Protein AF-A0A1R3RLP5-F1 (afdb_monomer)

Secondary structure (DSSP, 8-state):
-------EEHHHHH-TTS--HHHHTT-HHHHHHHHSS-GGGTTSPPP--EEPPPEEEEETTTEEEEE-PPPTT--TT-TT-HHHHHHHHHH-TTSPP--SHHHHHHHHHHHHHTTT-TTT--SGGG-HHHHHHHHHHHHHHHHHHHHHHHHHHHHHHHHHHHHHHHHHHHTT---S--HHHHHHHHHHHHHT-S----THHHHHH--HHHHHHHHHHHHHHHHHHHHHHHHHHHHHHHHHHHHHHHHHHHHTT---HHHHHHHHHHHHHHHHHHHHHHHHHHHHHHHHHHHHHHHHHHHHHHHHHHHHHHHHHHHHHHHHHHHHHHHHHHHHHHHHHHHHHHHHTS-BTTS---S---PBPHHHHHHHHHHHHHHHHHHHHHHHHHHHHHHHHHHHHHHHHHHHHHHHHHSS--S--------TTSHHHHHHTTS------------------------------

Organism: Aspergillus carbonarius (strain ITEM 5010) (NCBI:txid602072)

Mean predicted aligned error: 17.95 Å

Solvent-accessible surface area (backbone atoms only — not comparable to full-atom values): 28403 Å² total; per-residue (Å²): 129,86,77,79,89,69,83,27,41,54,59,45,65,74,39,79,90,54,92,39,71,74,54,63,71,60,33,66,60,28,44,48,59,67,71,70,53,66,90,85,57,84,84,61,82,73,57,71,65,67,53,76,63,81,45,78,46,77,52,87,82,77,44,68,52,73,51,61,81,80,71,81,88,64,59,99,84,46,93,81,38,63,66,62,52,48,54,49,63,64,70,35,87,88,48,83,74,76,86,46,48,65,52,45,51,54,50,50,51,47,52,66,71,47,70,80,40,74,90,76,53,93,49,79,91,71,45,61,70,55,51,52,54,49,51,49,49,54,51,50,53,50,51,54,50,52,52,51,51,47,53,53,35,52,50,50,53,52,50,52,52,51,51,59,52,49,53,58,50,54,77,68,57,88,81,72,95,52,84,73,52,59,63,50,52,56,50,56,62,63,69,64,71,64,86,66,77,61,72,48,55,59,65,56,69,60,53,64,68,58,52,51,52,44,49,53,30,47,51,52,39,54,52,47,48,53,52,47,52,53,53,50,52,53,51,52,53,51,52,57,50,49,51,57,51,46,53,54,31,54,77,67,75,45,85,54,63,66,60,54,49,55,52,51,52,49,50,50,54,46,54,50,52,50,50,53,43,53,54,49,41,55,52,31,48,50,51,39,51,52,50,51,52,49,49,52,51,37,51,53,50,50,53,57,46,52,56,45,51,55,50,53,51,52,52,49,52,55,53,52,52,50,54,53,51,52,54,50,52,52,47,66,58,45,54,60,50,55,49,52,52,54,60,69,68,48,76,43,60,88,64,90,69,92,80,95,67,96,53,51,55,64,72,62,53,49,53,53,52,52,50,53,46,50,67,52,47,52,59,51,51,52,49,62,67,39,51,71,57,44,61,60,50,50,56,54,49,52,53,50,50,52,55,48,53,55,54,55,63,62,70,74,69,88,81,84,89,84,87,81,88,85,69,87,71,66,65,57,66,65,58,62,71,69,74,78,82,87,79,88,80,92,85,90,85,79,90,83,90,88,84,90,81,85,88,82,89,80,89,87,85,84,89,83,136

pLDDT: mean 72.75, std 19.34, range [27.73, 97.25]

InterPro domains:
  IPR002523 Mg2+ transporter protein, CorA-like/Zinc transport protein ZntB [PF01544] (206-378)
  IPR045863 CorA, transmembrane region [SSF144083] (319-357)
  IPR050829 CorA Metal Ion Transporter [PTHR47685] (2-350)

Sequence (465 aa):
MSSLHIRRTLDQFFYPNIDTQTRDQDQVVFRYQTKGQGRERFWAEPKIFMVDQLWMWIIGTNLIVTGFPQRWDQPKNDPLNVLDGIIEDINSKTREPVRSVYDLAILITARCSGVFDRHRMGDEEYQFLDMFEASIGVATDRETVLFNRFNRASAQASDWLKNRRKLNRFARNPSTKDNTAENNVERILKEEEEDEQPLFVDNLLDIGQETELLSEAKDIRDELNMIRTVLQHQQNVLLDFQEAICEIYFGQQRSQYEVKKRFKEQQRTIDMHLKDIDRMDKQAERIYSSITDLLDLKQKHANAFEARFARDQAAGTTRQGKIMMVFTIVTIVFLPLSFITSVFAINLADFQGPDGTELLHLPYVAKYTFGIGFAISIPLILVALSVDDIGDGCQEGMRRIRRWMTRKRASESTGVQGSPRPTAFEIEKILSARRSRKSLDTDFAGSLLPVSTRGTVTSRRDDFY

Nearest PDB structures (foldseek):
  7a0g-assembly1_JJJ  TM=2.079E-01  e=8.903E+00  Serratia marcescens

Radius of gyration: 43.32 Å; Cα contacts (8 Å, |Δi|>4): 228; chains: 1; bounding box: 98×67×130 Å

Structure (mmCIF, N/CA/C/O backbone):
data_AF-A0A1R3RLP5-F1
#
_entry.id   AF-A0A1R3RLP5-F1
#
loop_
_atom_site.group_PDB
_atom_site.id
_atom_site.type_symbol
_atom_site.label_atom_id
_atom_site.label_alt_id
_atom_site.label_comp_id
_atom_site.label_asym_id
_atom_site.label_entity_id
_atom_site.label_seq_id
_atom_site.pdbx_PDB_ins_code
_atom_site.Cartn_x
_atom_site.Cartn_y
_atom_site.Cartn_z
_atom_site.occupancy
_atom_site.B_iso_or_equiv
_atom_site.auth_seq_id
_atom_site.auth_comp_id
_atom_site.auth_asym_id
_atom_site.auth_atom_id
_atom_site.pdbx_PDB_model_num
ATOM 1 N N . MET A 1 1 ? -27.547 -27.499 9.158 1.00 35.84 1 MET A N 1
ATOM 2 C CA . MET A 1 1 ? -26.350 -27.527 10.022 1.00 35.84 1 MET A CA 1
ATOM 3 C C . MET A 1 1 ? -26.026 -26.091 10.369 1.00 35.84 1 MET A C 1
ATOM 5 O O . MET A 1 1 ? -25.712 -25.326 9.469 1.00 35.84 1 MET A O 1
ATOM 9 N N . SER A 1 2 ? -26.229 -25.700 11.623 1.00 37.56 2 SER A N 1
ATOM 10 C CA . SER A 1 2 ? -25.797 -24.405 12.153 1.00 37.56 2 SER A CA 1
ATOM 11 C C . SER A 1 2 ? -24.301 -24.247 11.884 1.00 37.56 2 SER A C 1
ATOM 13 O O . SER A 1 2 ? -23.510 -25.068 12.347 1.00 37.56 2 SER A O 1
ATOM 15 N N . SER A 1 3 ? -23.932 -23.263 11.065 1.00 51.91 3 SER A N 1
ATOM 16 C CA . SER A 1 3 ? -22.543 -22.978 10.712 1.00 51.91 3 SER A CA 1
ATOM 17 C C . SER A 1 3 ? -21.752 -22.707 11.986 1.00 51.91 3 SER A C 1
ATOM 19 O O . SER A 1 3 ? -22.046 -21.751 12.704 1.00 51.91 3 SER A O 1
ATOM 21 N N . LEU A 1 4 ? -20.771 -23.558 12.282 1.00 62.88 4 LEU A N 1
ATOM 22 C CA . LEU A 1 4 ? -19.812 -23.309 13.350 1.00 62.88 4 LEU A CA 1
ATOM 23 C C . LEU A 1 4 ? -19.134 -21.957 13.060 1.00 62.88 4 LEU A C 1
ATOM 25 O O . LEU A 1 4 ? -18.584 -21.766 11.974 1.00 62.88 4 LEU A O 1
ATOM 29 N N . HIS A 1 5 ? -19.212 -21.003 13.990 1.00 69.06 5 HIS A N 1
ATOM 30 C CA . HIS A 1 5 ? -18.517 -19.720 13.864 1.00 69.06 5 HIS A CA 1
ATOM 31 C C . HIS A 1 5 ? -17.030 -19.927 14.160 1.00 69.06 5 HIS A C 1
ATOM 33 O O . HIS A 1 5 ? -16.588 -19.842 15.302 1.00 69.06 5 HIS A O 1
ATOM 39 N N . ILE A 1 6 ? -16.273 -20.258 13.116 1.00 77.06 6 ILE A N 1
ATOM 40 C CA . ILE A 1 6 ? -14.817 -20.407 13.172 1.00 77.06 6 ILE A CA 1
ATOM 41 C C . ILE A 1 6 ? -14.180 -19.021 13.029 1.00 77.06 6 ILE A C 1
ATOM 43 O O . ILE A 1 6 ? -14.709 -18.159 12.319 1.00 77.06 6 ILE A O 1
ATOM 47 N N . ARG A 1 7 ? -13.050 -18.814 13.713 1.00 85.19 7 ARG A N 1
ATOM 48 C CA . ARG A 1 7 ? -12.212 -17.618 13.559 1.00 85.19 7 ARG A CA 1
ATOM 49 C C . ARG A 1 7 ? -11.813 -17.454 12.097 1.00 85.19 7 ARG A C 1
ATOM 51 O O . ARG A 1 7 ? -11.495 -18.442 11.439 1.00 85.19 7 ARG A O 1
ATOM 58 N N . ARG A 1 8 ? -11.817 -16.220 11.603 1.00 87.50 8 ARG A N 1
ATOM 59 C CA . ARG A 1 8 ? -11.454 -15.912 10.217 1.00 87.50 8 ARG A CA 1
ATOM 60 C C . ARG A 1 8 ? -10.225 -15.029 10.199 1.00 87.50 8 ARG A C 1
ATOM 62 O O . ARG A 1 8 ? -10.102 -14.136 11.035 1.00 87.50 8 ARG A O 1
ATOM 69 N N . THR A 1 9 ? -9.326 -15.275 9.260 1.00 89.88 9 THR A N 1
ATOM 70 C CA . THR A 1 9 ? -8.247 -14.330 8.959 1.00 89.88 9 THR A CA 1
ATOM 71 C C . THR A 1 9 ? -8.831 -13.041 8.372 1.00 89.88 9 THR A C 1
ATOM 73 O O . THR A 1 9 ? -10.011 -12.985 8.003 1.00 89.88 9 THR A O 1
ATOM 76 N N . LEU A 1 10 ? -8.015 -11.992 8.283 1.00 89.50 10 LEU A N 1
ATOM 77 C CA . LEU A 1 10 ? -8.408 -10.733 7.648 1.00 89.50 10 LEU A CA 1
ATOM 78 C C . LEU A 1 10 ? -8.956 -10.938 6.222 1.00 89.50 10 LEU A C 1
ATOM 80 O O . LEU A 1 10 ? -10.051 -10.458 5.917 1.00 89.50 10 LEU A O 1
ATOM 84 N N . ASP A 1 11 ? -8.261 -11.715 5.387 1.00 87.94 11 ASP A N 1
ATOM 85 C CA . ASP A 1 11 ? -8.705 -12.024 4.025 1.00 87.94 11 ASP A CA 1
ATOM 86 C C . ASP A 1 11 ? -9.985 -12.869 4.003 1.00 87.94 11 ASP A C 1
ATOM 88 O O . ASP A 1 11 ? -10.898 -12.561 3.239 1.00 87.94 11 ASP A O 1
ATOM 92 N N . GLN A 1 12 ? -10.108 -13.892 4.858 1.00 89.00 12 GLN A N 1
ATOM 93 C CA . GLN A 1 12 ? -11.321 -14.727 4.938 1.00 89.00 12 GLN A CA 1
ATOM 94 C C . GLN A 1 12 ? -12.552 -13.930 5.374 1.00 89.00 12 GLN A C 1
ATOM 96 O O . GLN A 1 12 ? -13.683 -14.244 4.991 1.00 89.00 12 GLN A O 1
ATOM 101 N N . PHE A 1 13 ? -12.354 -12.918 6.222 1.00 87.56 13 PHE A N 1
ATOM 102 C CA . PHE A 1 13 ? -13.425 -12.019 6.631 1.00 87.56 13 PHE A CA 1
ATOM 103 C C . PHE A 1 13 ? -13.898 -11.148 5.462 1.00 87.56 13 PHE A C 1
ATOM 105 O O . PHE A 1 13 ? -15.106 -10.985 5.278 1.00 87.56 13 PHE A O 1
ATOM 112 N N . PHE A 1 14 ? -12.968 -10.619 4.667 1.00 86.50 14 PHE A N 1
ATOM 113 C CA . PHE A 1 14 ? -13.279 -9.706 3.568 1.00 86.50 14 PHE A CA 1
ATOM 114 C C . PHE A 1 14 ? -13.760 -10.427 2.294 1.00 86.50 14 PHE A C 1
ATOM 116 O O . PHE A 1 14 ? -14.659 -9.938 1.608 1.00 86.50 14 PHE A O 1
ATOM 123 N N . TYR A 1 15 ? -13.222 -11.615 1.999 1.00 85.44 15 TYR A N 1
ATOM 124 C CA . TYR A 1 15 ? -13.527 -12.419 0.811 1.00 85.44 15 TYR A CA 1
ATOM 125 C C . TYR A 1 15 ? -14.158 -13.775 1.177 1.00 85.44 15 TYR A C 1
ATOM 127 O O . TYR A 1 15 ? -13.539 -14.822 0.996 1.00 85.44 15 TYR A O 1
ATOM 135 N N . PRO A 1 16 ? -15.427 -13.811 1.625 1.00 78.88 16 PRO A N 1
ATOM 136 C CA . PRO A 1 16 ? -16.048 -15.031 2.152 1.00 78.88 16 PRO A CA 1
ATOM 137 C C . PRO A 1 16 ? -16.254 -16.155 1.119 1.00 78.88 16 PRO A C 1
ATOM 139 O O . PRO A 1 16 ? -16.537 -17.285 1.506 1.00 78.88 16 PRO A O 1
ATOM 142 N N . ASN A 1 17 ? -16.146 -15.856 -0.180 1.00 82.69 17 ASN A N 1
ATOM 143 C CA . ASN A 1 17 ? -16.431 -16.793 -1.275 1.00 82.69 17 ASN A CA 1
ATOM 144 C C . ASN A 1 17 ? -15.176 -17.245 -2.041 1.00 82.69 17 ASN A C 1
ATOM 146 O O . ASN A 1 17 ? -15.305 -17.869 -3.094 1.00 82.69 17 ASN A O 1
ATOM 150 N N . ILE A 1 18 ? -13.979 -16.885 -1.574 1.00 84.69 18 ILE A N 1
ATOM 151 C CA . ILE A 1 18 ? -12.718 -17.142 -2.278 1.00 84.69 18 ILE A CA 1
ATOM 152 C C . ILE A 1 18 ? -11.801 -17.942 -1.353 1.00 84.69 18 ILE A C 1
ATOM 154 O O . ILE A 1 18 ? -11.827 -17.754 -0.141 1.00 84.69 18 ILE A O 1
ATOM 158 N N . ASP A 1 19 ? -11.002 -18.843 -1.923 1.00 81.75 19 ASP A N 1
ATOM 159 C CA . ASP A 1 19 ? -9.925 -19.493 -1.181 1.00 81.75 19 ASP A CA 1
ATOM 160 C C . ASP A 1 19 ? -8.796 -18.487 -0.923 1.00 81.75 19 ASP A C 1
ATOM 162 O O . ASP A 1 19 ? -8.191 -17.954 -1.857 1.00 81.75 19 ASP A O 1
ATOM 166 N N . THR A 1 20 ? -8.547 -18.195 0.350 1.00 84.88 20 THR A N 1
ATOM 167 C CA . THR A 1 20 ? -7.578 -17.189 0.790 1.00 84.88 20 THR A CA 1
ATOM 168 C C . THR A 1 20 ? -6.300 -17.801 1.347 1.00 84.88 20 THR A C 1
ATOM 170 O O . THR A 1 20 ? -5.443 -17.038 1.774 1.00 84.88 20 THR A O 1
ATOM 173 N N . GLN A 1 21 ? -6.113 -19.129 1.330 1.00 83.06 21 GLN A N 1
ATOM 174 C CA . GLN A 1 21 ? -4.959 -19.769 1.989 1.00 83.06 21 GLN A CA 1
ATOM 175 C C . GLN A 1 21 ? -3.607 -19.194 1.550 1.00 83.06 21 GLN A C 1
ATOM 177 O O . GLN A 1 21 ? -2.723 -18.970 2.375 1.00 83.06 21 GLN A O 1
ATOM 182 N N . THR A 1 22 ? -3.447 -18.918 0.255 1.00 80.88 22 THR A N 1
ATOM 183 C CA . THR A 1 22 ? -2.216 -18.315 -0.274 1.00 80.88 22 THR A CA 1
ATOM 184 C C . THR A 1 22 ? -2.060 -16.853 0.139 1.00 80.88 22 THR A C 1
ATOM 186 O O . THR A 1 22 ? -0.939 -16.393 0.300 1.00 80.88 22 THR A O 1
ATOM 189 N N . ARG A 1 23 ? -3.171 -16.126 0.311 1.00 81.06 23 ARG A N 1
ATOM 190 C CA . ARG A 1 23 ? -3.186 -14.720 0.745 1.00 81.06 23 ARG A CA 1
ATOM 191 C C . ARG A 1 23 ? -2.893 -14.601 2.237 1.00 81.06 23 ARG A C 1
ATOM 193 O O . ARG A 1 23 ? -2.141 -13.731 2.649 1.00 81.06 23 ARG A O 1
ATOM 200 N N . ASP A 1 24 ? -3.406 -15.544 3.022 1.00 82.44 24 ASP A N 1
ATOM 201 C CA . ASP A 1 24 ? -3.172 -15.641 4.461 1.00 82.44 24 ASP A CA 1
ATOM 202 C C . ASP A 1 24 ? -1.668 -15.795 4.772 1.00 82.44 24 ASP A C 1
ATOM 204 O O . ASP A 1 24 ? -1.161 -15.186 5.713 1.00 82.44 24 ASP A O 1
ATOM 208 N N . GLN A 1 25 ? -0.931 -16.547 3.944 1.00 82.31 25 GLN A N 1
ATOM 209 C CA . GLN A 1 25 ? 0.528 -16.722 4.054 1.00 82.31 25 GLN A CA 1
ATOM 210 C C . GLN A 1 25 ? 1.352 -15.556 3.480 1.00 82.31 25 GLN A C 1
ATOM 212 O O . GLN A 1 25 ? 2.576 -15.559 3.605 1.00 82.31 25 GLN A O 1
ATOM 217 N N . ASP A 1 26 ? 0.707 -14.572 2.853 1.00 81.88 26 ASP A N 1
ATOM 218 C CA . ASP A 1 26 ? 1.360 -13.403 2.251 1.00 81.88 26 ASP A CA 1
ATOM 219 C C . ASP A 1 26 ? 0.977 -12.087 2.949 1.00 81.88 26 ASP A C 1
ATOM 221 O O . ASP A 1 26 ? 1.374 -11.009 2.506 1.00 81.88 26 ASP A O 1
ATOM 225 N N . GLN A 1 27 ? 0.263 -12.164 4.082 1.00 85.69 27 GLN A N 1
ATOM 226 C CA . GLN A 1 27 ? -0.088 -10.978 4.862 1.00 85.69 27 GLN A CA 1
ATOM 227 C C . GLN A 1 27 ? 1.155 -10.183 5.274 1.00 85.69 27 GLN A C 1
ATOM 229 O O . GLN A 1 27 ? 2.195 -10.756 5.625 1.00 85.69 27 GLN A O 1
ATOM 234 N N . VAL A 1 28 ? 1.048 -8.854 5.316 1.00 85.56 28 VAL A N 1
ATOM 235 C CA . VAL A 1 28 ? 2.155 -7.947 5.671 1.00 85.56 28 VAL A CA 1
ATOM 236 C C . VAL A 1 28 ? 2.779 -8.316 7.015 1.00 85.56 28 VAL A C 1
ATOM 238 O O . VAL A 1 28 ? 4.001 -8.389 7.123 1.00 85.56 28 VAL A O 1
ATOM 241 N N . VAL A 1 29 ? 1.965 -8.631 8.026 1.00 85.19 29 VAL A N 1
ATOM 242 C CA . VAL A 1 29 ? 2.461 -9.051 9.351 1.00 85.19 29 VAL A CA 1
ATOM 243 C C . VAL A 1 29 ? 3.248 -10.358 9.279 1.00 85.19 29 VAL A C 1
ATOM 245 O O . VAL A 1 29 ? 4.332 -10.458 9.859 1.00 85.19 29 VAL A O 1
ATOM 248 N N . PHE A 1 30 ? 2.738 -11.339 8.532 1.00 83.62 30 PHE A N 1
ATOM 249 C CA . PHE A 1 30 ? 3.402 -12.627 8.351 1.00 83.62 30 PHE A CA 1
ATOM 250 C C . PHE A 1 30 ? 4.754 -12.440 7.646 1.00 83.62 30 PHE A C 1
ATOM 252 O O . PHE A 1 30 ? 5.785 -12.959 8.089 1.00 83.62 30 PHE A O 1
ATOM 259 N N . ARG A 1 31 ? 4.782 -11.628 6.581 1.00 82.44 31 ARG A N 1
ATOM 260 C CA . ARG A 1 31 ? 6.010 -11.285 5.850 1.00 82.44 31 ARG A CA 1
ATOM 261 C C . ARG A 1 31 ? 7.009 -10.527 6.712 1.00 82.44 31 ARG A C 1
ATOM 263 O O . ARG A 1 31 ? 8.194 -10.847 6.676 1.00 82.44 31 ARG A O 1
ATOM 270 N N . TYR A 1 32 ? 6.554 -9.553 7.495 1.00 80.88 32 TYR A N 1
ATOM 271 C CA . TYR A 1 32 ? 7.418 -8.763 8.369 1.00 80.88 32 TYR A CA 1
ATOM 272 C C . TYR A 1 32 ? 8.152 -9.656 9.377 1.00 80.88 32 TYR A C 1
ATOM 274 O O . TYR A 1 32 ? 9.368 -9.549 9.540 1.00 80.88 32 TYR A O 1
ATOM 282 N N . GLN A 1 33 ? 7.441 -10.598 9.997 1.00 77.81 33 GLN A N 1
ATOM 283 C CA . GLN A 1 33 ? 8.034 -11.507 10.979 1.00 77.81 33 GLN A CA 1
ATOM 284 C C . GLN A 1 33 ? 8.949 -12.563 10.351 1.00 77.81 33 GLN A C 1
ATOM 286 O O . GLN A 1 33 ? 9.970 -12.905 10.943 1.00 77.81 33 GLN A O 1
ATOM 291 N N . THR A 1 34 ? 8.635 -13.041 9.146 1.00 75.81 34 THR A N 1
ATOM 292 C CA . THR A 1 34 ? 9.456 -14.051 8.456 1.00 75.81 34 THR A CA 1
ATOM 293 C C . THR A 1 34 ? 10.678 -13.468 7.742 1.00 75.81 34 THR A C 1
ATOM 295 O O . THR A 1 34 ? 11.715 -14.127 7.689 1.00 75.81 34 THR A O 1
ATOM 298 N N . LYS A 1 35 ? 10.597 -12.242 7.204 1.00 70.19 35 LYS A N 1
ATOM 299 C CA . LYS A 1 35 ? 11.705 -11.580 6.484 1.00 70.19 35 LYS A CA 1
ATOM 300 C C . LYS A 1 35 ? 12.559 -10.667 7.373 1.00 70.19 35 LYS A C 1
ATOM 302 O O . LYS A 1 35 ? 13.739 -10.488 7.082 1.00 70.19 35 LYS A O 1
ATOM 307 N N . GLY A 1 36 ? 11.980 -10.062 8.414 1.00 56.62 36 GLY A N 1
ATOM 308 C CA . GLY A 1 36 ? 12.609 -8.993 9.204 1.00 56.62 36 GLY A CA 1
ATOM 309 C C . GLY A 1 36 ? 13.518 -9.458 10.343 1.00 56.62 36 GLY A C 1
ATOM 310 O O . GLY A 1 36 ? 14.290 -8.660 10.872 1.00 56.62 36 GLY A O 1
ATOM 311 N N . GLN A 1 37 ? 13.469 -10.734 10.725 1.00 55.66 37 GLN A N 1
ATOM 312 C CA . GLN A 1 37 ? 14.281 -11.258 11.819 1.00 55.66 37 GLN A CA 1
ATOM 313 C C . GLN A 1 37 ? 15.470 -12.032 11.249 1.00 55.66 37 GLN A C 1
ATOM 315 O O . GLN A 1 37 ? 15.316 -13.061 10.592 1.00 55.66 37 GLN A O 1
ATOM 320 N N . GLY A 1 38 ? 16.685 -11.538 11.512 1.00 50.72 38 GLY A N 1
ATO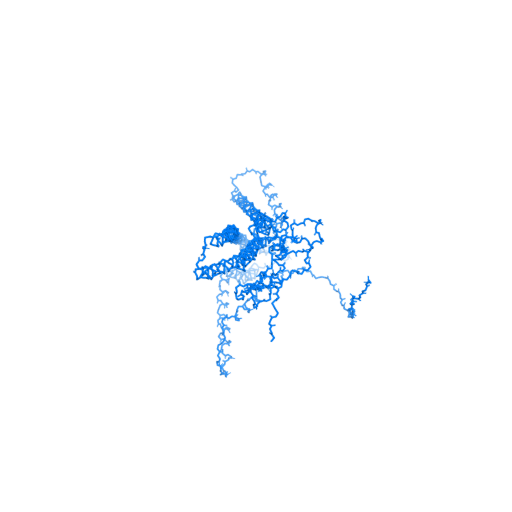M 321 C CA . GLY A 1 38 ? 17.900 -12.337 11.353 1.00 50.72 38 GLY A CA 1
ATOM 322 C C . GLY A 1 38 ? 17.750 -13.689 12.062 1.00 50.72 38 GLY A C 1
ATOM 323 O O . GLY A 1 38 ? 16.890 -13.843 12.925 1.00 50.72 38 GLY A O 1
ATOM 324 N N . ARG A 1 39 ? 18.588 -14.666 11.690 1.00 45.84 39 ARG A N 1
ATOM 325 C CA . ARG A 1 39 ? 18.572 -16.105 12.062 1.00 45.84 39 ARG A CA 1
ATOM 326 C C . ARG A 1 39 ? 18.263 -16.498 13.531 1.00 45.84 39 ARG A C 1
ATOM 328 O O . ARG A 1 39 ? 18.180 -17.687 13.811 1.00 45.84 39 ARG A O 1
ATOM 335 N N . GLU A 1 40 ? 18.098 -15.566 14.462 1.00 50.41 40 GLU A N 1
ATOM 336 C CA . GLU A 1 40 ? 17.936 -15.782 15.902 1.00 50.41 40 GLU A CA 1
ATOM 337 C C . GLU A 1 40 ? 16.500 -16.100 16.369 1.00 50.41 40 GLU A C 1
ATOM 339 O O . GLU A 1 40 ? 16.347 -16.671 17.446 1.00 50.41 40 GLU A O 1
ATOM 344 N N . ARG A 1 41 ? 15.445 -15.828 15.583 1.00 52.69 41 ARG A N 1
ATOM 345 C CA . ARG A 1 41 ? 14.036 -16.107 15.973 1.00 52.69 41 ARG A CA 1
ATOM 346 C C . ARG A 1 41 ? 13.336 -17.197 15.149 1.00 52.69 41 ARG A C 1
ATOM 348 O O . ARG A 1 41 ? 12.115 -17.239 15.067 1.00 52.69 41 ARG A O 1
ATOM 355 N N . PHE A 1 42 ? 14.101 -18.147 14.612 1.00 49.78 42 PHE A N 1
ATOM 356 C CA . PHE A 1 42 ? 13.599 -19.267 13.792 1.00 49.78 42 PHE A CA 1
ATOM 357 C C . PHE A 1 42 ? 12.548 -20.173 14.483 1.00 49.78 42 PHE A C 1
ATOM 359 O O . PHE A 1 42 ? 11.964 -21.033 13.835 1.00 49.78 42 PHE A O 1
ATOM 366 N N . TRP A 1 43 ? 12.322 -20.003 15.791 1.00 48.72 43 TRP A N 1
ATOM 367 C CA . TRP A 1 43 ? 11.479 -20.862 16.630 1.00 48.72 43 TRP A CA 1
ATOM 368 C C . TRP A 1 43 ? 10.130 -20.246 17.032 1.00 48.72 43 TRP A C 1
ATOM 370 O O . TRP A 1 43 ? 9.366 -20.903 17.735 1.00 48.72 43 TRP A O 1
ATOM 380 N N . ALA A 1 44 ? 9.834 -19.005 16.633 1.00 63.12 44 ALA A N 1
ATOM 381 C CA . ALA A 1 44 ? 8.539 -18.382 16.901 1.00 63.12 44 ALA A CA 1
ATOM 382 C C . ALA A 1 44 ? 7.619 -18.544 15.684 1.00 63.12 44 ALA A C 1
ATOM 384 O O . ALA A 1 44 ? 7.982 -18.157 14.574 1.00 63.12 44 ALA A O 1
ATOM 385 N N . GLU A 1 45 ? 6.430 -19.113 15.890 1.00 69.62 45 GLU A N 1
ATOM 386 C CA . GLU A 1 45 ? 5.430 -19.215 14.829 1.00 69.62 45 GLU A CA 1
ATOM 387 C C . GLU A 1 45 ? 4.997 -17.811 14.370 1.00 69.62 45 GLU A C 1
ATOM 389 O O . GLU A 1 45 ? 4.704 -16.948 15.208 1.00 69.62 45 GLU A O 1
ATOM 394 N N . PRO A 1 46 ? 4.963 -17.554 13.051 1.00 75.12 46 PRO A N 1
ATOM 395 C CA . PRO A 1 46 ? 4.542 -16.266 12.526 1.00 75.12 46 PRO A CA 1
ATOM 396 C C . PRO A 1 46 ? 3.069 -16.002 12.860 1.00 75.12 46 PRO A C 1
ATOM 398 O O . PRO A 1 46 ? 2.200 -16.869 12.762 1.00 75.12 46 PRO A O 1
ATOM 401 N N . LYS A 1 47 ? 2.794 -14.768 13.265 1.00 79.69 47 LYS A N 1
ATOM 402 C CA . LYS A 1 47 ? 1.483 -14.255 13.651 1.00 79.69 47 LYS A CA 1
ATOM 403 C C . LYS A 1 47 ? 0.746 -13.768 12.401 1.00 79.69 47 LYS A C 1
ATOM 405 O O . LYS A 1 47 ? 1.340 -13.230 11.471 1.00 79.69 47 LYS A O 1
ATOM 410 N N . ILE A 1 48 ? -0.572 -13.926 12.414 1.00 83.81 48 ILE A N 1
ATOM 411 C CA . ILE A 1 48 ? -1.481 -13.502 11.345 1.00 83.81 48 ILE A CA 1
ATOM 412 C C . ILE A 1 48 ? -2.615 -12.662 11.933 1.00 83.81 48 ILE A C 1
ATOM 414 O O . ILE A 1 48 ? -3.009 -12.863 13.090 1.00 83.81 48 ILE A O 1
ATOM 418 N N . PHE A 1 49 ? -3.156 -11.728 11.150 1.00 85.94 49 PHE A N 1
ATOM 419 C CA . PHE A 1 49 ? -4.329 -10.974 11.569 1.00 85.94 49 PHE A CA 1
ATOM 420 C C . PHE A 1 49 ? -5.591 -11.830 11.493 1.00 85.94 49 PHE A C 1
ATOM 422 O O . PHE A 1 49 ? -5.956 -12.364 10.443 1.00 85.94 49 PHE A O 1
ATOM 429 N N . MET A 1 50 ? -6.292 -11.896 12.624 1.00 86.69 50 MET A N 1
ATOM 430 C CA . MET A 1 50 ? -7.575 -12.575 12.765 1.00 86.69 50 MET A CA 1
ATOM 431 C C . MET A 1 50 ? -8.667 -11.557 13.074 1.00 86.69 50 MET A C 1
ATOM 433 O O . MET A 1 50 ? -8.466 -10.642 13.875 1.00 86.69 50 MET A O 1
ATOM 437 N N . VAL A 1 51 ? -9.834 -11.744 12.468 1.00 88.88 51 VAL A N 1
ATOM 438 C CA . VAL A 1 51 ? -11.040 -10.962 12.732 1.00 88.88 51 VAL A CA 1
ATOM 439 C C . VAL A 1 51 ? -12.037 -11.860 13.454 1.00 88.88 51 VAL A C 1
ATOM 441 O O . VAL A 1 51 ? -12.704 -12.707 12.855 1.00 88.88 51 VAL A O 1
ATOM 444 N N . ASP A 1 52 ? -12.125 -11.669 14.766 1.00 87.25 52 ASP A N 1
ATOM 445 C CA . ASP A 1 52 ? -13.048 -12.401 15.626 1.00 87.25 52 ASP A CA 1
ATOM 446 C C . ASP A 1 52 ? -14.386 -11.670 15.767 1.00 87.25 52 ASP A C 1
ATOM 448 O O . ASP A 1 52 ? -14.465 -10.442 15.714 1.00 87.25 52 ASP A O 1
ATOM 452 N N . GLN A 1 53 ? -15.456 -12.441 15.958 1.00 88.19 53 GLN A N 1
ATOM 453 C CA . GLN A 1 53 ? -16.804 -11.914 16.156 1.00 88.19 53 GLN A CA 1
ATOM 454 C C . GLN A 1 53 ? -17.185 -11.956 17.635 1.00 88.19 53 GLN A C 1
ATOM 456 O O . GLN A 1 53 ? -16.993 -12.973 18.304 1.00 88.19 53 GLN A O 1
ATOM 461 N N . LEU A 1 54 ? -17.767 -10.858 18.115 1.00 89.88 54 LEU A N 1
ATOM 462 C CA . LEU A 1 54 ? -18.361 -10.754 19.442 1.00 89.88 54 LEU A CA 1
ATOM 463 C C . LEU A 1 54 ? -19.877 -10.914 19.332 1.00 89.88 54 LEU A C 1
ATOM 465 O O . LEU A 1 54 ? -20.545 -10.123 18.668 1.00 89.88 54 LEU A O 1
ATOM 469 N N . TRP A 1 55 ? -20.413 -11.895 20.045 1.00 91.62 55 TRP A N 1
ATOM 470 C CA . TRP A 1 55 ? -21.841 -12.040 20.275 1.00 91.62 55 TRP A CA 1
ATOM 471 C C . TRP A 1 55 ? -22.179 -11.558 21.673 1.00 91.62 55 TRP A C 1
ATOM 473 O O . TRP A 1 55 ? -21.527 -11.952 22.636 1.00 91.62 55 TRP A O 1
ATOM 483 N N . MET A 1 56 ? -23.200 -10.718 21.794 1.00 93.88 56 MET A N 1
ATOM 484 C CA . MET A 1 56 ? -23.613 -10.168 23.076 1.00 93.88 56 MET A CA 1
ATOM 485 C C . MET A 1 56 ? -25.128 -9.992 23.105 1.00 93.88 56 MET A C 1
ATOM 487 O O . MET A 1 56 ? -25.700 -9.314 22.254 1.00 93.88 56 MET A O 1
ATOM 491 N N . TRP A 1 57 ? -25.770 -10.586 24.107 1.00 93.88 57 TRP A N 1
ATOM 492 C CA . TRP A 1 57 ? -27.205 -10.494 24.349 1.00 93.88 57 TRP A CA 1
ATOM 493 C C . TRP A 1 57 ? -27.451 -9.964 25.752 1.00 93.88 57 TRP A C 1
ATOM 495 O O . TRP A 1 57 ? -26.983 -10.539 26.734 1.00 93.88 57 TRP A O 1
ATOM 505 N N . ILE A 1 58 ? -28.221 -8.885 25.849 1.00 92.31 58 ILE A N 1
ATOM 506 C CA . ILE A 1 58 ? -28.716 -8.364 27.122 1.00 92.31 58 ILE A CA 1
ATOM 507 C C . ILE A 1 58 ? -30.162 -8.830 27.254 1.00 92.31 58 ILE A C 1
ATOM 509 O O . ILE A 1 58 ? -31.012 -8.482 26.435 1.00 92.31 58 ILE A O 1
ATOM 513 N N . ILE A 1 59 ? -30.428 -9.663 28.258 1.00 91.25 59 ILE A N 1
ATOM 514 C CA . ILE A 1 59 ? -31.735 -10.280 28.483 1.00 91.25 59 ILE A CA 1
ATOM 515 C C . ILE A 1 59 ? -32.317 -9.712 29.777 1.00 91.25 59 ILE A C 1
ATOM 517 O O . ILE A 1 59 ? -31.777 -9.898 30.870 1.00 91.25 59 ILE A O 1
ATOM 521 N N . GLY A 1 60 ? -33.448 -9.018 29.658 1.00 85.19 60 GLY A N 1
ATOM 522 C CA . GLY A 1 60 ? -34.069 -8.329 30.788 1.00 85.19 60 GLY A CA 1
ATOM 523 C C . GLY A 1 60 ? -33.185 -7.196 31.316 1.00 85.19 60 GLY A C 1
ATOM 524 O O . GLY A 1 60 ? -32.583 -6.460 30.541 1.00 85.19 60 GLY A O 1
ATOM 525 N N . THR A 1 61 ? -33.120 -7.034 32.640 1.00 81.81 61 THR A N 1
ATOM 526 C CA . THR A 1 61 ? -32.382 -5.921 33.269 1.00 81.81 61 THR A CA 1
ATOM 527 C C . THR A 1 61 ? -31.023 -6.314 33.847 1.00 81.81 61 THR A C 1
ATOM 529 O O . THR A 1 61 ? -30.208 -5.430 34.096 1.00 81.81 61 THR A O 1
ATOM 532 N N . ASN A 1 62 ? -30.785 -7.610 34.090 1.00 87.88 62 ASN A N 1
ATOM 533 C CA . ASN A 1 62 ? -29.687 -8.077 34.949 1.00 87.88 62 ASN A CA 1
ATOM 534 C C . ASN A 1 62 ? -28.859 -9.229 34.354 1.00 87.88 62 ASN A C 1
ATOM 536 O O . ASN A 1 62 ? -27.897 -9.653 34.991 1.00 87.88 62 ASN A O 1
ATOM 540 N N . LEU A 1 63 ? -29.203 -9.744 33.169 1.00 92.56 63 LEU A N 1
ATOM 541 C CA . LEU A 1 63 ? -28.459 -10.829 32.533 1.00 92.56 63 LEU A CA 1
ATOM 542 C C . LEU A 1 63 ? -27.815 -10.350 31.233 1.00 92.56 63 LEU A C 1
ATOM 544 O O . LEU A 1 63 ? -28.488 -9.825 30.348 1.00 92.56 63 LEU A O 1
ATOM 548 N N . ILE A 1 64 ? -26.512 -10.580 31.116 1.00 94.19 64 ILE A N 1
ATOM 549 C CA . ILE A 1 64 ? -25.759 -10.441 29.875 1.00 94.19 64 ILE A CA 1
ATOM 550 C C . ILE A 1 64 ? -25.121 -11.784 29.543 1.00 94.19 64 ILE A C 1
ATOM 552 O O . ILE A 1 64 ? -24.497 -12.417 30.394 1.00 94.19 64 ILE A O 1
ATOM 556 N N . VAL A 1 65 ? -25.298 -12.221 28.304 1.00 94.31 65 VAL A N 1
ATOM 557 C CA . VAL A 1 65 ? -24.649 -13.405 27.748 1.00 94.31 65 VAL A CA 1
ATOM 558 C C . VAL A 1 65 ? -23.730 -12.917 26.641 1.00 94.31 65 VAL A C 1
ATOM 560 O O . VAL A 1 65 ? -24.187 -12.246 25.721 1.00 94.31 65 VAL A O 1
ATOM 563 N N . THR A 1 66 ? -22.440 -13.220 26.740 1.00 92.31 66 THR A N 1
ATOM 564 C CA . THR A 1 66 ? -21.440 -12.866 25.728 1.00 92.31 66 THR A CA 1
ATOM 565 C C . THR A 1 66 ? -20.709 -14.114 25.253 1.00 92.31 66 THR A C 1
ATOM 567 O O . THR A 1 66 ? -20.520 -15.055 26.027 1.00 92.31 66 THR A O 1
ATOM 570 N N . GLY A 1 67 ? -20.330 -14.139 23.981 1.00 89.56 67 GLY A N 1
ATOM 571 C CA . GLY A 1 67 ? -19.595 -15.231 23.362 1.00 89.56 67 GLY A CA 1
ATOM 572 C C . GLY A 1 67 ? -18.649 -14.704 22.295 1.00 89.56 67 GLY A C 1
ATOM 573 O O . GLY A 1 67 ? -19.056 -13.985 21.387 1.00 89.56 67 GLY A O 1
ATOM 574 N N . PHE A 1 68 ? -17.381 -15.076 22.397 1.00 87.19 68 PHE A N 1
ATOM 575 C CA . PHE A 1 68 ? -16.347 -14.783 21.413 1.00 87.19 68 PHE A CA 1
ATOM 576 C C . PHE A 1 68 ? -15.370 -15.964 21.367 1.00 87.19 68 PHE A C 1
ATOM 578 O O . PHE A 1 68 ? -15.246 -16.695 22.355 1.00 87.19 68 PHE A O 1
ATOM 585 N N . PRO A 1 69 ? -14.722 -16.218 20.221 1.00 82.69 69 PRO A N 1
ATOM 586 C CA . PRO A 1 69 ? -13.843 -17.368 20.076 1.00 82.69 69 PRO A CA 1
ATOM 587 C C . PRO A 1 69 ? -12.572 -17.221 20.925 1.00 82.69 69 PRO A C 1
ATOM 589 O O . PRO A 1 69 ? -12.013 -16.133 21.050 1.00 82.69 69 PRO A O 1
ATOM 592 N N . GLN A 1 70 ? -12.089 -18.339 21.471 1.00 79.81 70 GLN A N 1
ATOM 593 C CA . GLN A 1 70 ? -10.780 -18.402 22.120 1.00 79.81 70 GLN A CA 1
ATOM 594 C C . GLN A 1 70 ? -9.674 -18.537 21.065 1.00 79.81 70 GLN A C 1
ATOM 596 O O . GLN A 1 70 ? -9.850 -19.214 20.046 1.00 79.81 70 GLN A O 1
ATOM 601 N N . ARG A 1 71 ? -8.520 -17.905 21.304 1.00 78.75 71 ARG A N 1
ATOM 602 C CA . ARG A 1 71 ? -7.332 -18.101 20.465 1.00 78.75 71 ARG A CA 1
ATOM 603 C C . ARG A 1 71 ? -6.810 -19.532 20.613 1.00 78.75 71 ARG A C 1
ATOM 605 O O . ARG A 1 71 ? -6.790 -20.073 21.713 1.00 78.75 71 ARG A O 1
ATOM 612 N N . TRP A 1 72 ? -6.366 -20.120 19.504 1.00 74.00 72 TRP A N 1
ATOM 613 C CA . TRP A 1 72 ? -5.662 -21.402 19.536 1.00 74.00 72 TRP A CA 1
ATOM 614 C C . TRP A 1 72 ? -4.304 -21.212 20.220 1.00 74.00 72 TRP A C 1
ATOM 616 O O . TRP A 1 72 ? -3.673 -20.176 20.011 1.00 74.00 72 TRP A O 1
ATOM 626 N N . ASP A 1 73 ? -3.904 -22.172 21.058 1.00 75.31 73 ASP A N 1
ATOM 627 C CA . ASP A 1 73 ? -2.624 -22.188 21.785 1.00 75.31 73 ASP A CA 1
ATOM 628 C C . ASP A 1 73 ? -2.318 -20.889 22.539 1.00 75.31 73 ASP A C 1
ATOM 630 O O . ASP A 1 73 ? -1.197 -20.383 22.570 1.00 75.31 73 ASP A O 1
ATOM 634 N N . GLN A 1 74 ? -3.354 -20.335 23.171 1.00 74.12 74 GLN A N 1
ATOM 635 C CA . GLN A 1 74 ? -3.241 -19.102 23.929 1.00 74.12 74 GLN A CA 1
ATOM 636 C C . GLN A 1 74 ? -2.234 -19.249 25.086 1.00 74.12 74 GLN A C 1
ATOM 638 O O . GLN A 1 74 ? -2.424 -20.105 25.960 1.00 74.12 74 GLN A O 1
ATOM 643 N N . PRO A 1 75 ? -1.175 -18.417 25.139 1.00 76.00 75 PRO A N 1
ATOM 644 C CA . PRO A 1 75 ? -0.215 -18.476 26.228 1.00 76.00 75 PRO A CA 1
ATOM 645 C C . PRO A 1 75 ? -0.856 -18.006 27.539 1.00 76.00 75 PRO A C 1
ATOM 647 O O . PRO A 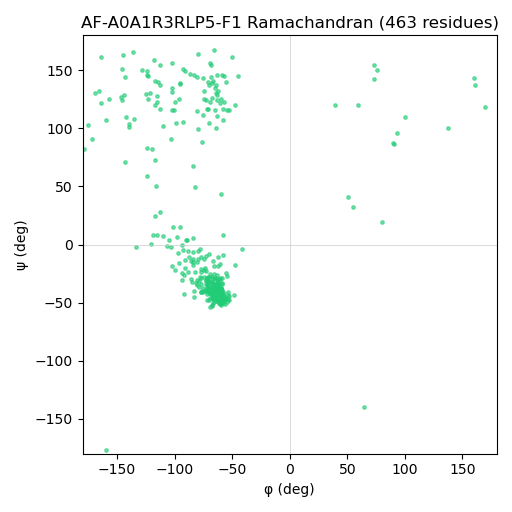1 75 ? -1.795 -17.213 27.545 1.00 76.00 75 PRO A O 1
ATOM 650 N N . LYS A 1 76 ? -0.319 -18.475 28.673 1.00 73.06 76 LYS A N 1
ATOM 651 C CA . LYS A 1 76 ? -0.887 -18.201 30.009 1.00 73.06 76 LYS A CA 1
ATOM 652 C C . LYS A 1 76 ? -0.983 -16.709 30.360 1.00 73.06 76 LYS A C 1
ATOM 654 O O . LYS A 1 76 ? -1.858 -16.349 31.130 1.00 73.06 76 LYS A O 1
ATOM 659 N N . ASN A 1 77 ? -0.102 -15.874 29.806 1.00 74.69 77 ASN A N 1
ATOM 660 C CA . ASN A 1 77 ? -0.070 -14.424 30.017 1.00 74.69 77 ASN A CA 1
ATOM 661 C C . ASN A 1 77 ? -0.159 -13.700 28.663 1.00 74.69 77 ASN A C 1
ATOM 663 O O . ASN A 1 77 ? 0.770 -13.001 28.264 1.00 74.69 77 ASN A O 1
ATOM 667 N N . ASP A 1 78 ? -1.235 -13.940 27.915 1.00 76.00 78 ASP A N 1
ATOM 668 C CA . ASP A 1 78 ? -1.454 -13.310 26.611 1.00 76.00 78 ASP A CA 1
ATOM 669 C C . ASP A 1 78 ? -2.015 -11.883 26.774 1.00 76.00 78 ASP A C 1
ATOM 671 O O . ASP A 1 78 ? -3.157 -11.737 27.218 1.00 76.00 78 ASP A O 1
ATOM 675 N N . PRO A 1 79 ? -1.285 -10.823 26.373 1.00 75.81 79 PRO A N 1
ATOM 676 C CA . PRO A 1 79 ? -1.797 -9.453 26.452 1.00 75.81 79 PRO A CA 1
ATOM 677 C C . PRO A 1 79 ? -2.998 -9.215 25.519 1.00 75.81 79 PRO A C 1
ATOM 679 O O . PRO A 1 79 ? -3.772 -8.280 25.732 1.00 75.81 79 PRO A O 1
ATOM 682 N N . LEU A 1 80 ? -3.196 -10.078 24.514 1.00 78.38 80 LEU A N 1
ATOM 683 C CA . LEU A 1 80 ? -4.351 -10.046 23.616 1.00 78.38 80 LEU A CA 1
ATOM 684 C C . LEU A 1 80 ? -5.530 -10.894 24.125 1.00 78.38 80 LEU A C 1
ATOM 686 O O . LEU A 1 80 ? -6.541 -11.007 23.425 1.00 78.38 80 LEU A O 1
ATOM 690 N N . ASN A 1 81 ? -5.444 -11.490 25.324 1.00 84.88 81 ASN A N 1
ATOM 691 C CA . ASN A 1 81 ? -6.574 -12.212 25.894 1.00 84.88 81 ASN A CA 1
ATOM 692 C C . ASN A 1 81 ? -7.685 -11.241 26.304 1.00 84.88 81 ASN A C 1
ATOM 694 O O . ASN A 1 81 ? -7.624 -10.569 27.335 1.00 84.88 81 ASN A O 1
ATOM 698 N N . VAL A 1 82 ? -8.740 -11.203 25.493 1.00 85.25 82 VAL A N 1
ATOM 699 C CA . VAL A 1 82 ? -9.907 -10.357 25.742 1.00 85.25 82 VAL A CA 1
ATOM 700 C C . VAL A 1 82 ? -10.594 -10.736 27.056 1.00 85.25 82 VAL A C 1
ATOM 702 O O . VAL A 1 82 ? -10.991 -9.836 27.791 1.00 85.25 82 VAL A O 1
ATOM 705 N N . LEU A 1 83 ? -10.703 -12.028 27.391 1.00 88.00 83 LEU A N 1
ATOM 706 C CA . LEU A 1 83 ? -11.387 -12.471 28.609 1.00 88.00 83 LEU A CA 1
ATOM 707 C C . LEU A 1 83 ? -10.628 -12.045 29.867 1.00 88.00 83 LEU A C 1
ATOM 709 O O . LEU A 1 83 ? -11.214 -11.402 30.737 1.00 88.00 83 LEU A O 1
ATOM 713 N N . ASP A 1 84 ? -9.332 -12.353 29.938 1.00 87.06 84 ASP A N 1
ATOM 714 C CA . ASP A 1 84 ? -8.500 -11.971 31.086 1.00 87.06 84 ASP A CA 1
ATOM 715 C C . ASP A 1 84 ? -8.456 -10.449 31.230 1.00 87.06 84 ASP A C 1
ATOM 717 O O . ASP A 1 84 ? -8.608 -9.927 32.332 1.00 87.06 84 ASP A O 1
ATOM 721 N N . GLY A 1 85 ? -8.374 -9.727 30.109 1.00 86.31 85 GLY A N 1
ATOM 722 C CA . GLY A 1 85 ? -8.427 -8.269 30.095 1.00 86.31 85 GLY A CA 1
ATOM 723 C C . GLY A 1 85 ? -9.766 -7.681 30.557 1.00 86.31 85 GLY A C 1
ATOM 724 O O . GLY A 1 85 ? -9.786 -6.624 31.185 1.00 86.31 85 GLY A O 1
ATOM 725 N N . ILE A 1 86 ? -10.893 -8.342 30.269 1.00 89.12 86 ILE A N 1
ATOM 726 C CA . ILE A 1 86 ? -12.207 -7.965 30.816 1.00 89.12 86 ILE A CA 1
ATOM 727 C C . ILE A 1 86 ? -12.226 -8.210 32.329 1.00 89.12 86 ILE A C 1
ATOM 729 O O . ILE A 1 86 ? -12.663 -7.338 33.078 1.00 89.12 86 ILE A O 1
ATOM 733 N N . ILE A 1 87 ? -11.740 -9.366 32.790 1.00 89.31 87 ILE A N 1
ATOM 734 C CA . ILE A 1 87 ? -11.693 -9.723 34.217 1.00 89.31 87 ILE A CA 1
ATOM 735 C C . ILE A 1 87 ? -10.800 -8.746 34.993 1.00 89.31 87 ILE A C 1
ATOM 737 O O . ILE A 1 87 ? -11.166 -8.309 36.086 1.00 89.31 87 ILE A O 1
ATOM 741 N N . GLU A 1 88 ? -9.657 -8.367 34.427 1.00 87.88 88 GLU A N 1
ATOM 742 C CA . GLU A 1 88 ? -8.758 -7.359 34.986 1.00 87.88 88 GLU A CA 1
ATOM 743 C C . GLU A 1 88 ? -9.441 -5.987 35.073 1.00 87.88 88 GLU A C 1
ATOM 745 O O . GLU A 1 88 ? -9.437 -5.365 36.137 1.00 87.88 88 GLU A O 1
ATOM 750 N N . ASP A 1 89 ? -10.100 -5.541 33.998 1.00 87.25 89 ASP A N 1
ATOM 751 C CA . ASP A 1 89 ? -10.815 -4.261 33.977 1.00 87.25 89 ASP A CA 1
ATOM 752 C C . ASP A 1 89 ? -11.984 -4.228 34.983 1.00 87.25 89 ASP A C 1
ATOM 754 O O . ASP A 1 89 ? -12.260 -3.165 35.541 1.00 87.25 89 ASP A O 1
ATOM 758 N N . ILE A 1 90 ? -12.650 -5.364 35.235 1.00 89.38 90 ILE A N 1
ATOM 759 C CA . ILE A 1 90 ? -13.724 -5.501 36.239 1.00 89.38 90 ILE A CA 1
ATOM 760 C C . ILE A 1 90 ? -13.165 -5.455 37.667 1.00 89.38 90 ILE A C 1
ATOM 762 O O . ILE A 1 90 ? -13.755 -4.818 38.539 1.00 89.38 90 ILE A O 1
ATOM 766 N N . ASN A 1 91 ? -12.041 -6.132 37.916 1.00 88.31 91 ASN A N 1
ATOM 767 C CA . ASN A 1 91 ? -11.423 -6.218 39.243 1.00 88.31 91 ASN A CA 1
ATOM 768 C C . ASN A 1 91 ? -10.524 -5.016 39.575 1.00 88.31 91 ASN A C 1
ATOM 770 O O . ASN A 1 91 ? -10.022 -4.899 40.699 1.00 88.31 91 ASN A O 1
ATOM 774 N N . SER A 1 92 ? -10.300 -4.127 38.609 1.00 86.19 92 SER A N 1
ATOM 775 C CA . SER A 1 92 ? -9.447 -2.962 38.775 1.00 86.19 92 SER A CA 1
ATOM 776 C C . SER A 1 92 ? -9.990 -2.005 39.837 1.00 86.19 92 SER A C 1
ATOM 778 O O . SER A 1 92 ? -11.100 -1.487 39.743 1.00 86.19 92 SER A O 1
ATOM 780 N N . LYS A 1 93 ? -9.152 -1.696 40.832 1.00 81.69 93 LYS A N 1
ATOM 781 C CA . LYS A 1 93 ? -9.468 -0.734 41.902 1.00 81.69 93 LYS A CA 1
ATOM 782 C C . LYS A 1 93 ? -9.417 0.724 41.442 1.00 81.69 93 LYS A C 1
ATOM 784 O O . LYS A 1 93 ? -9.833 1.606 42.187 1.00 81.69 93 LYS A O 1
ATOM 789 N N . THR A 1 94 ? -8.859 0.989 40.260 1.00 79.31 94 THR A N 1
ATOM 790 C CA . THR A 1 94 ? -8.718 2.347 39.712 1.00 79.31 94 THR A CA 1
ATOM 791 C C . THR A 1 94 ? -9.911 2.763 38.858 1.00 79.31 94 THR A C 1
ATOM 793 O O . THR A 1 94 ? -10.052 3.946 38.549 1.00 79.31 94 THR A O 1
ATOM 796 N N . ARG A 1 95 ? -10.778 1.815 38.482 1.00 76.38 95 ARG A N 1
ATOM 797 C CA . ARG A 1 95 ? -11.990 2.066 37.701 1.00 76.38 95 ARG A CA 1
ATOM 798 C C . ARG A 1 95 ? -13.234 2.052 38.577 1.00 76.38 95 ARG A C 1
ATOM 800 O O . ARG A 1 95 ? -13.269 1.459 39.650 1.00 76.38 95 ARG A O 1
ATOM 807 N N . GLU A 1 96 ? -14.273 2.725 38.096 1.00 76.25 96 GLU A N 1
ATOM 808 C CA . GLU A 1 96 ? -15.580 2.667 38.738 1.00 76.25 96 GLU A CA 1
ATOM 809 C C . GLU A 1 96 ? -16.145 1.243 38.644 1.00 76.25 96 GLU A C 1
ATOM 811 O O . GLU A 1 96 ? -16.105 0.646 37.564 1.00 76.25 96 GLU A O 1
ATOM 816 N N . PRO A 1 97 ? -16.697 0.697 39.743 1.00 81.75 97 PRO A N 1
ATOM 817 C CA . PRO A 1 97 ? -17.248 -0.648 39.740 1.00 81.75 97 PRO A CA 1
ATOM 818 C C . PRO A 1 97 ? -18.438 -0.745 38.783 1.00 81.75 97 PRO A C 1
ATOM 820 O O . PRO A 1 97 ? -19.228 0.192 38.647 1.00 81.75 97 PRO A O 1
ATOM 823 N N . VAL A 1 98 ? -18.587 -1.907 38.151 1.00 86.62 98 VAL A N 1
ATOM 824 C CA . VAL A 1 98 ? -19.702 -2.218 37.250 1.00 86.62 98 VAL A CA 1
ATOM 825 C C . VAL A 1 98 ? -21.013 -2.231 38.045 1.00 86.62 98 VAL A C 1
ATOM 827 O O . VAL A 1 98 ? -21.195 -3.064 38.932 1.00 86.62 98 VAL A O 1
ATOM 830 N N . ARG A 1 99 ? -21.934 -1.304 37.743 1.00 87.00 99 ARG A N 1
ATOM 831 C CA . ARG A 1 99 ? -23.216 -1.155 38.466 1.00 87.00 99 ARG A CA 1
ATOM 832 C C . ARG A 1 99 ? -24.397 -1.790 37.741 1.00 87.00 99 ARG A C 1
ATOM 834 O O . ARG A 1 99 ? -25.423 -2.062 38.360 1.00 87.00 99 ARG A O 1
ATOM 841 N N . SER A 1 100 ? -24.281 -1.990 36.433 1.00 89.62 100 SER A N 1
ATOM 842 C CA . SER A 1 100 ? -25.343 -2.525 35.585 1.00 89.62 100 SER A CA 1
ATOM 843 C C . SER A 1 100 ? -24.792 -3.415 34.473 1.00 89.62 100 SER A C 1
ATOM 845 O O . SER A 1 100 ? -23.612 -3.345 34.127 1.00 89.62 100 SER A O 1
ATOM 847 N N . VAL A 1 101 ? -25.667 -4.218 33.862 1.00 92.69 101 VAL A N 1
ATOM 848 C CA . VAL A 1 101 ? -25.319 -4.992 32.658 1.00 92.69 101 VAL A CA 1
ATOM 849 C C . VAL A 1 101 ? -24.911 -4.104 31.487 1.00 92.69 101 VAL A C 1
ATOM 851 O O . VAL A 1 101 ? -24.082 -4.517 30.687 1.00 92.69 101 VAL A O 1
ATOM 854 N N . TYR A 1 102 ? -25.433 -2.877 31.408 1.00 91.62 102 TYR A N 1
ATOM 855 C CA . TYR A 1 102 ? -25.052 -1.908 30.381 1.00 91.62 102 TYR A CA 1
ATOM 856 C C . TYR A 1 102 ? -23.626 -1.403 30.601 1.00 91.62 102 TYR A C 1
ATOM 858 O O . TYR A 1 102 ? -22.864 -1.306 29.646 1.00 91.62 102 TYR A O 1
ATOM 866 N N . ASP A 1 103 ? -23.228 -1.165 31.855 1.00 90.38 103 ASP A N 1
ATOM 867 C CA . ASP A 1 103 ? -21.842 -0.811 32.180 1.00 90.38 103 ASP A CA 1
ATOM 868 C C . ASP A 1 103 ? -20.880 -1.946 31.821 1.00 90.38 103 ASP A C 1
ATOM 870 O O . ASP A 1 103 ? -19.811 -1.691 31.267 1.00 90.38 103 ASP A O 1
ATOM 874 N N . LEU A 1 104 ? -21.277 -3.196 32.094 1.00 92.19 104 LEU A N 1
ATOM 875 C CA . LEU A 1 104 ? -20.499 -4.373 31.712 1.00 92.19 104 LEU A CA 1
ATOM 876 C C . LEU A 1 104 ? -20.395 -4.499 30.191 1.00 92.19 104 LEU A C 1
ATOM 878 O O . LEU A 1 104 ? -19.315 -4.747 29.668 1.00 92.19 104 LEU A O 1
ATOM 882 N N . ALA A 1 105 ? -21.494 -4.278 29.474 1.00 93.75 105 ALA A N 1
ATOM 883 C CA . ALA A 1 105 ? -21.521 -4.330 28.020 1.00 93.75 105 ALA A CA 1
ATOM 884 C C . ALA A 1 105 ? -20.610 -3.259 27.391 1.00 93.75 105 ALA A C 1
ATOM 886 O O . ALA A 1 105 ? -19.817 -3.574 26.508 1.00 93.75 105 ALA A O 1
ATOM 887 N N . ILE A 1 106 ? -20.648 -2.022 27.904 1.00 92.62 106 ILE A N 1
ATOM 888 C CA . ILE A 1 106 ? -19.749 -0.929 27.492 1.00 92.62 106 ILE A CA 1
ATOM 889 C C . ILE A 1 106 ? -18.284 -1.282 27.786 1.00 92.62 106 ILE A C 1
ATOM 891 O O . ILE A 1 106 ? -17.404 -0.944 26.996 1.00 92.62 106 ILE A O 1
ATOM 895 N N . LEU A 1 107 ? -18.004 -1.948 28.911 1.00 91.44 107 LEU A N 1
ATOM 896 C CA . LEU A 1 107 ? -16.656 -2.397 29.269 1.00 91.44 107 LEU A CA 1
ATOM 897 C C . LEU A 1 107 ? -16.158 -3.488 28.312 1.00 91.44 107 LEU A C 1
ATOM 899 O O . LEU A 1 107 ? -15.020 -3.409 27.850 1.00 91.44 107 LEU A O 1
ATOM 903 N N . ILE A 1 108 ? -17.008 -4.461 27.973 1.00 92.25 108 ILE A N 1
ATOM 904 C CA . ILE A 1 108 ? -16.691 -5.510 26.994 1.00 92.25 108 ILE A CA 1
ATOM 905 C C . ILE A 1 108 ? -16.367 -4.873 25.638 1.00 92.25 108 ILE A C 1
ATOM 907 O O . ILE A 1 108 ? -15.300 -5.143 25.085 1.00 92.25 108 ILE A O 1
ATOM 911 N N . THR A 1 109 ? -17.219 -3.977 25.126 1.00 92.44 109 THR A N 1
ATOM 912 C CA . THR A 1 109 ? -16.953 -3.322 23.834 1.00 92.44 109 THR A CA 1
ATOM 913 C C . THR A 1 109 ? -15.698 -2.454 23.880 1.00 92.44 109 THR A C 1
ATOM 915 O O . THR A 1 109 ? -14.918 -2.497 22.933 1.00 92.44 109 THR A O 1
ATOM 918 N N . ALA A 1 110 ? -15.430 -1.762 24.996 1.00 89.62 110 ALA A N 1
ATOM 919 C CA . ALA A 1 110 ? -14.202 -0.984 25.183 1.00 89.62 110 ALA A CA 1
ATOM 920 C C . ALA A 1 110 ? -12.932 -1.848 25.159 1.00 89.62 110 ALA A C 1
ATOM 922 O O . ALA A 1 110 ? -11.886 -1.402 24.679 1.00 89.62 110 ALA A O 1
ATOM 923 N N . ARG A 1 111 ? -12.987 -3.073 25.704 1.00 86.75 111 ARG A N 1
ATOM 924 C CA . ARG A 1 111 ? -11.872 -4.025 25.595 1.00 86.75 111 ARG A CA 1
ATOM 925 C C . ARG A 1 111 ? -11.686 -4.463 24.151 1.00 86.75 111 ARG A C 1
ATOM 927 O O . ARG A 1 111 ? -10.558 -4.413 23.680 1.00 86.75 111 ARG A O 1
ATOM 934 N N . CYS A 1 112 ? -12.762 -4.831 23.455 1.00 87.12 112 CYS A N 1
ATOM 935 C CA . CYS A 1 112 ? -12.706 -5.313 22.073 1.00 87.12 112 CYS A CA 1
ATOM 936 C C . CYS A 1 112 ? -12.248 -4.240 21.069 1.00 87.12 112 CYS A C 1
ATOM 938 O O . CYS A 1 112 ? -11.454 -4.545 20.184 1.00 87.12 112 CYS A O 1
ATOM 940 N N . SER A 1 113 ? -12.696 -2.988 21.204 1.00 85.12 113 SER A N 1
ATOM 941 C CA . SER A 1 113 ? -12.285 -1.894 20.309 1.00 85.12 113 SER A CA 1
ATOM 942 C C . SER A 1 113 ? -10.882 -1.360 20.614 1.00 85.12 113 SER A C 1
ATOM 944 O O . SER A 1 113 ? -10.264 -0.725 19.767 1.00 85.12 113 SER A O 1
ATOM 946 N N . GLY A 1 114 ? -10.383 -1.586 21.833 1.00 77.50 114 GLY A N 1
ATOM 947 C CA . GLY A 1 114 ? -9.088 -1.098 22.312 1.00 77.50 114 GLY A CA 1
ATOM 948 C C . GLY A 1 114 ? -7.971 -2.144 22.311 1.00 77.50 114 GLY A C 1
ATOM 949 O O . GLY A 1 114 ? -6.971 -1.928 22.994 1.00 77.50 114 GLY A O 1
ATOM 950 N N . VAL A 1 115 ? -8.138 -3.277 21.615 1.00 69.88 115 VAL A N 1
ATOM 951 C CA . VAL A 1 115 ? -7.114 -4.343 21.538 1.00 69.88 115 VAL A CA 1
ATOM 952 C C . VAL A 1 115 ? -5.847 -3.858 20.824 1.00 69.88 115 VAL A C 1
ATOM 954 O O . VAL A 1 115 ? -4.757 -4.295 21.162 1.00 69.88 115 VAL A O 1
ATOM 957 N N . PHE A 1 116 ? -5.962 -2.916 19.886 1.00 67.19 116 PHE A N 1
ATOM 958 C CA . PHE A 1 116 ? -4.826 -2.385 19.120 1.00 67.19 116 PHE A CA 1
ATOM 959 C C . PHE A 1 116 ? -4.237 -1.086 19.694 1.00 67.19 116 PHE A C 1
ATOM 961 O O . PHE A 1 116 ? -3.490 -0.386 19.011 1.00 67.19 116 PHE A O 1
ATOM 968 N N . ASP A 1 117 ? -4.563 -0.737 20.942 1.00 65.50 117 ASP A N 1
ATOM 969 C CA . ASP A 1 117 ? -4.032 0.474 21.568 1.00 65.50 117 ASP A CA 1
ATOM 970 C C . ASP A 1 117 ? -2.538 0.316 21.899 1.00 65.50 117 ASP A C 1
ATOM 972 O O . ASP A 1 117 ? -2.146 -0.496 22.744 1.00 65.50 117 ASP A O 1
ATOM 976 N N . ARG A 1 118 ? -1.710 1.150 21.257 1.00 59.25 118 ARG A N 1
ATOM 977 C CA . ARG A 1 118 ? -0.249 1.216 21.430 1.00 59.25 118 ARG A CA 1
ATOM 978 C C . ARG A 1 118 ? 0.173 1.413 22.893 1.00 59.25 118 ARG A C 1
ATOM 980 O O . ARG A 1 118 ? 1.246 0.966 23.272 1.00 59.25 118 ARG A O 1
ATOM 987 N N . HIS A 1 119 ? -0.664 2.035 23.729 1.00 58.22 119 HIS A N 1
ATOM 988 C CA . HIS A 1 119 ? -0.343 2.299 25.141 1.00 58.22 119 HIS A CA 1
ATOM 989 C C . HIS A 1 119 ? -0.716 1.151 26.087 1.00 58.22 119 HIS A C 1
ATOM 991 O O . HIS A 1 119 ? -0.347 1.180 27.261 1.00 58.22 119 HIS A O 1
ATOM 997 N N . ARG A 1 120 ? -1.470 0.155 25.605 1.00 58.25 120 ARG A N 1
ATOM 998 C CA . ARG A 1 120 ? -1.845 -1.031 26.391 1.00 58.25 120 ARG A CA 1
ATOM 999 C C . ARG A 1 120 ? -0.857 -2.179 26.215 1.00 58.25 120 ARG A C 1
ATOM 1001 O O . ARG A 1 120 ? -0.727 -3.000 27.118 1.00 58.25 120 ARG A O 1
ATOM 1008 N N . MET A 1 121 ? -0.168 -2.229 25.077 1.00 59.75 121 MET A N 1
ATOM 1009 C CA . MET A 1 121 ? 0.761 -3.303 24.740 1.00 59.75 121 MET A CA 1
ATOM 1010 C C . MET A 1 121 ? 2.180 -2.927 25.169 1.00 59.75 121 MET A C 1
ATOM 1012 O O . MET A 1 121 ? 2.828 -2.097 24.541 1.00 59.75 121 MET A O 1
ATOM 1016 N N . GLY A 1 122 ? 2.655 -3.544 26.253 1.00 52.28 122 GLY A N 1
ATOM 1017 C CA . GLY A 1 122 ? 4.035 -3.392 26.734 1.00 52.28 122 GLY A CA 1
ATOM 1018 C C . GLY A 1 122 ? 5.071 -4.209 25.952 1.00 52.28 122 GLY A C 1
ATOM 1019 O O . GLY A 1 122 ? 6.255 -4.110 26.252 1.00 52.28 122 GLY A O 1
ATOM 1020 N N . ASP A 1 123 ? 4.631 -5.016 24.985 1.00 60.66 123 ASP A N 1
ATOM 1021 C CA . ASP A 1 123 ? 5.475 -5.898 24.183 1.00 60.66 123 ASP A CA 1
ATOM 1022 C C . ASP A 1 123 ? 5.405 -5.480 22.703 1.00 60.66 123 ASP A C 1
ATOM 1024 O O . ASP A 1 123 ? 4.326 -5.468 22.096 1.00 60.66 123 ASP A O 1
ATOM 1028 N N . GLU A 1 124 ? 6.562 -5.116 22.140 1.00 61.41 124 GLU A N 1
ATOM 1029 C CA . GLU A 1 124 ? 6.746 -4.682 20.744 1.00 61.41 124 GLU A CA 1
ATOM 1030 C C . GLU A 1 124 ? 6.207 -5.726 19.752 1.00 61.41 124 GLU A C 1
ATOM 1032 O O . GLU A 1 124 ? 5.779 -5.400 18.643 1.00 61.41 124 GLU A O 1
ATOM 1037 N N . GLU A 1 125 ? 6.128 -6.995 20.164 1.00 61.06 125 GLU A N 1
ATOM 1038 C CA . GLU A 1 125 ? 5.663 -8.084 19.313 1.00 61.06 125 GLU A CA 1
ATOM 1039 C C . GLU A 1 125 ? 4.165 -8.075 18.965 1.00 61.06 125 GLU A C 1
ATOM 1041 O O . GLU A 1 125 ? 3.730 -8.912 18.159 1.00 61.06 125 GLU A O 1
ATOM 1046 N N . TYR A 1 126 ? 3.371 -7.192 19.578 1.00 69.00 126 TYR A N 1
ATOM 1047 C CA . TYR A 1 126 ? 1.928 -7.053 19.328 1.00 69.00 126 TYR A CA 1
ATOM 1048 C C . TYR A 1 126 ? 1.537 -5.666 18.796 1.00 69.00 126 TYR A C 1
ATOM 1050 O O . TYR A 1 126 ? 0.350 -5.370 18.636 1.00 69.00 126 TYR A O 1
ATOM 1058 N N . GLN A 1 127 ? 2.518 -4.820 18.469 1.00 77.75 127 GLN A N 1
ATOM 1059 C CA . GLN A 1 127 ? 2.298 -3.502 17.869 1.00 77.75 127 GLN A CA 1
ATOM 1060 C C . GLN A 1 127 ? 2.148 -3.620 16.347 1.00 77.75 127 GLN A C 1
ATOM 1062 O O . GLN A 1 127 ? 2.981 -3.185 15.559 1.00 77.75 127 GLN A O 1
ATOM 1067 N N . PHE A 1 128 ? 1.060 -4.248 15.906 1.00 81.19 128 PHE A N 1
ATOM 1068 C CA . PHE A 1 128 ? 0.877 -4.596 14.496 1.00 81.19 128 PHE A CA 1
ATOM 1069 C C . PHE A 1 128 ? 0.849 -3.393 13.538 1.00 81.19 128 PHE A C 1
ATOM 1071 O O . PHE A 1 128 ? 1.343 -3.502 12.420 1.00 81.19 128 PHE A O 1
ATOM 1078 N N . LEU A 1 129 ? 0.312 -2.240 13.959 1.00 86.31 129 LEU A N 1
ATOM 1079 C CA . LEU A 1 129 ? 0.345 -1.017 13.141 1.00 86.31 129 LEU A CA 1
ATOM 1080 C C . LEU A 1 129 ? 1.782 -0.530 12.902 1.00 86.31 129 LEU A C 1
ATOM 1082 O O . LEU A 1 129 ? 2.069 0.039 11.852 1.00 86.31 129 LEU A O 1
ATOM 1086 N N . ASP A 1 130 ? 2.696 -0.812 13.828 1.00 85.56 130 ASP A N 1
ATOM 1087 C CA . ASP A 1 130 ? 4.102 -0.426 13.712 1.00 85.56 130 ASP A CA 1
ATOM 1088 C C . ASP A 1 130 ? 4.831 -1.358 12.734 1.00 85.56 130 ASP A C 1
ATOM 1090 O O . ASP A 1 130 ? 5.727 -0.921 12.015 1.00 85.56 130 ASP A O 1
ATOM 1094 N N . MET A 1 131 ? 4.378 -2.612 12.602 1.00 86.88 131 MET A N 1
ATOM 1095 C CA . MET A 1 131 ? 4.847 -3.532 11.555 1.00 86.88 131 MET A CA 1
ATOM 1096 C C . MET A 1 131 ? 4.456 -3.043 10.152 1.00 86.88 131 MET A C 1
ATOM 1098 O O . MET A 1 131 ? 5.260 -3.141 9.222 1.00 86.88 131 MET A O 1
ATOM 1102 N N . PHE A 1 132 ? 3.252 -2.480 9.989 1.00 91.19 132 PHE A N 1
ATOM 1103 C CA . PHE A 1 132 ? 2.845 -1.830 8.736 1.00 91.19 132 PHE A CA 1
ATOM 1104 C C . PHE A 1 132 ? 3.695 -0.588 8.451 1.00 91.19 132 PHE A C 1
ATOM 1106 O O . PHE A 1 132 ? 4.208 -0.448 7.341 1.00 91.19 132 PHE A O 1
ATOM 1113 N N . GLU A 1 133 ? 3.901 0.277 9.448 1.00 91.75 133 GLU A N 1
ATOM 1114 C CA . GLU A 1 133 ? 4.739 1.477 9.309 1.00 91.75 133 GLU A CA 1
ATOM 1115 C C . GLU A 1 133 ? 6.189 1.115 8.939 1.00 91.75 133 GLU A C 1
ATOM 1117 O O . GLU A 1 133 ? 6.767 1.715 8.030 1.00 91.75 133 GLU A O 1
ATOM 1122 N N . ALA A 1 134 ? 6.748 0.068 9.551 1.00 90.06 134 ALA A N 1
ATOM 1123 C CA . ALA A 1 134 ? 8.072 -0.445 9.215 1.00 90.06 134 ALA A CA 1
ATOM 1124 C C . ALA A 1 134 ? 8.132 -1.044 7.799 1.00 90.06 134 ALA A C 1
ATOM 1126 O O . ALA A 1 134 ? 9.089 -0.789 7.068 1.00 90.06 134 ALA A O 1
ATOM 1127 N N . SER A 1 135 ? 7.110 -1.797 7.381 1.00 91.38 135 SER A N 1
ATOM 1128 C CA . SER A 1 135 ? 7.041 -2.382 6.031 1.00 91.38 135 SER A CA 1
ATOM 1129 C C . SER A 1 135 ? 6.950 -1.300 4.949 1.00 91.38 135 SER A C 1
ATOM 1131 O O . SER A 1 135 ? 7.647 -1.373 3.938 1.00 91.38 135 SER A O 1
ATOM 1133 N N . ILE A 1 136 ? 6.172 -0.241 5.194 1.00 94.31 136 ILE A N 1
ATOM 1134 C CA . ILE A 1 136 ? 6.122 0.950 4.331 1.00 94.31 136 ILE A CA 1
ATOM 1135 C C . ILE A 1 136 ? 7.485 1.655 4.299 1.00 94.31 136 ILE A C 1
ATOM 1137 O O . ILE A 1 136 ? 7.921 2.088 3.232 1.00 94.31 136 ILE A O 1
ATOM 1141 N N . GLY A 1 137 ? 8.179 1.744 5.437 1.00 93.81 137 GLY A N 1
ATOM 1142 C CA . GLY A 1 137 ? 9.542 2.277 5.511 1.00 93.81 137 GLY A CA 1
ATOM 1143 C C . GLY A 1 137 ? 10.516 1.511 4.611 1.00 93.81 137 GLY A C 1
ATOM 1144 O O . GLY A 1 137 ? 11.174 2.112 3.764 1.00 93.81 137 GLY A O 1
ATOM 1145 N N . VAL A 1 138 ? 10.527 0.177 4.706 1.00 91.94 138 VAL A N 1
ATOM 1146 C CA . VAL A 1 138 ? 11.354 -0.690 3.845 1.00 91.94 138 VAL A CA 1
ATOM 1147 C C . VAL A 1 138 ? 10.998 -0.516 2.366 1.00 91.94 138 VAL A C 1
ATOM 1149 O O . VAL A 1 138 ? 11.893 -0.425 1.523 1.00 91.94 138 VAL A O 1
ATOM 1152 N N . ALA A 1 139 ? 9.709 -0.440 2.035 1.00 93.75 139 ALA A N 1
ATOM 1153 C CA . ALA A 1 139 ? 9.255 -0.206 0.667 1.00 93.75 139 ALA A CA 1
ATOM 1154 C C . ALA A 1 139 ? 9.709 1.169 0.130 1.00 93.75 139 ALA A C 1
ATOM 1156 O O . ALA A 1 139 ? 10.153 1.266 -1.013 1.00 93.75 139 ALA A O 1
ATOM 1157 N N . THR A 1 140 ? 9.681 2.209 0.968 1.00 95.31 140 THR A N 1
ATOM 1158 C CA . THR A 1 140 ? 10.156 3.566 0.629 1.00 95.31 140 THR A CA 1
ATOM 1159 C C . THR A 1 140 ? 11.669 3.589 0.371 1.00 95.31 140 THR A C 1
ATOM 1161 O O . THR A 1 140 ? 12.150 4.223 -0.575 1.00 95.31 140 THR A O 1
ATOM 1164 N N . ASP A 1 141 ? 12.444 2.861 1.176 1.00 94.44 141 ASP A N 1
ATOM 1165 C CA . ASP A 1 141 ? 13.891 2.741 0.975 1.00 94.44 141 ASP A CA 1
ATOM 1166 C C . ASP A 1 141 ? 14.206 2.003 -0.333 1.00 94.44 141 ASP A C 1
ATOM 1168 O O . ASP A 1 141 ? 15.051 2.445 -1.120 1.00 94.44 141 ASP A O 1
ATOM 1172 N N . ARG A 1 142 ? 13.485 0.907 -0.610 1.00 93.44 142 ARG A N 1
ATOM 1173 C CA . ARG A 1 142 ? 13.597 0.159 -1.872 1.00 93.44 142 ARG A CA 1
ATOM 1174 C C . ARG A 1 142 ? 13.259 1.034 -3.075 1.00 93.44 142 ARG A C 1
ATOM 1176 O O . ARG A 1 142 ? 14.018 1.032 -4.043 1.00 93.44 142 ARG A O 1
ATOM 1183 N N . GLU A 1 143 ? 12.183 1.814 -3.000 1.00 94.31 143 GLU A N 1
ATOM 1184 C CA . GLU A 1 143 ? 11.799 2.779 -4.037 1.00 94.31 143 GLU A CA 1
ATOM 1185 C C . GLU A 1 143 ? 12.953 3.741 -4.343 1.00 94.31 143 GLU A C 1
ATOM 1187 O O . GLU A 1 143 ? 13.367 3.891 -5.496 1.00 94.31 143 GLU A O 1
ATOM 1192 N N . THR A 1 144 ? 13.537 4.327 -3.298 1.00 94.31 144 THR A N 1
ATOM 1193 C CA . THR A 1 144 ? 14.655 5.269 -3.422 1.00 94.31 144 THR A CA 1
ATOM 1194 C C . THR A 1 144 ? 15.874 4.615 -4.078 1.00 94.31 144 THR A C 1
ATOM 1196 O O . THR A 1 144 ? 16.531 5.216 -4.937 1.00 94.31 144 THR A O 1
ATOM 1199 N N . VAL A 1 145 ? 16.186 3.369 -3.711 1.00 93.69 145 VAL A N 1
ATOM 1200 C CA . VAL A 1 145 ? 17.291 2.604 -4.309 1.00 93.69 145 VAL A CA 1
ATOM 1201 C C . VAL A 1 145 ? 17.040 2.334 -5.794 1.00 93.69 145 VAL A C 1
ATOM 1203 O O . VAL A 1 145 ? 17.944 2.562 -6.604 1.00 93.69 145 VAL A O 1
ATOM 1206 N N . LEU A 1 146 ? 15.833 1.902 -6.168 1.00 91.50 146 LEU A N 1
ATOM 1207 C CA . LEU A 1 146 ? 15.465 1.641 -7.565 1.00 91.50 146 LEU A CA 1
ATOM 1208 C C . LEU A 1 146 ? 15.531 2.917 -8.408 1.00 91.50 146 LEU A C 1
ATOM 1210 O O . LEU A 1 146 ? 16.135 2.916 -9.485 1.00 91.50 146 LEU A O 1
ATOM 1214 N N . PHE A 1 147 ? 15.016 4.029 -7.884 1.00 91.50 147 PHE A N 1
ATOM 1215 C CA . PHE A 1 147 ? 15.072 5.325 -8.556 1.00 91.50 147 PHE A CA 1
ATOM 1216 C C . PHE A 1 147 ? 16.511 5.807 -8.768 1.00 91.50 147 PHE A C 1
ATOM 1218 O O . PHE A 1 147 ? 16.889 6.225 -9.868 1.00 91.50 147 PHE A O 1
ATOM 1225 N N . ASN A 1 148 ? 17.365 5.675 -7.752 1.00 92.12 148 ASN A N 1
ATOM 1226 C CA . ASN A 1 148 ? 18.781 6.017 -7.867 1.00 92.12 148 ASN A CA 1
ATOM 1227 C C . ASN A 1 148 ? 19.524 5.107 -8.853 1.00 92.12 148 ASN A C 1
ATOM 1229 O O . ASN A 1 148 ? 20.334 5.599 -9.647 1.00 92.12 148 ASN A O 1
ATOM 1233 N N . ARG A 1 149 ? 19.239 3.798 -8.849 1.00 89.50 149 ARG A N 1
ATOM 1234 C CA . ARG A 1 149 ? 19.805 2.839 -9.812 1.00 89.50 149 ARG A CA 1
ATOM 1235 C C . ARG A 1 149 ? 19.416 3.214 -11.239 1.00 89.50 149 ARG A C 1
ATOM 1237 O O . ARG A 1 149 ? 20.296 3.287 -12.099 1.00 89.50 149 ARG A O 1
ATOM 1244 N N . PHE A 1 150 ? 18.142 3.523 -11.473 1.00 88.38 150 PHE A N 1
ATOM 1245 C CA . PHE A 1 150 ? 17.648 3.972 -12.773 1.00 88.38 150 PHE A CA 1
ATOM 1246 C C . PHE A 1 150 ? 18.335 5.264 -13.234 1.00 88.38 150 PHE A C 1
ATOM 1248 O O . PHE A 1 150 ? 18.859 5.312 -14.348 1.00 88.38 150 PHE A O 1
ATOM 1255 N N . ASN A 1 151 ? 18.419 6.285 -12.377 1.00 89.12 151 ASN A N 1
ATOM 1256 C CA . ASN A 1 151 ? 19.086 7.544 -12.723 1.00 89.12 151 ASN A CA 1
ATOM 1257 C C . ASN A 1 151 ? 20.558 7.340 -13.093 1.00 89.12 151 ASN A C 1
ATOM 1259 O O . ASN A 1 151 ? 21.049 7.926 -14.062 1.00 89.12 151 ASN A O 1
ATOM 1263 N N . ARG A 1 152 ? 21.264 6.477 -12.355 1.00 88.88 152 ARG A N 1
ATOM 1264 C CA . ARG A 1 152 ? 22.674 6.168 -12.616 1.00 88.88 152 ARG A CA 1
ATOM 1265 C C . ARG A 1 152 ? 22.850 5.424 -13.944 1.00 88.88 152 ARG A C 1
ATOM 1267 O O . ARG A 1 152 ? 23.716 5.804 -14.731 1.00 88.88 152 ARG A O 1
ATOM 1274 N N . ALA A 1 153 ? 21.999 4.435 -14.223 1.00 86.12 153 ALA A N 1
ATOM 1275 C CA . ALA A 1 153 ? 21.994 3.706 -15.494 1.00 86.12 153 ALA A CA 1
ATOM 1276 C C . ALA A 1 153 ? 21.641 4.623 -16.681 1.00 86.12 153 ALA A C 1
ATOM 1278 O O . ALA A 1 153 ? 22.301 4.585 -17.720 1.00 86.12 153 ALA A O 1
ATOM 1279 N N . SER A 1 154 ? 20.660 5.512 -16.514 1.00 85.12 154 SER A N 1
ATOM 1280 C CA . SER A 1 154 ? 20.253 6.491 -17.531 1.00 85.12 154 SER A CA 1
ATOM 1281 C C . SER A 1 154 ? 21.367 7.501 -17.850 1.00 85.12 154 SER A C 1
ATOM 1283 O O . SER A 1 154 ? 21.615 7.823 -19.022 1.00 85.12 154 SER A O 1
ATOM 1285 N N . ALA A 1 155 ? 22.106 7.956 -16.830 1.00 86.44 155 ALA A N 1
ATOM 1286 C CA . ALA A 1 155 ? 23.277 8.813 -17.009 1.00 86.44 155 ALA A CA 1
ATOM 1287 C C . ALA A 1 155 ? 24.401 8.093 -17.778 1.00 86.44 155 ALA A C 1
ATOM 1289 O O . ALA A 1 155 ? 24.911 8.634 -18.761 1.00 86.44 155 ALA A O 1
ATOM 1290 N N . GLN A 1 156 ? 24.724 6.850 -17.399 1.00 84.88 156 GLN A N 1
ATOM 1291 C CA . GLN A 1 156 ? 25.723 6.025 -18.092 1.00 84.88 156 GLN A CA 1
ATOM 1292 C C . GLN A 1 156 ? 25.350 5.777 -19.558 1.00 84.88 156 GLN A C 1
ATOM 1294 O O . GLN A 1 156 ? 26.177 5.989 -20.447 1.00 84.88 156 GLN A O 1
ATOM 1299 N N . ALA A 1 157 ? 24.091 5.419 -19.830 1.00 79.88 157 ALA A N 1
ATOM 1300 C CA . ALA A 1 157 ? 23.580 5.240 -21.187 1.00 79.88 157 ALA A CA 1
ATOM 1301 C C . ALA A 1 157 ? 23.727 6.526 -22.020 1.00 79.88 157 ALA A C 1
ATOM 1303 O O . ALA A 1 157 ? 24.137 6.502 -23.185 1.00 79.88 157 ALA A O 1
ATOM 1304 N N . SER A 1 158 ? 23.426 7.676 -21.413 1.00 80.31 158 SER A N 1
ATOM 1305 C CA . SER A 1 158 ? 23.534 8.981 -22.065 1.00 80.31 158 SER A CA 1
ATOM 1306 C C . SER A 1 158 ? 24.979 9.360 -22.395 1.00 80.31 158 SER A C 1
ATOM 1308 O O . SER A 1 158 ? 25.237 9.880 -23.486 1.00 80.31 158 SER A O 1
ATOM 1310 N N . ASP A 1 159 ? 25.926 9.104 -21.493 1.00 81.69 159 ASP A N 1
ATOM 1311 C CA . ASP A 1 159 ? 27.341 9.417 -21.712 1.00 81.69 159 ASP A CA 1
ATOM 1312 C C . ASP A 1 159 ? 28.001 8.460 -22.708 1.00 81.69 159 ASP A C 1
ATOM 1314 O O . ASP A 1 159 ? 28.715 8.920 -23.607 1.00 81.69 159 ASP A O 1
ATOM 1318 N N . TRP A 1 160 ? 27.663 7.170 -22.656 1.00 78.50 160 TRP A N 1
ATOM 1319 C CA . TRP A 1 160 ? 28.052 6.197 -23.679 1.00 78.50 160 TRP A CA 1
ATOM 1320 C C . TRP A 1 160 ? 27.606 6.653 -25.079 1.00 78.50 160 TRP A C 1
ATOM 1322 O O . TRP A 1 160 ? 28.412 6.733 -26.014 1.00 78.50 160 TRP A O 1
ATOM 1332 N N . LEU A 1 161 ? 26.350 7.098 -25.215 1.00 72.06 161 LEU A N 1
ATOM 1333 C CA . LEU A 1 161 ? 25.828 7.644 -26.474 1.00 72.06 161 LEU A CA 1
ATOM 1334 C C . LEU A 1 161 ? 26.575 8.909 -26.932 1.00 72.06 161 LEU A C 1
ATOM 1336 O O . LEU A 1 161 ? 26.778 9.109 -28.137 1.00 72.06 161 LEU A O 1
ATOM 1340 N N . LYS A 1 162 ? 26.978 9.796 -26.012 1.00 77.31 162 LYS A N 1
ATOM 1341 C CA . LYS A 1 162 ? 27.765 10.994 -26.362 1.00 77.31 162 LYS A CA 1
ATOM 1342 C C . LYS A 1 162 ? 29.155 10.616 -26.866 1.00 77.31 162 LYS A C 1
ATOM 1344 O O . LYS A 1 162 ? 29.598 11.200 -27.860 1.00 77.31 162 LYS A O 1
ATOM 1349 N N . ASN A 1 163 ? 29.818 9.657 -26.226 1.00 75.31 163 ASN A N 1
ATOM 1350 C CA . ASN A 1 163 ? 31.154 9.211 -26.615 1.00 75.31 163 ASN A CA 1
ATOM 1351 C C . ASN A 1 163 ? 31.134 8.532 -27.989 1.00 75.31 163 ASN A C 1
ATOM 1353 O O . ASN A 1 163 ? 31.875 8.954 -28.880 1.00 75.31 163 ASN A O 1
ATOM 1357 N N . ARG A 1 164 ? 30.176 7.631 -28.242 1.00 67.69 164 ARG A N 1
ATOM 1358 C CA . ARG A 1 164 ? 30.008 6.978 -29.555 1.00 67.69 164 ARG A CA 1
ATOM 1359 C C . ARG A 1 164 ? 29.690 7.969 -30.683 1.00 67.69 164 ARG A C 1
ATOM 1361 O O . ARG A 1 164 ? 30.119 7.791 -31.826 1.00 67.69 164 ARG A O 1
ATOM 1368 N N . ARG A 1 165 ? 28.992 9.074 -30.381 1.00 67.06 165 ARG A N 1
ATOM 1369 C CA . ARG A 1 165 ? 28.791 10.195 -31.325 1.00 67.06 165 ARG A CA 1
ATOM 1370 C C . ARG A 1 165 ? 30.054 11.017 -31.574 1.00 67.06 165 ARG A C 1
ATOM 1372 O O . ARG A 1 165 ? 30.216 11.525 -32.683 1.00 67.06 165 ARG A O 1
ATOM 1379 N N . LYS A 1 166 ? 30.894 11.239 -30.557 1.00 67.25 166 LYS A N 1
ATOM 1380 C CA . LYS A 1 166 ? 32.175 11.947 -30.720 1.00 67.25 166 LYS A CA 1
ATOM 1381 C C . LYS A 1 166 ? 33.106 11.121 -31.601 1.00 67.25 166 LYS A C 1
ATOM 1383 O O . LYS A 1 166 ? 33.561 11.651 -32.607 1.00 67.25 166 LYS A O 1
ATOM 1388 N N . LEU A 1 167 ? 33.270 9.830 -31.306 1.00 60.78 167 LEU A N 1
ATOM 1389 C CA . LEU A 1 167 ? 34.103 8.918 -32.094 1.00 60.78 167 LEU A CA 1
ATOM 1390 C C . LEU A 1 167 ? 33.658 8.871 -33.566 1.00 60.78 167 LEU A C 1
ATOM 1392 O O . LEU A 1 167 ? 34.454 9.113 -34.468 1.00 60.78 167 LEU A O 1
ATOM 1396 N N . ASN A 1 168 ? 32.351 8.722 -33.819 1.00 60.31 168 ASN A N 1
ATOM 1397 C CA . ASN A 1 168 ? 31.803 8.777 -35.180 1.00 60.31 168 ASN A CA 1
ATOM 1398 C C . ASN A 1 168 ? 31.973 10.138 -35.882 1.00 60.31 168 ASN A C 1
ATOM 1400 O O . ASN A 1 168 ? 31.969 10.184 -37.112 1.00 60.31 168 ASN A O 1
ATOM 1404 N N . ARG A 1 169 ? 32.069 11.254 -35.145 1.00 59.97 169 ARG A N 1
ATOM 1405 C CA . ARG A 1 169 ? 32.371 12.574 -35.728 1.00 59.97 169 ARG A CA 1
ATOM 1406 C C . ARG A 1 169 ? 33.849 12.713 -36.073 1.00 59.97 169 ARG A C 1
ATOM 1408 O O . ARG A 1 169 ? 34.142 13.219 -37.150 1.00 59.97 169 ARG A O 1
ATOM 1415 N N . PHE A 1 170 ? 34.744 12.233 -35.212 1.00 56.94 170 PHE A N 1
ATOM 1416 C CA . PHE A 1 170 ? 36.183 12.207 -35.487 1.00 56.94 170 PHE A CA 1
ATOM 1417 C C . PHE A 1 170 ? 36.507 11.322 -36.694 1.00 56.94 170 PHE A C 1
ATOM 1419 O O . PHE A 1 170 ? 37.190 11.775 -37.604 1.00 56.94 170 PHE A O 1
ATOM 1426 N N . ALA A 1 171 ? 35.896 10.138 -36.794 1.00 57.69 171 ALA A N 1
ATOM 1427 C CA . ALA A 1 171 ? 36.038 9.263 -37.962 1.00 57.69 171 ALA A CA 1
ATOM 1428 C C . ALA A 1 171 ? 35.514 9.882 -39.278 1.00 57.69 171 ALA A C 1
ATOM 1430 O O . ALA A 1 171 ? 35.847 9.419 -40.364 1.00 57.69 171 ALA A O 1
ATOM 1431 N N . ARG A 1 172 ? 34.666 10.917 -39.204 1.00 53.75 172 ARG A N 1
ATOM 1432 C CA . ARG A 1 172 ? 34.015 11.540 -40.367 1.00 53.75 172 ARG A CA 1
ATOM 1433 C C . ARG A 1 172 ? 34.742 12.788 -40.884 1.00 53.75 172 ARG A C 1
ATOM 1435 O O . ARG A 1 172 ? 34.494 13.165 -42.025 1.00 53.75 172 ARG A O 1
ATOM 1442 N N . ASN A 1 173 ? 35.645 13.381 -40.097 1.00 49.38 173 ASN A N 1
ATOM 1443 C CA . ASN A 1 173 ? 36.513 14.490 -40.511 1.00 49.38 173 ASN A CA 1
ATOM 1444 C C . ASN A 1 173 ? 37.999 14.089 -40.385 1.00 49.38 173 ASN A C 1
ATOM 1446 O O . ASN A 1 173 ? 38.649 14.473 -39.413 1.00 49.38 173 ASN A O 1
ATOM 1450 N N . PRO A 1 174 ? 38.578 13.373 -41.366 1.00 50.81 174 PRO A N 1
ATOM 1451 C CA . PRO A 1 174 ? 40.012 13.086 -41.414 1.00 50.81 174 PRO A CA 1
ATOM 1452 C C . PRO A 1 174 ? 40.778 14.281 -42.008 1.00 50.81 174 PRO A C 1
ATOM 1454 O O . PRO A 1 174 ? 41.539 14.150 -42.962 1.00 50.81 174 PRO A O 1
ATOM 1457 N N . SER A 1 175 ? 40.523 15.491 -41.511 1.00 47.62 175 SER A N 1
ATOM 1458 C CA . SER A 1 175 ? 41.106 16.724 -42.051 1.00 47.62 175 SER A CA 1
ATOM 1459 C C . SER A 1 175 ? 42.002 17.417 -41.030 1.00 47.62 175 SER A C 1
ATOM 1461 O O . SER A 1 175 ? 41.856 18.608 -40.788 1.00 47.62 175 SER A O 1
ATOM 1463 N N . THR A 1 176 ? 42.924 16.662 -40.436 1.00 49.41 176 THR A N 1
ATOM 1464 C CA . THR A 1 176 ? 44.180 17.186 -39.880 1.00 49.41 176 THR A CA 1
ATOM 1465 C C . THR A 1 176 ? 45.147 16.017 -39.780 1.00 49.41 176 THR A C 1
ATOM 1467 O O . THR A 1 176 ? 44.952 15.111 -38.977 1.00 49.41 176 THR A O 1
ATOM 1470 N N . LYS A 1 177 ? 46.139 16.014 -40.672 1.00 46.12 177 LYS A N 1
ATOM 1471 C CA . LYS A 1 177 ? 47.227 15.040 -40.711 1.00 46.12 177 LYS A CA 1
ATOM 1472 C C . LYS A 1 177 ? 48.048 15.150 -39.429 1.00 46.12 177 LYS A C 1
ATOM 1474 O O . LYS A 1 177 ? 48.767 16.129 -39.267 1.00 46.12 177 LYS A O 1
ATOM 1479 N N . ASP A 1 178 ? 47.962 14.136 -38.582 1.00 48.06 178 ASP A N 1
ATOM 1480 C CA . ASP A 1 178 ? 49.027 13.784 -37.650 1.00 48.06 178 ASP A CA 1
ATOM 1481 C C . ASP A 1 178 ? 49.077 12.251 -37.583 1.00 48.06 178 ASP A C 1
ATOM 1483 O O . ASP A 1 178 ? 48.148 11.604 -37.095 1.00 48.06 178 ASP A O 1
ATOM 1487 N N . ASN A 1 179 ? 50.135 11.656 -38.141 1.00 52.00 179 ASN A N 1
ATOM 1488 C CA . ASN A 1 179 ? 50.268 10.204 -38.361 1.00 52.00 179 ASN A CA 1
ATOM 1489 C C . ASN A 1 179 ? 50.263 9.385 -37.050 1.00 52.00 179 ASN A C 1
ATOM 1491 O O . ASN A 1 179 ? 50.143 8.163 -37.063 1.00 52.00 179 ASN A O 1
ATOM 1495 N N . THR A 1 180 ? 50.370 10.051 -35.900 1.00 51.31 180 THR A N 1
ATOM 1496 C CA . THR A 1 180 ? 50.284 9.461 -34.558 1.00 51.31 180 THR A CA 1
ATOM 1497 C C . THR A 1 180 ? 48.838 9.155 -34.142 1.00 51.31 180 THR A C 1
ATOM 1499 O O . THR A 1 180 ? 48.614 8.297 -33.289 1.00 51.31 180 THR A O 1
ATOM 1502 N N . ALA A 1 181 ? 47.846 9.835 -34.729 1.00 50.91 181 ALA A N 1
ATOM 1503 C CA . ALA A 1 181 ? 46.435 9.691 -34.366 1.00 50.91 181 ALA A CA 1
ATOM 1504 C C . ALA A 1 181 ? 45.745 8.516 -35.077 1.00 50.91 181 ALA A C 1
ATOM 1506 O O . ALA A 1 181 ? 44.884 7.878 -34.477 1.00 50.91 181 ALA A O 1
ATOM 1507 N N . GLU A 1 182 ? 46.140 8.182 -36.309 1.00 48.94 182 GLU A N 1
ATOM 1508 C CA . GLU A 1 182 ? 45.555 7.060 -37.066 1.00 48.94 182 GLU A CA 1
ATOM 1509 C C . GLU A 1 182 ? 45.813 5.712 -36.374 1.00 48.94 182 GLU A C 1
ATOM 1511 O O . GLU A 1 182 ? 44.882 4.930 -36.187 1.00 48.94 182 GLU A O 1
ATOM 1516 N N . ASN A 1 183 ? 47.027 5.498 -35.852 1.00 51.44 183 ASN A N 1
ATOM 1517 C CA . ASN A 1 183 ? 47.360 4.306 -35.062 1.00 51.44 183 ASN A CA 1
ATOM 1518 C C . ASN A 1 183 ? 46.594 4.230 -33.729 1.00 51.44 183 ASN A C 1
ATOM 1520 O O . ASN A 1 183 ? 46.327 3.135 -33.238 1.00 51.44 183 ASN A O 1
ATOM 1524 N N . ASN A 1 184 ? 46.226 5.372 -33.139 1.00 54.50 184 ASN A N 1
ATOM 1525 C CA . ASN A 1 184 ? 45.429 5.404 -31.911 1.00 54.50 184 ASN A CA 1
ATOM 1526 C C . ASN A 1 184 ? 43.950 5.123 -32.195 1.00 54.50 184 ASN A C 1
ATOM 1528 O O . ASN A 1 184 ? 43.327 4.370 -31.457 1.00 54.50 184 ASN A O 1
ATOM 1532 N N . VAL A 1 185 ? 43.390 5.673 -33.277 1.00 52.44 185 VAL A N 1
ATOM 1533 C CA . VAL A 1 185 ? 41.992 5.432 -33.668 1.00 52.44 185 VAL A CA 1
ATOM 1534 C C . VAL A 1 185 ? 41.783 3.976 -34.080 1.00 52.44 185 VAL A C 1
ATOM 1536 O O . VAL A 1 185 ? 40.790 3.375 -33.681 1.00 52.44 185 VAL A O 1
ATOM 1539 N N . GLU A 1 186 ? 42.722 3.379 -34.816 1.00 49.69 186 GLU A N 1
ATOM 1540 C CA . GLU A 1 186 ? 42.603 1.976 -35.220 1.00 49.69 186 GLU A CA 1
ATOM 1541 C C . GLU A 1 186 ? 42.813 0.989 -34.059 1.00 49.69 186 GLU A C 1
ATOM 1543 O O . GLU A 1 186 ? 42.188 -0.070 -34.046 1.00 49.69 186 GLU A O 1
ATOM 1548 N N . ARG A 1 187 ? 43.614 1.340 -33.040 1.00 53.53 187 ARG A N 1
ATOM 1549 C CA . ARG A 1 187 ? 43.690 0.558 -31.790 1.00 53.53 187 ARG A CA 1
ATOM 1550 C C . ARG A 1 187 ? 42.410 0.672 -30.958 1.00 53.53 187 ARG A C 1
ATOM 1552 O O . ARG A 1 187 ? 41.917 -0.351 -30.505 1.00 53.53 187 ARG A O 1
ATOM 1559 N N . ILE A 1 188 ? 41.825 1.869 -30.848 1.00 53.56 188 ILE A N 1
ATOM 1560 C CA . ILE A 1 188 ? 40.554 2.095 -30.132 1.00 53.56 188 ILE A CA 1
ATOM 1561 C C . ILE A 1 188 ? 39.391 1.347 -30.804 1.00 53.56 188 ILE A C 1
ATOM 1563 O O . ILE A 1 188 ? 38.537 0.800 -30.120 1.00 53.56 188 ILE A O 1
ATOM 1567 N N . LEU A 1 189 ? 39.358 1.287 -32.140 1.00 50.41 189 LEU A N 1
ATOM 1568 C CA . LEU A 1 189 ? 38.320 0.552 -32.872 1.00 50.41 189 LEU A CA 1
ATOM 1569 C C . LEU A 1 189 ? 38.473 -0.975 -32.767 1.00 50.41 189 LEU A C 1
ATOM 1571 O O . LEU A 1 189 ? 37.467 -1.669 -32.840 1.00 50.41 189 LEU A O 1
ATOM 1575 N N . LYS A 1 190 ? 39.701 -1.490 -32.595 1.00 49.41 190 LYS A N 1
ATOM 1576 C CA . LYS A 1 190 ? 39.976 -2.929 -32.414 1.00 49.41 190 LYS A CA 1
ATOM 1577 C C . LYS A 1 190 ? 39.774 -3.415 -30.976 1.00 49.41 190 LYS A C 1
ATOM 1579 O O . LYS A 1 190 ? 39.527 -4.597 -30.787 1.00 49.41 190 LYS A O 1
ATOM 1584 N N . GLU A 1 191 ? 39.866 -2.534 -29.980 1.00 47.59 191 GLU A N 1
ATOM 1585 C CA . GLU A 1 191 ? 39.600 -2.873 -28.570 1.00 47.59 191 GLU A CA 1
ATOM 1586 C C . GLU A 1 191 ? 38.093 -2.891 -28.224 1.00 47.59 191 GLU A C 1
ATOM 1588 O O . GLU A 1 191 ? 37.720 -3.461 -27.208 1.00 47.59 191 GLU A O 1
ATOM 1593 N N . GLU A 1 192 ? 37.209 -2.325 -29.060 1.00 50.22 192 GLU A N 1
ATOM 1594 C CA . GLU A 1 192 ? 35.749 -2.277 -28.818 1.00 50.22 192 GLU A CA 1
ATOM 1595 C C . GLU A 1 192 ? 34.939 -3.385 -29.541 1.00 50.22 192 GLU A C 1
ATOM 1597 O O . GLU A 1 192 ? 33.708 -3.356 -29.510 1.00 50.22 192 GLU A O 1
ATOM 1602 N N . GLU A 1 193 ? 35.595 -4.354 -30.196 1.00 43.94 193 GLU A N 1
ATOM 1603 C CA . GLU A 1 193 ? 34.945 -5.543 -30.795 1.00 43.94 193 GLU A CA 1
ATOM 1604 C C . GLU A 1 193 ? 34.717 -6.692 -29.791 1.00 43.94 193 GLU A C 1
ATOM 1606 O O . GLU A 1 193 ? 34.237 -7.757 -30.176 1.00 43.94 193 GLU A O 1
ATOM 1611 N N . GLU A 1 194 ? 35.000 -6.495 -28.500 1.00 43.97 194 GLU A N 1
ATOM 1612 C CA . GLU A 1 194 ? 34.486 -7.397 -27.468 1.00 43.97 194 GLU A CA 1
ATOM 1613 C C . GLU A 1 194 ? 32.993 -7.114 -27.248 1.00 43.97 194 GLU A C 1
ATOM 1615 O O . GLU A 1 194 ? 32.596 -6.058 -26.754 1.00 43.97 194 GLU A O 1
ATOM 1620 N N . ASP A 1 195 ? 32.169 -8.082 -27.657 1.00 45.09 195 ASP A N 1
ATOM 1621 C CA . ASP A 1 195 ? 30.711 -8.182 -27.519 1.00 45.09 195 ASP A CA 1
ATOM 1622 C C . ASP A 1 195 ? 30.212 -8.173 -26.049 1.00 45.09 195 ASP A C 1
ATOM 1624 O O . ASP A 1 195 ? 29.316 -8.933 -25.674 1.00 45.09 195 ASP A O 1
ATOM 1628 N N . GLU A 1 196 ? 30.736 -7.314 -25.175 1.00 49.53 196 GLU A N 1
ATOM 1629 C CA . GLU A 1 196 ? 30.091 -7.042 -23.893 1.00 49.53 196 GLU A CA 1
ATOM 1630 C C . GLU A 1 196 ? 28.938 -6.064 -24.127 1.00 49.53 196 GLU A C 1
ATOM 1632 O O . GLU A 1 196 ? 29.107 -4.844 -24.234 1.00 49.53 196 GLU A O 1
ATOM 1637 N N . GLN A 1 197 ? 27.719 -6.611 -24.208 1.00 54.25 197 GLN A N 1
ATOM 1638 C CA . GLN A 1 197 ? 26.509 -5.814 -24.023 1.00 54.25 197 GLN A CA 1
ATOM 1639 C C . GLN A 1 197 ? 26.704 -4.960 -22.768 1.00 54.25 197 GLN A C 1
ATOM 1641 O O . GLN A 1 197 ? 26.950 -5.501 -21.688 1.00 54.25 197 GLN A O 1
ATOM 1646 N N . PRO A 1 198 ? 26.651 -3.624 -22.876 1.00 61.72 198 PRO A N 1
ATOM 1647 C CA . PRO A 1 198 ? 27.062 -2.811 -21.757 1.00 61.72 198 PRO A CA 1
ATOM 1648 C C . PRO A 1 198 ? 26.061 -3.014 -20.618 1.00 61.72 198 PRO A C 1
ATOM 1650 O O . PRO A 1 198 ? 24.862 -2.816 -20.811 1.00 61.72 198 PRO A O 1
ATOM 1653 N N . LEU A 1 199 ? 26.562 -3.373 -19.430 1.00 59.34 199 LEU A N 1
ATOM 1654 C CA . LEU A 1 199 ? 25.804 -3.728 -18.213 1.00 59.34 199 LEU A CA 1
ATOM 1655 C C . LEU A 1 199 ? 24.665 -2.751 -17.845 1.00 59.34 199 LEU A C 1
ATOM 1657 O O . LEU A 1 199 ? 23.779 -3.080 -17.056 1.00 59.34 199 LEU A O 1
ATOM 1661 N N . PHE A 1 200 ? 24.661 -1.524 -18.379 1.00 65.81 200 PHE A N 1
ATOM 1662 C CA . PHE A 1 200 ? 23.558 -0.580 -18.194 1.00 65.81 200 PHE A CA 1
ATOM 1663 C C . PHE A 1 200 ? 22.270 -0.992 -18.929 1.00 65.81 200 PHE A C 1
ATOM 1665 O O . PHE A 1 200 ? 21.197 -0.569 -18.509 1.00 65.81 200 PHE A O 1
ATOM 1672 N N . VAL A 1 201 ? 22.354 -1.777 -20.009 1.00 65.88 201 VAL A N 1
ATOM 1673 C CA . VAL A 1 201 ? 21.198 -2.207 -20.816 1.00 65.88 201 VAL A CA 1
ATOM 1674 C C . VAL A 1 201 ? 20.340 -3.186 -20.021 1.00 65.88 201 VAL A C 1
ATOM 1676 O O . VAL A 1 201 ? 19.138 -2.965 -19.900 1.00 65.88 201 VAL A O 1
ATOM 1679 N N . ASP A 1 202 ? 20.962 -4.171 -19.373 1.00 67.06 202 ASP A N 1
ATOM 1680 C CA . ASP A 1 202 ? 20.261 -5.120 -18.501 1.00 67.06 202 ASP A CA 1
ATOM 1681 C C . ASP A 1 202 ? 19.615 -4.414 -17.307 1.00 67.06 202 ASP A C 1
ATOM 1683 O O . ASP A 1 202 ? 18.449 -4.635 -17.001 1.00 67.06 202 ASP A O 1
ATOM 1687 N N . ASN A 1 203 ? 20.324 -3.468 -16.685 1.00 68.50 203 ASN A N 1
ATOM 1688 C CA . ASN A 1 203 ? 19.787 -2.673 -15.575 1.00 68.50 203 ASN A CA 1
ATOM 1689 C C . ASN A 1 203 ? 18.619 -1.747 -15.975 1.00 68.50 203 ASN A C 1
ATOM 1691 O O . ASN A 1 203 ? 17.820 -1.353 -15.119 1.00 68.50 203 ASN A O 1
ATOM 1695 N N . LEU A 1 204 ? 18.547 -1.351 -17.248 1.00 72.00 204 LEU A N 1
ATOM 1696 C CA . LEU A 1 204 ? 17.487 -0.496 -17.783 1.00 72.00 204 LEU A CA 1
ATOM 1697 C C . LEU A 1 204 ? 16.255 -1.306 -18.212 1.00 72.00 204 LEU A C 1
ATOM 1699 O O . LEU A 1 204 ? 15.145 -0.778 -18.153 1.00 72.00 204 LEU A O 1
ATOM 1703 N N . LEU A 1 205 ? 16.456 -2.559 -18.631 1.00 70.38 205 LEU A N 1
ATOM 1704 C CA . LEU A 1 205 ? 15.409 -3.464 -19.114 1.00 70.38 205 LEU A CA 1
ATOM 1705 C C . LEU A 1 205 ? 14.838 -4.377 -18.022 1.00 70.38 205 LEU A C 1
ATOM 1707 O O . LEU A 1 205 ? 13.694 -4.810 -18.151 1.00 70.38 205 LEU A O 1
ATOM 1711 N N . ASP A 1 206 ? 15.592 -4.655 -16.955 1.00 78.25 206 ASP A N 1
ATOM 1712 C CA . ASP A 1 206 ? 15.079 -5.393 -15.803 1.00 78.25 206 ASP A CA 1
ATOM 1713 C C . ASP A 1 206 ? 14.058 -4.535 -15.038 1.00 78.25 206 ASP A C 1
ATOM 1715 O O . ASP A 1 206 ? 14.336 -3.400 -14.635 1.00 78.25 206 ASP A O 1
ATOM 1719 N N . ILE A 1 207 ? 12.853 -5.087 -14.910 1.00 83.06 207 ILE A N 1
ATOM 1720 C CA . ILE A 1 207 ? 11.661 -4.498 -14.282 1.00 83.06 207 ILE A CA 1
ATOM 1721 C C . ILE A 1 207 ? 11.190 -5.386 -13.106 1.00 83.06 207 ILE A C 1
ATOM 1723 O O . ILE A 1 207 ? 10.182 -5.106 -12.449 1.00 83.06 207 ILE A O 1
ATOM 1727 N N . GLY A 1 208 ? 11.895 -6.490 -12.824 1.00 86.69 208 GLY A N 1
ATOM 1728 C CA . GLY A 1 208 ? 11.472 -7.468 -11.823 1.00 86.69 208 GLY A CA 1
ATOM 1729 C C . GLY A 1 208 ? 11.349 -6.863 -10.426 1.00 86.69 208 GLY A C 1
ATOM 1730 O O . GLY A 1 208 ? 10.322 -7.034 -9.774 1.00 86.69 208 GLY A O 1
ATOM 1731 N N . GLN A 1 209 ? 12.355 -6.092 -10.003 1.00 89.75 209 GLN A N 1
ATOM 1732 C CA . GLN A 1 209 ? 12.389 -5.482 -8.667 1.00 89.75 209 GLN A CA 1
ATOM 1733 C C . GLN A 1 209 ? 11.322 -4.393 -8.503 1.00 89.75 209 GLN A C 1
ATOM 1735 O O . GLN A 1 209 ? 10.690 -4.291 -7.454 1.00 89.75 209 GLN A O 1
ATOM 1740 N N . GLU A 1 210 ? 11.087 -3.596 -9.545 1.00 91.56 210 GLU A N 1
ATOM 1741 C CA . GLU A 1 210 ? 10.020 -2.598 -9.569 1.00 91.56 210 GLU A CA 1
ATOM 1742 C C . GLU A 1 210 ? 8.637 -3.249 -9.496 1.00 91.56 210 GLU A C 1
ATOM 1744 O O . GLU A 1 210 ? 7.768 -2.770 -8.775 1.00 91.56 210 GLU A O 1
ATOM 1749 N N . THR A 1 211 ? 8.431 -4.352 -10.221 1.00 91.56 211 THR A N 1
ATOM 1750 C CA . THR A 1 211 ? 7.155 -5.083 -10.214 1.00 91.56 211 THR A CA 1
ATOM 1751 C C . THR A 1 211 ? 6.899 -5.738 -8.860 1.00 91.56 211 THR A C 1
ATOM 1753 O O . THR A 1 211 ? 5.770 -5.704 -8.373 1.00 91.56 211 THR A O 1
ATOM 1756 N N . GLU A 1 212 ? 7.937 -6.298 -8.233 1.00 92.12 212 GLU A N 1
ATOM 1757 C CA . GLU A 1 212 ? 7.854 -6.854 -6.879 1.00 92.12 212 GLU A CA 1
ATOM 1758 C C . GLU A 1 212 ? 7.457 -5.771 -5.869 1.00 92.12 212 GLU A C 1
ATOM 1760 O O . GLU A 1 212 ? 6.492 -5.952 -5.128 1.00 92.12 212 GLU A O 1
ATOM 1765 N N . LEU A 1 213 ? 8.127 -4.613 -5.897 1.00 93.38 213 LEU A N 1
ATOM 1766 C CA . LEU A 1 213 ? 7.808 -3.497 -5.007 1.00 93.38 213 LEU A CA 1
ATOM 1767 C C . LEU A 1 213 ? 6.411 -2.911 -5.272 1.00 93.38 213 LEU A C 1
ATOM 1769 O O . LEU A 1 213 ? 5.718 -2.519 -4.335 1.00 93.38 213 LEU A O 1
ATOM 1773 N N . LEU A 1 214 ? 5.972 -2.870 -6.534 1.00 94.12 214 LEU A N 1
ATOM 1774 C CA . LEU A 1 214 ? 4.620 -2.443 -6.898 1.00 94.12 214 LEU A CA 1
ATOM 1775 C C . LEU A 1 214 ? 3.559 -3.401 -6.338 1.00 94.12 214 LEU A C 1
ATOM 1777 O O . LEU A 1 214 ? 2.527 -2.945 -5.840 1.00 94.12 214 LEU A O 1
ATOM 1781 N N . SER A 1 215 ? 3.814 -4.713 -6.402 1.00 92.50 215 SER A N 1
ATOM 1782 C CA . SER A 1 215 ? 2.956 -5.727 -5.780 1.00 92.50 215 SER A CA 1
ATOM 1783 C C . SER A 1 215 ? 2.926 -5.556 -4.263 1.00 92.50 215 SER A C 1
ATOM 1785 O O . SER A 1 215 ? 1.847 -5.493 -3.687 1.00 92.50 215 SER A O 1
ATOM 1787 N N . GLU A 1 216 ? 4.089 -5.380 -3.629 1.00 92.00 216 GLU A N 1
ATOM 1788 C CA . GLU A 1 216 ? 4.214 -5.178 -2.180 1.00 92.00 216 GLU A CA 1
ATOM 1789 C C . GLU A 1 216 ? 3.452 -3.925 -1.710 1.00 92.00 216 GLU A C 1
ATOM 1791 O O . GLU A 1 216 ? 2.674 -3.988 -0.757 1.00 92.00 216 GLU A O 1
ATOM 1796 N N . ALA A 1 217 ? 3.586 -2.801 -2.422 1.00 94.50 217 ALA A N 1
ATOM 1797 C CA . ALA A 1 217 ? 2.835 -1.580 -2.130 1.00 94.50 217 ALA A CA 1
ATOM 1798 C C . ALA A 1 217 ? 1.319 -1.778 -2.287 1.00 94.50 217 ALA A C 1
ATOM 1800 O O . ALA A 1 217 ? 0.541 -1.250 -1.491 1.00 94.50 217 ALA A O 1
ATOM 1801 N N . LYS A 1 218 ? 0.885 -2.541 -3.296 1.00 93.44 218 LYS A N 1
ATOM 1802 C CA . LYS A 1 218 ? -0.532 -2.852 -3.506 1.00 93.44 218 LYS A CA 1
ATOM 1803 C C . LYS A 1 218 ? -1.092 -3.724 -2.381 1.00 93.44 218 LYS A C 1
ATOM 1805 O O . LYS A 1 218 ? -2.150 -3.391 -1.854 1.00 93.44 218 LYS A O 1
ATOM 1810 N N . ASP A 1 219 ? -0.380 -4.776 -1.988 1.00 92.44 219 ASP A N 1
ATOM 1811 C CA . ASP A 1 219 ? -0.806 -5.672 -0.908 1.00 92.44 219 ASP A CA 1
ATOM 1812 C C . ASP A 1 219 ? -0.967 -4.907 0.414 1.00 92.44 219 ASP A C 1
ATOM 1814 O O . ASP A 1 219 ? -1.991 -5.038 1.084 1.00 92.44 219 ASP A O 1
ATOM 1818 N N . ILE A 1 220 ? -0.004 -4.033 0.748 1.00 93.81 220 ILE A N 1
ATOM 1819 C CA . ILE A 1 220 ? -0.080 -3.165 1.935 1.00 93.81 220 ILE A CA 1
ATOM 1820 C C . ILE A 1 220 ? -1.358 -2.317 1.906 1.00 93.81 220 ILE A C 1
ATOM 1822 O O . ILE A 1 220 ? -2.070 -2.244 2.908 1.00 93.81 220 ILE A O 1
ATOM 1826 N N . ARG A 1 221 ? -1.673 -1.682 0.771 1.00 95.44 221 ARG A N 1
ATOM 1827 C CA . ARG A 1 221 ? -2.888 -0.860 0.635 1.00 95.44 221 ARG A CA 1
ATOM 1828 C C . ARG A 1 221 ? -4.163 -1.683 0.762 1.00 95.44 221 ARG A C 1
ATOM 1830 O O . ARG A 1 221 ? -5.097 -1.251 1.441 1.00 95.44 221 ARG A O 1
ATOM 1837 N N . ASP A 1 222 ? -4.203 -2.854 0.134 1.00 93.19 222 ASP A N 1
ATOM 1838 C CA . ASP A 1 222 ? -5.356 -3.749 0.188 1.00 93.19 222 ASP A CA 1
ATOM 1839 C C . ASP A 1 222 ? -5.610 -4.211 1.636 1.00 93.19 222 ASP A C 1
ATOM 1841 O O . ASP A 1 222 ? -6.738 -4.107 2.124 1.00 93.19 222 ASP A O 1
ATOM 1845 N N . GLU A 1 223 ? -4.571 -4.616 2.372 1.00 93.75 223 GLU A N 1
ATOM 1846 C CA . GLU A 1 223 ? -4.676 -5.009 3.785 1.00 93.75 223 GLU A CA 1
ATOM 1847 C C . GLU A 1 223 ? -5.063 -3.850 4.710 1.00 93.75 223 GLU A C 1
ATOM 1849 O O . GLU A 1 223 ? -5.965 -4.000 5.541 1.00 93.75 223 GLU A O 1
ATOM 1854 N N . LEU A 1 224 ? -4.467 -2.668 4.532 1.00 95.12 224 LEU A N 1
ATOM 1855 C CA . LEU A 1 224 ? -4.863 -1.460 5.264 1.00 95.12 224 LEU A CA 1
ATOM 1856 C C . LEU A 1 224 ? -6.337 -1.113 5.019 1.00 95.12 224 LEU A C 1
ATOM 1858 O O . LEU A 1 224 ? -7.057 -0.747 5.952 1.00 95.12 224 LEU A O 1
ATOM 1862 N N . ASN A 1 225 ? -6.818 -1.272 3.786 1.00 95.06 225 ASN A N 1
ATOM 1863 C CA . ASN A 1 225 ? -8.223 -1.067 3.455 1.00 95.06 225 ASN A CA 1
ATOM 1864 C C . ASN A 1 225 ? -9.144 -2.116 4.109 1.00 95.06 225 ASN A C 1
ATOM 1866 O O . ASN A 1 225 ? -10.236 -1.769 4.578 1.00 95.06 225 ASN A O 1
ATOM 1870 N N . MET A 1 226 ? -8.717 -3.379 4.189 1.00 93.19 226 MET A N 1
ATOM 1871 C CA . MET A 1 226 ? -9.464 -4.414 4.913 1.00 93.19 226 MET A CA 1
ATOM 1872 C C . MET A 1 226 ? -9.589 -4.059 6.402 1.00 93.19 226 MET A C 1
ATOM 1874 O O . MET A 1 226 ? -10.698 -4.078 6.944 1.00 93.19 226 MET A O 1
ATOM 1878 N N . ILE A 1 227 ? -8.496 -3.635 7.048 1.00 92.94 227 ILE A N 1
ATOM 1879 C CA . ILE A 1 227 ? -8.513 -3.201 8.457 1.00 92.94 227 ILE A CA 1
ATOM 1880 C C . ILE A 1 227 ? -9.399 -1.960 8.633 1.00 92.94 227 ILE A C 1
ATOM 1882 O O . ILE A 1 227 ? -10.234 -1.921 9.540 1.00 92.94 227 ILE A O 1
ATOM 1886 N N . ARG A 1 228 ? -9.285 -0.968 7.739 1.00 94.50 228 ARG A N 1
ATOM 1887 C CA . ARG A 1 228 ? -10.156 0.219 7.723 1.00 94.50 228 ARG A CA 1
ATOM 1888 C C . ARG A 1 228 ? -11.632 -0.168 7.703 1.00 94.50 228 ARG A C 1
ATOM 1890 O O . ARG A 1 228 ? -12.413 0.395 8.464 1.00 94.50 228 ARG A O 1
ATOM 1897 N N . THR A 1 229 ? -12.003 -1.140 6.872 1.00 93.75 229 THR A N 1
ATOM 1898 C CA . THR A 1 229 ? -13.387 -1.624 6.758 1.00 93.75 229 THR A CA 1
ATOM 1899 C C . THR A 1 229 ? -13.874 -2.235 8.076 1.00 93.75 229 THR A C 1
ATOM 1901 O O . THR A 1 229 ? -14.981 -1.940 8.525 1.00 93.75 229 THR A O 1
ATOM 1904 N N . VAL A 1 230 ? -13.039 -3.036 8.748 1.00 92.69 230 VAL A N 1
ATOM 1905 C CA . VAL A 1 230 ? -13.366 -3.605 10.069 1.00 92.69 230 VAL A CA 1
ATOM 1906 C C . VAL A 1 230 ? -13.573 -2.502 11.112 1.00 92.69 230 VAL A C 1
ATOM 1908 O O . VAL A 1 230 ? -14.571 -2.525 11.832 1.00 92.69 230 VAL A O 1
ATOM 1911 N N . LEU A 1 231 ? -12.681 -1.512 11.173 1.00 92.88 231 LEU A N 1
ATOM 1912 C CA . LEU A 1 231 ? -12.796 -0.394 12.117 1.00 92.88 231 LEU A CA 1
ATOM 1913 C C . LEU A 1 231 ? -14.026 0.484 11.842 1.00 92.88 231 LEU A C 1
ATOM 1915 O O . LEU A 1 231 ? -14.687 0.922 12.781 1.00 92.88 231 LEU A O 1
ATOM 1919 N N . GLN A 1 232 ? -14.382 0.701 10.573 1.00 94.44 232 GLN A N 1
ATOM 1920 C CA . GLN A 1 232 ? -15.616 1.398 10.196 1.00 94.44 232 GLN A CA 1
ATOM 1921 C C . GLN A 1 232 ? -16.864 0.622 10.637 1.00 94.44 232 GLN A C 1
ATOM 1923 O O . GLN A 1 232 ? -17.797 1.215 11.179 1.00 94.44 232 GLN A O 1
ATOM 1928 N N . HIS A 1 233 ? -16.878 -0.707 10.481 1.00 92.75 233 HIS A N 1
ATOM 1929 C CA . HIS A 1 233 ? -17.960 -1.532 11.023 1.00 92.75 233 HIS A CA 1
ATOM 1930 C C . HIS A 1 233 ? -18.049 -1.420 12.549 1.00 92.75 233 HIS A C 1
ATOM 1932 O O . HIS A 1 233 ? -19.146 -1.250 13.079 1.00 92.75 233 HIS A O 1
ATOM 1938 N N . GLN A 1 234 ? -16.917 -1.458 13.259 1.00 92.50 234 GLN A N 1
ATOM 1939 C CA . GLN A 1 234 ? -16.891 -1.266 14.712 1.00 92.50 234 GLN A CA 1
ATOM 1940 C C . GLN A 1 234 ? -17.432 0.112 15.116 1.00 92.50 234 GLN A C 1
ATOM 1942 O O . GLN A 1 234 ? -18.212 0.203 16.062 1.00 92.50 234 GLN A O 1
ATOM 1947 N N . GLN A 1 235 ? -17.075 1.172 14.385 1.00 92.88 235 GLN A N 1
ATOM 1948 C CA . GLN A 1 235 ? -17.587 2.521 14.627 1.00 92.88 235 GLN A CA 1
ATOM 1949 C C . GLN A 1 235 ? -19.112 2.590 14.481 1.00 92.88 235 GLN A C 1
ATOM 1951 O O . GLN A 1 235 ? -19.778 3.124 15.368 1.00 92.88 235 GLN A O 1
ATOM 1956 N N . ASN A 1 236 ? -19.666 2.012 13.413 1.00 94.12 236 ASN A N 1
ATOM 1957 C CA . ASN A 1 236 ? -21.111 1.995 13.180 1.00 94.12 236 ASN A CA 1
ATOM 1958 C C . ASN A 1 236 ? -21.850 1.203 14.268 1.00 94.12 236 ASN A C 1
ATOM 1960 O O . ASN A 1 236 ? -22.796 1.712 14.861 1.00 94.12 236 ASN A O 1
ATOM 1964 N N . VAL A 1 237 ? -21.358 0.009 14.615 1.00 93.81 237 VAL A N 1
ATOM 1965 C CA . VAL A 1 237 ? -21.957 -0.813 15.681 1.00 93.81 237 VAL A CA 1
ATOM 1966 C C . VAL A 1 237 ? -21.923 -0.091 17.030 1.00 93.81 237 VAL A C 1
ATOM 1968 O O . VAL A 1 237 ? -22.882 -0.175 17.792 1.00 93.81 237 VAL A O 1
ATOM 1971 N N . LEU A 1 238 ? -20.851 0.647 17.341 1.00 93.88 238 LEU A N 1
ATOM 1972 C CA . LEU A 1 238 ? -20.781 1.437 18.573 1.00 93.88 238 LEU A CA 1
ATOM 1973 C C . LEU A 1 238 ? -21.759 2.616 18.586 1.00 93.88 238 LEU A C 1
ATOM 1975 O O . LEU A 1 238 ? -22.233 2.974 19.663 1.00 93.88 238 LEU A O 1
ATOM 1979 N N . LEU A 1 239 ? -22.053 3.224 17.433 1.00 94.12 239 LEU A N 1
ATOM 1980 C CA . LEU A 1 239 ? -23.061 4.283 17.325 1.00 94.12 239 LEU A CA 1
ATOM 1981 C C . LEU A 1 239 ? -24.463 3.728 17.593 1.00 94.12 239 LEU A C 1
ATOM 1983 O O . LEU A 1 239 ? -25.148 4.244 18.478 1.00 94.12 239 LEU A O 1
ATOM 1987 N N . ASP A 1 240 ? -24.829 2.636 16.923 1.00 94.50 240 ASP A N 1
ATOM 1988 C CA . ASP A 1 240 ? -26.122 1.964 17.114 1.00 94.50 240 ASP A CA 1
ATOM 1989 C C . ASP A 1 240 ? -26.277 1.478 18.564 1.00 94.50 240 ASP A C 1
ATOM 1991 O O . ASP A 1 240 ? -27.323 1.627 19.201 1.00 94.50 240 ASP A O 1
ATOM 1995 N N . PHE A 1 241 ? -25.197 0.940 19.137 1.00 93.81 241 PHE A N 1
ATOM 1996 C CA . PHE A 1 241 ? -25.186 0.469 20.516 1.00 93.81 241 PHE A CA 1
ATOM 1997 C C . PHE A 1 241 ? -25.314 1.615 21.530 1.00 93.81 241 PHE A C 1
ATOM 1999 O O . PHE A 1 241 ? -26.030 1.488 22.531 1.00 93.81 241 PHE A O 1
ATOM 2006 N N . GLN A 1 242 ? -24.663 2.753 21.267 1.00 94.56 242 GLN A N 1
ATOM 2007 C CA . GLN A 1 242 ? -24.815 3.960 22.074 1.00 94.56 242 GLN A CA 1
ATOM 2008 C C . GLN A 1 242 ? -26.265 4.454 22.050 1.00 94.56 242 GLN A C 1
ATOM 2010 O O . GLN A 1 242 ? -26.792 4.808 23.108 1.00 94.56 242 GLN A O 1
ATOM 2015 N N . GLU A 1 243 ? -26.894 4.498 20.874 1.00 93.56 243 GLU A N 1
ATOM 2016 C CA . GLU A 1 243 ? -28.287 4.926 20.713 1.00 93.56 243 GLU A CA 1
ATOM 2017 C C . GLU A 1 243 ? -29.231 4.017 21.507 1.00 93.56 243 GLU A C 1
ATOM 2019 O O . GLU A 1 243 ? -29.944 4.509 22.386 1.00 93.56 243 GLU A O 1
ATOM 2024 N N . ALA A 1 244 ? -29.117 2.697 21.330 1.00 92.81 244 ALA A N 1
ATOM 2025 C CA . ALA A 1 244 ? -29.935 1.716 22.041 1.00 92.81 244 ALA A CA 1
ATOM 2026 C C . ALA A 1 244 ? -29.821 1.835 23.575 1.00 92.81 244 ALA A C 1
ATOM 2028 O O . ALA A 1 244 ? -30.829 1.827 24.286 1.00 92.81 244 ALA A O 1
ATOM 2029 N N . ILE A 1 245 ? -28.608 1.995 24.122 1.00 91.62 245 ILE A N 1
ATOM 2030 C CA . ILE A 1 245 ? -28.441 2.185 25.575 1.00 91.62 245 ILE A CA 1
ATOM 2031 C C . ILE A 1 245 ? -29.000 3.541 26.024 1.00 91.62 245 ILE A C 1
ATOM 2033 O O . ILE A 1 245 ? -29.618 3.629 27.090 1.00 91.62 245 ILE A O 1
ATOM 2037 N N . CYS A 1 246 ? -28.799 4.605 25.242 1.00 91.56 246 CYS A N 1
ATOM 2038 C CA . CYS A 1 246 ? -29.301 5.934 25.592 1.00 91.56 246 CYS A CA 1
ATOM 2039 C C . CYS A 1 246 ? -30.833 5.974 25.643 1.00 91.56 246 CYS A C 1
ATOM 2041 O O . CYS A 1 246 ? -31.376 6.599 26.558 1.00 91.56 246 CYS A O 1
ATOM 2043 N N . GLU A 1 247 ? -31.521 5.294 24.725 1.00 91.38 247 GLU A N 1
ATOM 2044 C CA . GLU A 1 247 ? -32.982 5.155 24.738 1.00 91.38 247 GLU A CA 1
ATOM 2045 C C . GLU A 1 247 ? -33.478 4.439 25.999 1.00 91.38 247 GLU A C 1
ATOM 2047 O O . GLU A 1 247 ? -34.399 4.913 26.672 1.00 91.38 247 GLU A O 1
ATOM 2052 N N . ILE A 1 248 ? -32.816 3.348 26.393 1.00 89.31 248 ILE A N 1
ATOM 2053 C CA . ILE A 1 248 ? -33.150 2.615 27.622 1.00 89.31 248 ILE A CA 1
ATOM 2054 C C . ILE A 1 248 ? -32.960 3.507 28.857 1.00 89.31 248 ILE A C 1
ATOM 2056 O O . ILE A 1 248 ? -33.826 3.558 29.735 1.00 89.31 248 ILE A O 1
ATOM 2060 N N . TYR A 1 249 ? -31.848 4.244 28.932 1.00 88.19 249 TYR A N 1
ATOM 2061 C CA . TYR A 1 249 ? -31.576 5.157 30.048 1.00 88.19 249 TYR A CA 1
ATOM 2062 C C . TYR A 1 249 ? -32.562 6.326 30.083 1.00 88.19 249 TYR A C 1
ATOM 2064 O O . TYR A 1 249 ? -32.959 6.748 31.171 1.00 88.19 249 TYR A O 1
ATOM 2072 N N . PHE A 1 250 ? -32.984 6.824 28.915 1.00 88.75 250 PHE A N 1
ATOM 2073 C CA . PHE A 1 250 ? -34.033 7.836 28.808 1.00 88.75 250 PHE A CA 1
ATOM 2074 C C . PHE A 1 250 ? -35.354 7.329 29.396 1.00 88.75 250 PHE A C 1
ATOM 2076 O O . PHE A 1 250 ? -35.931 7.998 30.254 1.00 88.75 250 PHE A O 1
ATOM 2083 N N . GLY A 1 251 ? -35.784 6.119 29.017 1.00 87.31 251 GLY A N 1
ATOM 2084 C CA . GLY A 1 251 ? -36.989 5.487 29.565 1.00 87.31 251 GLY A CA 1
ATOM 2085 C C . GLY A 1 251 ? -36.925 5.254 31.080 1.00 87.31 251 GLY A C 1
ATOM 2086 O O . GLY A 1 251 ? -37.942 5.332 31.763 1.00 87.31 251 GLY A O 1
ATOM 2087 N N . GLN A 1 252 ? -35.725 5.035 31.625 1.00 87.31 252 GLN A N 1
ATOM 2088 C CA . GLN A 1 252 ? -35.479 4.869 33.064 1.00 87.31 252 GLN A CA 1
ATOM 2089 C C . GLN A 1 252 ? -35.205 6.186 33.815 1.00 87.31 252 GLN A C 1
ATOM 2091 O O . GLN A 1 252 ? -34.880 6.137 35.002 1.00 87.31 252 GLN A O 1
ATOM 2096 N N . GLN A 1 253 ? -35.290 7.347 33.150 1.00 85.75 253 GLN A N 1
ATOM 2097 C CA . GLN A 1 253 ? -34.981 8.670 33.721 1.00 85.75 253 GLN A CA 1
ATOM 2098 C C . GLN A 1 253 ? -33.572 8.763 34.344 1.00 85.75 253 GLN A C 1
ATOM 2100 O O . GLN A 1 253 ? -33.341 9.490 35.312 1.00 85.75 253 GLN A O 1
ATOM 2105 N N . ARG A 1 254 ? -32.603 8.026 33.789 1.00 85.06 254 ARG A N 1
ATOM 2106 C CA . ARG A 1 254 ? -31.205 8.033 34.240 1.00 85.06 254 ARG A CA 1
ATOM 2107 C C . ARG A 1 254 ? -30.374 9.049 33.460 1.00 85.06 254 ARG A C 1
ATOM 2109 O O . ARG A 1 254 ? -30.620 9.316 32.286 1.00 85.06 254 ARG A O 1
ATOM 2116 N N . SER A 1 255 ? -29.336 9.583 34.106 1.00 85.88 255 SER A N 1
ATOM 2117 C CA . SER A 1 255 ? -28.360 10.448 33.434 1.00 85.88 255 SER A CA 1
ATOM 2118 C C . SER A 1 255 ? -27.617 9.676 32.341 1.00 85.88 255 SER A C 1
ATOM 2120 O O . SER A 1 255 ? -27.064 8.608 32.592 1.00 85.88 255 SER A O 1
ATOM 2122 N N . GLN A 1 256 ? -27.573 10.236 31.131 1.00 87.38 256 GLN A N 1
ATOM 2123 C CA . GLN A 1 256 ? -26.858 9.662 29.980 1.00 87.38 256 GLN A CA 1
ATOM 2124 C C . GLN A 1 256 ? -25.424 10.191 29.842 1.00 87.38 256 GLN A C 1
ATOM 2126 O O . GLN A 1 256 ? -24.699 9.782 28.936 1.00 87.38 256 GLN A O 1
ATOM 2131 N N . TYR A 1 257 ? -25.022 11.144 30.690 1.00 87.81 257 TYR A N 1
ATOM 2132 C CA . TYR A 1 257 ? -23.768 11.877 30.524 1.00 87.81 257 TYR A CA 1
ATOM 2133 C C . TYR A 1 257 ? -22.542 10.953 30.560 1.00 87.81 257 TYR A C 1
ATOM 2135 O O . TYR A 1 257 ? -21.713 10.992 29.651 1.00 87.81 257 TYR A O 1
ATOM 2143 N N . GLU A 1 258 ? -22.449 10.087 31.571 1.00 86.19 258 GLU A N 1
ATOM 2144 C CA . GLU A 1 258 ? -21.313 9.171 31.742 1.00 86.19 258 GLU A CA 1
ATOM 2145 C C . GLU A 1 258 ? -21.246 8.120 30.630 1.00 86.19 258 GLU A C 1
ATOM 2147 O O . GLU A 1 258 ? -20.173 7.867 30.084 1.00 86.19 258 GLU A O 1
ATOM 2152 N N . VAL A 1 259 ? -22.397 7.572 30.230 1.00 89.00 259 VAL A N 1
ATOM 2153 C CA . VAL A 1 259 ? -22.505 6.607 29.126 1.00 89.00 259 VAL A CA 1
ATOM 2154 C C . VAL A 1 259 ? -21.997 7.231 27.826 1.00 89.00 259 VAL A C 1
ATOM 2156 O O . VAL A 1 259 ? -21.090 6.692 27.191 1.00 89.00 259 VAL A O 1
ATOM 2159 N N . LYS A 1 260 ? -22.502 8.419 27.470 1.00 90.94 260 LYS A N 1
ATOM 2160 C CA . LYS A 1 260 ? -22.066 9.156 26.274 1.00 90.94 260 LYS A CA 1
ATOM 2161 C C . LYS A 1 260 ? -20.577 9.490 26.311 1.00 90.94 260 LYS A C 1
ATOM 2163 O O . LYS A 1 260 ? -19.913 9.423 25.280 1.00 90.94 260 LYS A O 1
ATOM 2168 N N . LYS A 1 261 ? -20.034 9.827 27.486 1.00 91.50 261 LYS A N 1
ATOM 2169 C CA . LYS A 1 261 ? -18.596 10.068 27.656 1.00 91.50 261 LYS A CA 1
ATOM 2170 C C . LYS A 1 261 ? -17.777 8.808 27.344 1.00 91.50 261 LYS A C 1
ATOM 2172 O O . LYS A 1 261 ? -16.849 8.899 26.544 1.00 91.50 261 LYS A O 1
ATOM 2177 N N . ARG A 1 262 ? -18.145 7.649 27.904 1.00 89.69 262 ARG A N 1
ATOM 2178 C CA . ARG A 1 262 ? -17.438 6.371 27.679 1.00 89.69 262 ARG A CA 1
ATOM 2179 C C . ARG A 1 262 ? -17.500 5.919 26.215 1.00 89.69 262 ARG A C 1
ATOM 2181 O O . ARG A 1 262 ? -16.485 5.499 25.669 1.00 89.69 262 ARG A O 1
ATOM 2188 N N . PHE A 1 263 ? -18.649 6.065 25.551 1.00 92.81 263 PHE A N 1
ATOM 2189 C CA . PHE A 1 263 ? -18.761 5.780 24.113 1.00 92.81 263 PHE A CA 1
ATOM 2190 C C . PHE A 1 263 ? -17.911 6.720 23.258 1.00 92.81 263 PHE A C 1
ATOM 2192 O O . PHE A 1 263 ? -17.227 6.273 22.339 1.00 92.81 263 PHE A O 1
ATOM 2199 N N . LYS A 1 264 ? -17.881 8.014 23.594 1.00 92.38 264 LYS A N 1
ATOM 2200 C CA . LYS A 1 264 ? -17.039 8.994 22.900 1.00 92.38 264 LYS A CA 1
ATOM 2201 C C . LYS A 1 264 ? -15.546 8.692 23.053 1.00 92.38 264 LYS A C 1
ATOM 2203 O O . LYS A 1 264 ? -14.777 8.965 22.138 1.00 92.38 264 LYS A O 1
ATOM 2208 N N . GLU A 1 265 ? -15.121 8.155 24.195 1.00 89.56 265 GLU A N 1
ATOM 2209 C CA . GLU A 1 265 ? -13.744 7.686 24.396 1.00 89.56 265 GLU A CA 1
ATOM 2210 C C . GLU A 1 265 ? -13.424 6.487 23.491 1.00 89.56 265 GLU A C 1
ATOM 2212 O O . GLU A 1 265 ? -12.421 6.535 22.784 1.00 89.56 265 GLU A O 1
ATOM 2217 N N . GLN A 1 266 ? -14.307 5.482 23.412 1.00 90.94 266 GLN A N 1
ATOM 2218 C CA . GLN A 1 266 ? -14.142 4.343 22.491 1.00 90.94 266 GLN A CA 1
ATOM 2219 C C . GLN A 1 266 ? -14.076 4.791 21.022 1.00 90.94 266 GLN A C 1
ATOM 2221 O O . GLN A 1 266 ? -13.186 4.374 20.282 1.00 90.94 266 GLN A O 1
ATOM 2226 N N . GLN A 1 267 ? -14.977 5.690 20.610 1.00 92.12 267 GLN A N 1
ATOM 2227 C CA . GLN A 1 267 ? -14.992 6.251 19.255 1.00 92.12 267 GLN A CA 1
ATOM 2228 C C . GLN A 1 267 ? -13.700 7.006 18.934 1.00 92.12 267 GLN A C 1
ATOM 2230 O O . GLN A 1 267 ? -13.165 6.848 17.844 1.00 92.12 267 GLN A O 1
ATOM 2235 N N . ARG A 1 268 ? -13.153 7.774 19.887 1.00 90.75 268 ARG A N 1
ATOM 2236 C CA . ARG A 1 268 ? -11.874 8.479 19.701 1.00 90.75 268 ARG A CA 1
ATOM 2237 C C . ARG A 1 268 ? -10.709 7.525 19.458 1.00 90.75 268 ARG A C 1
ATOM 2239 O O . ARG A 1 268 ? -9.863 7.840 18.627 1.00 90.75 268 ARG A O 1
ATOM 2246 N N . THR A 1 269 ? -10.662 6.394 20.160 1.00 88.62 269 THR A N 1
ATOM 2247 C CA . THR A 1 269 ? -9.633 5.369 19.938 1.00 88.62 269 THR A CA 1
ATOM 2248 C C . THR A 1 269 ? -9.726 4.806 18.519 1.00 88.62 269 THR A C 1
ATOM 2250 O O . THR A 1 269 ? -8.721 4.762 17.813 1.00 88.62 269 THR A O 1
ATOM 2253 N N . ILE A 1 270 ? -10.933 4.467 18.052 1.00 90.88 270 ILE A N 1
ATOM 2254 C CA . ILE A 1 270 ? -11.137 3.989 16.675 1.00 90.88 270 ILE A CA 1
ATOM 2255 C C . ILE A 1 270 ? -10.789 5.079 15.650 1.00 90.88 270 ILE A C 1
ATOM 2257 O O . ILE A 1 270 ? -10.088 4.800 14.681 1.00 90.88 270 ILE A O 1
ATOM 2261 N N . ASP A 1 271 ? -11.209 6.327 15.876 1.00 92.44 271 ASP A N 1
ATOM 2262 C CA . ASP A 1 271 ? -10.900 7.462 14.996 1.00 92.44 271 ASP A CA 1
ATOM 2263 C C . ASP A 1 271 ? -9.393 7.718 14.881 1.00 92.44 271 ASP A C 1
ATOM 2265 O O . ASP A 1 271 ? -8.907 8.093 13.812 1.00 92.44 271 ASP A O 1
ATOM 2269 N N . MET A 1 272 ? -8.642 7.542 15.972 1.00 90.19 272 MET A N 1
ATOM 2270 C CA . MET A 1 272 ? -7.181 7.610 15.942 1.00 90.19 272 MET A CA 1
ATOM 2271 C C . MET A 1 272 ? -6.602 6.523 15.034 1.00 90.19 272 MET A C 1
ATOM 2273 O O . MET A 1 272 ? -5.829 6.844 14.135 1.00 90.19 272 MET A O 1
ATOM 2277 N N . HIS A 1 273 ? -7.029 5.269 15.198 1.00 89.69 273 HIS A N 1
ATOM 2278 C CA . HIS A 1 273 ? -6.563 4.167 14.353 1.00 89.69 273 HIS A CA 1
ATOM 2279 C C . HIS A 1 273 ? -6.949 4.347 12.878 1.00 89.69 273 HIS A C 1
ATOM 2281 O O . HIS A 1 273 ? -6.133 4.090 11.994 1.00 89.69 273 HIS A O 1
ATOM 2287 N N . LEU A 1 274 ? -8.151 4.855 12.590 1.00 93.12 274 LEU A N 1
ATOM 2288 C CA . LEU A 1 274 ? -8.574 5.182 11.224 1.00 93.12 274 LEU A CA 1
ATOM 2289 C C . LEU A 1 274 ? -7.688 6.260 10.588 1.00 93.12 274 LEU A C 1
ATOM 2291 O O . LEU A 1 274 ? -7.339 6.147 9.413 1.00 93.12 274 LEU A O 1
ATOM 2295 N N . LYS A 1 275 ? -7.294 7.288 11.351 1.00 93.94 275 LYS A N 1
ATOM 2296 C CA . LYS A 1 275 ? -6.361 8.324 10.875 1.00 93.94 275 LYS A CA 1
ATOM 2297 C C . LYS A 1 275 ? -4.962 7.773 10.628 1.00 93.94 275 LYS A C 1
ATOM 2299 O O . LYS A 1 275 ? -4.341 8.152 9.637 1.00 93.94 275 LYS A O 1
ATOM 2304 N N . ASP A 1 276 ? -4.476 6.888 11.494 1.00 92.00 276 ASP A N 1
ATOM 2305 C CA . ASP A 1 276 ? -3.176 6.239 11.309 1.00 92.00 276 ASP A CA 1
ATOM 2306 C C . ASP A 1 276 ? -3.166 5.377 10.041 1.00 92.00 276 ASP A C 1
ATOM 2308 O O . ASP A 1 276 ? -2.220 5.450 9.256 1.00 92.00 276 ASP A O 1
ATOM 2312 N N . ILE A 1 277 ? -4.248 4.638 9.783 1.00 94.31 277 ILE A N 1
ATOM 2313 C CA . ILE A 1 277 ? -4.411 3.849 8.556 1.00 94.31 277 ILE A CA 1
ATOM 2314 C C . ILE A 1 277 ? -4.497 4.743 7.314 1.00 94.31 277 ILE A C 1
ATOM 2316 O O . ILE A 1 277 ? -3.841 4.446 6.322 1.00 94.31 277 ILE A O 1
ATOM 2320 N N . ASP A 1 278 ? -5.238 5.854 7.356 1.00 95.94 278 ASP A N 1
ATOM 2321 C CA . ASP A 1 278 ? -5.298 6.816 6.241 1.00 95.94 278 ASP A CA 1
ATOM 2322 C C . ASP A 1 278 ? -3.925 7.446 5.949 1.00 95.94 278 ASP A C 1
ATOM 2324 O O . ASP A 1 278 ? -3.545 7.627 4.789 1.00 95.94 278 ASP A O 1
ATOM 2328 N N . ARG A 1 279 ? -3.135 7.734 6.994 1.00 96.62 279 ARG A N 1
ATOM 2329 C CA . ARG A 1 279 ? -1.746 8.191 6.841 1.00 96.62 279 ARG A CA 1
ATOM 2330 C C . ARG A 1 279 ? -0.891 7.133 6.140 1.00 96.62 279 ARG A C 1
ATOM 2332 O O . ARG A 1 279 ? -0.158 7.486 5.216 1.00 96.62 279 ARG A O 1
ATOM 2339 N N . MET A 1 280 ? -0.984 5.875 6.567 1.00 96.06 280 MET A N 1
ATOM 2340 C CA . MET A 1 280 ? -0.217 4.765 5.992 1.00 96.06 280 MET A CA 1
ATOM 2341 C C . MET A 1 280 ? -0.639 4.447 4.547 1.00 96.06 280 MET A C 1
ATOM 2343 O O . MET A 1 280 ? 0.227 4.284 3.691 1.00 96.06 280 MET A O 1
ATOM 2347 N N . ASP A 1 281 ? -1.938 4.458 4.229 1.00 97.06 281 ASP A N 1
ATOM 2348 C CA . ASP A 1 281 ? -2.438 4.255 2.857 1.00 97.06 281 ASP A CA 1
ATOM 2349 C C . ASP A 1 281 ? -1.925 5.353 1.914 1.00 97.06 281 ASP A C 1
ATOM 2351 O O . ASP A 1 281 ? -1.423 5.057 0.833 1.00 97.06 281 ASP A O 1
ATOM 2355 N N . LYS A 1 282 ? -1.919 6.619 2.355 1.00 97.25 282 LYS A N 1
ATOM 2356 C CA . LYS A 1 282 ? -1.333 7.730 1.581 1.00 97.25 282 LYS A CA 1
ATOM 2357 C C . LYS A 1 282 ? 0.167 7.574 1.343 1.00 97.25 282 LYS A C 1
ATOM 2359 O O . LYS A 1 282 ? 0.668 8.028 0.316 1.00 97.25 282 LYS A O 1
ATOM 2364 N N . GLN A 1 283 ? 0.907 6.998 2.288 1.00 96.38 283 GLN A N 1
ATOM 2365 C CA . GLN A 1 283 ? 2.333 6.719 2.099 1.00 96.38 283 GLN A CA 1
ATOM 2366 C C . GLN A 1 283 ? 2.532 5.599 1.076 1.00 96.38 283 GLN A C 1
ATOM 2368 O O . GLN A 1 283 ? 3.286 5.781 0.122 1.00 96.38 283 GLN A O 1
ATOM 2373 N N . ALA A 1 284 ? 1.799 4.494 1.210 1.00 96.69 284 ALA A N 1
ATOM 2374 C CA . ALA A 1 284 ? 1.855 3.385 0.263 1.00 96.69 284 ALA A CA 1
ATOM 2375 C C . ALA A 1 284 ? 1.377 3.787 -1.149 1.00 96.69 284 ALA A C 1
ATOM 2377 O O . ALA A 1 284 ? 1.945 3.350 -2.148 1.00 96.69 284 ALA A O 1
ATOM 2378 N N . GLU A 1 285 ? 0.389 4.678 -1.256 1.00 97.00 285 GLU A N 1
ATOM 2379 C CA . GLU A 1 285 ? -0.062 5.253 -2.527 1.00 97.00 285 GLU A CA 1
ATOM 2380 C C . GLU A 1 285 ? 1.035 6.060 -3.226 1.00 97.00 285 GLU A C 1
ATOM 2382 O O . GLU A 1 285 ? 1.195 5.950 -4.443 1.00 97.00 285 GLU A O 1
ATOM 2387 N N . ARG A 1 286 ? 1.827 6.833 -2.472 1.00 96.06 286 ARG A N 1
ATOM 2388 C CA . ARG A 1 286 ? 2.965 7.569 -3.040 1.00 96.06 286 ARG A CA 1
ATOM 2389 C C . ARG A 1 286 ? 3.994 6.614 -3.627 1.00 96.06 286 ARG A C 1
ATOM 2391 O O . ARG A 1 286 ? 4.377 6.817 -4.776 1.00 96.06 286 ARG A O 1
ATOM 2398 N N . ILE A 1 287 ? 4.351 5.555 -2.897 1.00 95.06 287 ILE A N 1
ATOM 2399 C CA . ILE A 1 287 ? 5.271 4.510 -3.378 1.00 95.06 287 ILE A CA 1
ATOM 2400 C C . ILE A 1 287 ? 4.720 3.887 -4.667 1.00 95.06 287 ILE A C 1
ATOM 2402 O O . ILE A 1 287 ? 5.415 3.826 -5.679 1.00 95.06 287 ILE A O 1
ATOM 2406 N N . TYR A 1 288 ? 3.440 3.503 -4.668 1.00 95.19 288 TYR A N 1
ATOM 2407 C CA . TYR A 1 288 ? 2.774 2.934 -5.841 1.00 95.19 288 TYR A CA 1
ATOM 2408 C C . TYR A 1 288 ? 2.839 3.872 -7.058 1.00 95.19 288 TYR A C 1
ATOM 2410 O O . TYR A 1 288 ? 3.202 3.446 -8.158 1.00 95.19 288 TYR A O 1
ATOM 2418 N N . SER A 1 289 ? 2.513 5.156 -6.870 1.00 96.00 289 SER A N 1
ATOM 2419 C CA . SER A 1 289 ? 2.563 6.154 -7.946 1.00 96.00 289 SER A CA 1
ATOM 2420 C C . SER A 1 289 ? 3.986 6.386 -8.457 1.00 96.00 289 SER A C 1
ATOM 2422 O O . SER A 1 289 ? 4.208 6.361 -9.662 1.00 96.00 289 SER A O 1
ATOM 2424 N N . SER A 1 290 ? 4.962 6.497 -7.555 1.00 94.62 290 SER A N 1
ATOM 2425 C CA . SER A 1 290 ? 6.366 6.738 -7.888 1.00 94.62 290 SER A CA 1
ATOM 2426 C C . SER A 1 290 ? 6.983 5.582 -8.676 1.00 94.62 290 SER A C 1
ATOM 2428 O O . SER A 1 290 ? 7.642 5.797 -9.694 1.00 94.62 290 SER A O 1
ATOM 2430 N N . ILE A 1 291 ? 6.709 4.334 -8.278 1.00 94.44 291 ILE A N 1
ATOM 2431 C CA . ILE A 1 291 ? 7.165 3.155 -9.027 1.00 94.44 291 ILE A CA 1
ATOM 2432 C C . ILE A 1 291 ? 6.473 3.053 -10.384 1.00 94.44 291 ILE A C 1
ATOM 2434 O O . ILE A 1 291 ? 7.128 2.733 -11.376 1.00 94.44 291 ILE A O 1
ATOM 2438 N N . THR A 1 292 ? 5.183 3.379 -10.465 1.00 94.25 292 THR A N 1
ATOM 2439 C CA . THR A 1 292 ? 4.471 3.435 -11.751 1.00 94.25 292 THR A CA 1
ATOM 2440 C C . THR A 1 292 ? 5.106 4.465 -12.690 1.00 94.25 292 THR A C 1
ATOM 2442 O O . THR A 1 292 ? 5.363 4.159 -13.857 1.00 94.25 292 THR A O 1
ATOM 2445 N N . ASP A 1 293 ? 5.432 5.652 -12.177 1.00 93.69 293 ASP A N 1
ATOM 2446 C CA . ASP A 1 293 ? 6.111 6.701 -12.938 1.00 93.69 293 ASP A CA 1
ATOM 2447 C C . ASP A 1 293 ? 7.521 6.263 -13.367 1.00 93.69 293 ASP A C 1
ATOM 2449 O O . ASP A 1 293 ? 7.923 6.485 -14.511 1.00 93.69 293 ASP A O 1
ATOM 2453 N N . LEU A 1 294 ? 8.270 5.582 -12.493 1.00 91.62 294 LEU A N 1
ATOM 2454 C CA . LEU A 1 294 ? 9.583 5.027 -12.828 1.00 91.62 294 LEU A CA 1
ATOM 2455 C C . LEU A 1 294 ? 9.495 3.968 -13.936 1.00 91.62 294 LEU A C 1
ATOM 2457 O O . LEU A 1 294 ? 10.337 3.961 -14.838 1.00 91.62 294 LEU A O 1
ATOM 2461 N N . LEU A 1 295 ? 8.485 3.097 -13.905 1.00 91.56 295 LEU A N 1
ATOM 2462 C CA . LEU A 1 295 ? 8.255 2.096 -14.950 1.00 91.56 295 LEU A CA 1
ATOM 2463 C C . LEU A 1 295 ? 7.934 2.743 -16.298 1.00 91.56 295 LEU A C 1
ATOM 2465 O O . LEU A 1 295 ? 8.503 2.350 -17.320 1.00 91.56 295 LEU A O 1
ATOM 2469 N N . ASP A 1 296 ? 7.090 3.773 -16.304 1.00 91.81 296 ASP A N 1
ATOM 2470 C CA . ASP A 1 296 ? 6.792 4.548 -17.511 1.00 91.81 296 ASP A CA 1
ATOM 2471 C C . ASP A 1 296 ? 8.049 5.256 -18.049 1.00 91.81 296 ASP A C 1
ATOM 2473 O O . ASP A 1 296 ? 8.331 5.229 -19.253 1.00 91.81 296 ASP A O 1
ATOM 2477 N N . LEU A 1 297 ? 8.882 5.821 -17.166 1.00 89.62 297 LEU A N 1
ATOM 2478 C CA . LEU A 1 297 ? 10.171 6.400 -17.552 1.00 89.62 297 LEU A CA 1
ATOM 2479 C C . LEU A 1 297 ? 11.116 5.354 -18.157 1.00 89.62 297 LEU A C 1
ATOM 2481 O O . LEU A 1 297 ? 11.712 5.620 -19.208 1.00 89.62 297 LEU A O 1
ATOM 2485 N N . LYS 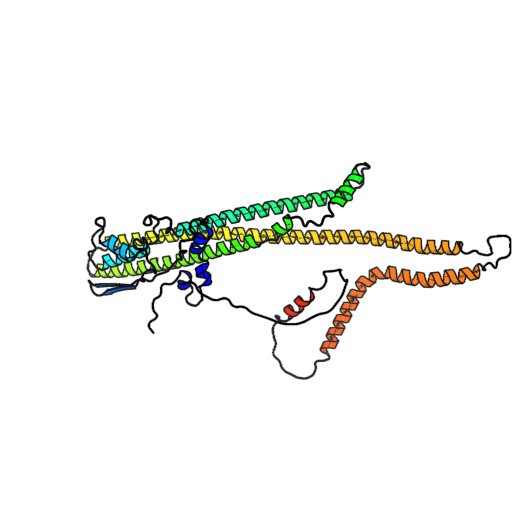A 1 298 ? 11.232 4.164 -17.554 1.00 87.31 298 LYS A N 1
ATOM 2486 C CA . LYS A 1 298 ? 12.021 3.046 -18.099 1.00 87.31 298 LYS A CA 1
ATOM 2487 C C . LYS A 1 298 ? 11.526 2.635 -19.482 1.00 87.31 298 LYS A C 1
ATOM 2489 O O . LYS A 1 298 ? 12.332 2.544 -20.409 1.00 87.31 298 LYS A O 1
ATOM 2494 N N . GLN A 1 299 ? 10.216 2.482 -19.660 1.00 87.62 299 GLN A N 1
ATOM 2495 C CA . GLN A 1 299 ? 9.622 2.133 -20.950 1.00 87.62 299 GLN A CA 1
ATOM 2496 C C . GLN A 1 299 ? 9.898 3.202 -22.018 1.00 87.62 299 GLN A C 1
ATOM 2498 O O . GLN A 1 299 ? 10.308 2.882 -23.138 1.00 87.62 299 GLN A O 1
ATOM 2503 N N . LYS A 1 300 ? 9.735 4.487 -21.681 1.00 87.69 300 LYS A N 1
ATOM 2504 C CA . LYS A 1 300 ? 10.057 5.603 -22.588 1.00 87.69 300 LYS A CA 1
ATOM 2505 C C . LYS A 1 300 ? 11.537 5.620 -22.966 1.00 87.69 300 LYS A C 1
ATOM 2507 O O . LYS A 1 300 ? 11.862 5.838 -24.136 1.00 87.69 300 LYS A O 1
ATOM 2512 N N . HIS A 1 301 ? 12.429 5.365 -22.009 1.00 82.00 301 HIS A N 1
ATOM 2513 C CA . HIS A 1 301 ? 13.865 5.261 -22.262 1.00 82.00 301 HIS A CA 1
ATOM 2514 C C . HIS A 1 301 ? 14.213 4.068 -23.157 1.00 82.00 301 HIS A C 1
ATOM 2516 O O . HIS A 1 301 ? 14.981 4.245 -24.103 1.00 82.00 301 HIS A O 1
ATOM 2522 N N . ALA A 1 302 ? 13.620 2.897 -22.914 1.00 82.38 302 ALA A N 1
ATOM 2523 C CA . ALA A 1 302 ? 13.815 1.702 -23.730 1.00 82.38 302 ALA A CA 1
ATOM 2524 C C . ALA A 1 302 ? 13.373 1.939 -25.183 1.00 82.38 302 ALA A C 1
ATOM 2526 O O . ALA A 1 302 ? 14.165 1.739 -26.104 1.00 82.38 302 ALA A O 1
ATOM 2527 N N . ASN A 1 303 ? 12.176 2.497 -25.391 1.00 85.44 303 ASN A N 1
ATOM 2528 C CA . ASN A 1 303 ? 11.670 2.846 -26.723 1.00 85.44 303 ASN A CA 1
ATOM 2529 C C . ASN A 1 303 ? 12.580 3.861 -27.439 1.00 85.44 303 ASN A C 1
ATOM 2531 O O . ASN A 1 303 ? 12.878 3.728 -28.629 1.00 85.44 303 ASN A O 1
ATOM 2535 N N . ALA A 1 304 ? 13.044 4.891 -26.722 1.00 84.81 304 ALA A N 1
ATOM 2536 C CA . ALA A 1 304 ? 13.947 5.897 -27.279 1.00 84.81 304 ALA A CA 1
ATOM 2537 C C . ALA A 1 304 ? 15.324 5.314 -27.635 1.00 84.81 304 ALA A C 1
ATOM 2539 O O . ALA A 1 304 ? 15.955 5.756 -28.603 1.00 84.81 304 ALA A O 1
ATOM 2540 N N . PHE A 1 305 ? 15.798 4.343 -26.855 1.00 79.69 305 PHE A N 1
ATOM 2541 C CA . PHE A 1 305 ? 17.040 3.627 -27.105 1.00 79.69 305 PHE A CA 1
ATOM 2542 C C . PHE A 1 305 ? 16.887 2.728 -28.336 1.00 79.69 305 PHE A C 1
ATOM 2544 O O . PHE A 1 305 ? 17.625 2.924 -29.299 1.00 79.69 305 PHE A O 1
ATOM 2551 N N . GLU A 1 306 ? 15.873 1.861 -28.386 1.00 81.06 306 GLU A N 1
ATOM 2552 C CA . GLU A 1 306 ? 15.589 0.980 -29.530 1.00 81.06 306 GLU A CA 1
ATOM 2553 C C . GLU A 1 306 ? 15.477 1.764 -30.848 1.00 81.06 306 GLU A C 1
ATOM 2555 O O . GLU A 1 306 ? 16.151 1.439 -31.831 1.00 81.06 306 GLU A O 1
ATOM 2560 N N . ALA A 1 307 ? 14.728 2.874 -30.855 1.00 84.31 307 ALA A N 1
ATOM 2561 C CA . ALA A 1 307 ? 14.603 3.742 -32.027 1.00 84.31 307 ALA A CA 1
ATOM 2562 C C . ALA A 1 307 ? 15.960 4.291 -32.508 1.00 84.31 307 ALA A C 1
ATOM 2564 O O . ALA A 1 307 ? 16.180 4.482 -33.709 1.00 84.31 307 ALA A O 1
ATOM 2565 N N . ARG A 1 308 ? 16.899 4.542 -31.588 1.00 77.69 308 ARG A N 1
ATOM 2566 C CA . ARG A 1 308 ? 18.255 4.983 -31.935 1.00 77.69 308 ARG A CA 1
ATOM 2567 C C . ARG A 1 308 ? 19.117 3.853 -32.480 1.00 77.69 308 ARG A C 1
ATOM 2569 O O . ARG A 1 308 ? 19.813 4.106 -33.460 1.00 77.69 308 ARG A O 1
ATOM 2576 N N . PHE A 1 309 ? 19.053 2.646 -31.916 1.00 77.44 309 PHE A N 1
ATOM 2577 C CA . PHE A 1 309 ? 19.771 1.490 -32.473 1.00 77.44 309 PHE A CA 1
ATOM 2578 C C . PHE A 1 309 ? 19.276 1.149 -33.870 1.00 77.44 309 PHE A C 1
ATOM 2580 O O . PHE A 1 309 ? 20.097 0.981 -34.768 1.00 77.44 309 PHE A O 1
ATOM 2587 N N . ALA A 1 310 ? 17.959 1.155 -34.090 1.00 80.81 310 ALA A N 1
ATOM 2588 C CA . ALA A 1 310 ? 17.381 0.957 -35.416 1.00 80.81 310 ALA A CA 1
ATOM 2589 C C . ALA A 1 310 ? 17.904 1.997 -36.423 1.00 80.81 310 ALA A C 1
ATOM 2591 O O . ALA A 1 310 ? 18.274 1.666 -37.552 1.00 80.81 310 ALA A O 1
ATOM 2592 N N . ARG A 1 311 ? 18.008 3.265 -36.002 1.00 79.62 311 ARG A N 1
ATOM 2593 C CA . ARG A 1 311 ? 18.553 4.341 -36.839 1.00 79.62 311 ARG A CA 1
ATOM 2594 C C . ARG A 1 311 ? 20.044 4.162 -37.131 1.00 79.62 311 ARG A C 1
ATOM 2596 O O . ARG A 1 311 ? 20.470 4.380 -38.265 1.00 79.62 311 ARG A O 1
ATOM 2603 N N . ASP A 1 312 ? 20.841 3.809 -36.128 1.00 74.06 312 ASP A N 1
ATOM 2604 C CA . ASP A 1 312 ? 22.284 3.631 -36.296 1.00 74.06 312 ASP A CA 1
ATOM 2605 C C . ASP A 1 312 ? 22.594 2.367 -37.127 1.00 74.06 312 ASP A C 1
ATOM 2607 O O . ASP A 1 312 ? 23.484 2.410 -37.978 1.00 74.06 312 ASP A O 1
ATOM 2611 N N . GLN A 1 313 ? 21.798 1.299 -36.994 1.00 76.06 313 GLN A N 1
ATOM 2612 C CA . GLN A 1 313 ? 21.850 0.121 -37.866 1.00 76.06 313 GLN A CA 1
ATOM 2613 C C . GLN A 1 313 ? 21.529 0.493 -39.321 1.00 76.06 313 GLN A C 1
ATOM 2615 O O . GLN A 1 313 ? 22.310 0.170 -40.215 1.00 76.06 313 GLN A O 1
ATOM 2620 N N . ALA A 1 314 ? 20.457 1.257 -39.565 1.00 79.31 314 ALA A N 1
ATOM 2621 C CA . ALA A 1 314 ? 20.109 1.736 -40.907 1.00 79.31 314 ALA A CA 1
ATOM 2622 C C . ALA A 1 314 ? 21.210 2.624 -41.524 1.00 79.31 314 ALA A C 1
ATOM 2624 O O . ALA A 1 314 ? 21.517 2.532 -42.720 1.00 79.31 314 ALA A O 1
ATOM 2625 N N . ALA A 1 315 ? 21.857 3.464 -40.709 1.00 76.12 315 ALA A N 1
ATOM 2626 C CA . ALA A 1 315 ? 23.003 4.258 -41.145 1.00 76.12 315 ALA A CA 1
ATOM 2627 C C . ALA A 1 315 ? 24.218 3.376 -41.493 1.00 76.12 315 ALA A C 1
ATOM 2629 O O . ALA A 1 315 ? 24.907 3.655 -42.479 1.00 76.12 315 ALA A O 1
ATOM 2630 N N . GLY A 1 316 ? 24.461 2.307 -40.727 1.00 72.81 316 GLY A N 1
ATOM 2631 C CA . GLY A 1 316 ? 25.467 1.283 -41.022 1.00 72.81 316 GLY A CA 1
ATOM 2632 C C . GLY A 1 316 ? 25.210 0.585 -42.360 1.00 72.81 316 GLY A C 1
ATOM 2633 O O . GLY A 1 316 ? 26.096 0.567 -43.214 1.00 72.81 316 GLY A O 1
ATOM 2634 N N . THR A 1 317 ? 23.977 0.133 -42.604 1.00 74.62 317 THR A N 1
ATOM 2635 C CA . THR A 1 317 ? 23.566 -0.467 -43.887 1.00 74.62 317 THR A CA 1
ATOM 2636 C C . THR A 1 317 ? 23.763 0.496 -45.058 1.00 74.62 317 THR A C 1
ATOM 2638 O O . THR A 1 317 ? 24.243 0.098 -46.115 1.00 74.62 317 THR A O 1
ATOM 2641 N N . THR A 1 318 ? 23.484 1.790 -44.867 1.00 73.38 318 THR A N 1
ATOM 2642 C CA . THR A 1 318 ? 23.729 2.809 -45.904 1.00 73.38 318 THR A CA 1
ATOM 2643 C C . THR A 1 318 ? 25.222 2.934 -46.233 1.00 73.38 318 THR A C 1
ATOM 2645 O O . THR A 1 318 ? 25.595 3.071 -47.399 1.00 73.38 318 THR A O 1
ATOM 2648 N N . ARG A 1 319 ? 26.106 2.882 -45.222 1.00 74.81 319 ARG A N 1
ATOM 2649 C CA . ARG A 1 319 ? 27.565 2.887 -45.442 1.00 74.81 319 ARG A CA 1
ATOM 2650 C C . ARG A 1 319 ? 28.019 1.620 -46.165 1.00 74.81 319 ARG A C 1
ATOM 2652 O O . ARG A 1 319 ? 28.780 1.722 -47.122 1.00 74.81 319 ARG A O 1
ATOM 2659 N N . GLN A 1 320 ? 27.509 0.462 -45.756 1.00 69.88 320 GLN A N 1
ATOM 2660 C CA . GLN A 1 320 ? 27.782 -0.816 -46.412 1.00 69.88 320 GLN A CA 1
ATOM 2661 C C . GLN A 1 320 ? 27.333 -0.803 -47.884 1.00 69.88 320 GLN A C 1
ATOM 2663 O O . GLN A 1 320 ? 28.075 -1.256 -48.753 1.00 69.88 320 GLN A O 1
ATOM 2668 N N . GLY A 1 321 ? 26.190 -0.181 -48.191 1.00 72.06 321 GLY A N 1
ATOM 2669 C CA . GLY A 1 321 ? 25.722 0.017 -49.565 1.00 72.06 321 GLY A CA 1
ATOM 2670 C C . GLY A 1 321 ? 26.696 0.816 -50.441 1.00 72.06 321 GLY A C 1
ATOM 2671 O O . GLY A 1 321 ? 26.858 0.507 -51.618 1.00 72.06 321 GLY A O 1
ATOM 2672 N N . LYS A 1 322 ? 27.426 1.792 -49.880 1.00 71.38 322 LYS A N 1
ATOM 2673 C CA . LYS A 1 322 ? 28.468 2.525 -50.628 1.00 71.38 322 LYS A CA 1
ATOM 2674 C C . LYS A 1 322 ? 29.684 1.662 -50.952 1.00 71.38 322 LYS A C 1
ATOM 2676 O O . LYS A 1 322 ? 30.245 1.812 -52.032 1.00 71.38 322 LYS A O 1
ATOM 2681 N N . ILE A 1 323 ? 30.086 0.774 -50.041 1.00 74.31 323 ILE A N 1
ATOM 2682 C CA . ILE A 1 323 ? 31.188 -0.169 -50.295 1.00 74.31 323 ILE A CA 1
ATOM 2683 C C . ILE A 1 323 ? 30.803 -1.102 -51.443 1.00 74.31 323 ILE A C 1
ATOM 2685 O O . ILE A 1 323 ? 31.592 -1.274 -52.370 1.00 74.31 323 ILE A O 1
ATOM 2689 N N . MET A 1 324 ? 29.567 -1.616 -51.423 1.00 71.94 324 MET A N 1
ATOM 2690 C CA . MET A 1 324 ? 29.026 -2.398 -52.534 1.00 71.94 324 MET A CA 1
ATOM 2691 C C . MET A 1 324 ? 29.093 -1.594 -53.836 1.00 71.94 324 MET A C 1
ATOM 2693 O O . MET A 1 324 ? 29.698 -2.066 -54.785 1.00 71.94 324 MET A O 1
ATOM 2697 N N . MET A 1 325 ? 28.600 -0.350 -53.856 1.00 71.81 325 MET A N 1
ATOM 2698 C CA . MET A 1 325 ? 28.617 0.512 -55.048 1.00 71.81 325 MET A CA 1
ATOM 2699 C C . MET A 1 325 ? 30.023 0.727 -55.633 1.00 71.81 325 MET A C 1
ATOM 2701 O O . MET A 1 325 ? 30.204 0.625 -56.846 1.00 71.81 325 MET A O 1
ATOM 2705 N N . VAL A 1 326 ? 31.029 1.008 -54.796 1.00 75.12 326 VAL A N 1
ATOM 2706 C CA . VAL A 1 326 ? 32.419 1.188 -55.259 1.00 75.12 326 VAL A CA 1
ATOM 2707 C C . VAL A 1 326 ? 32.968 -0.110 -55.850 1.00 75.12 326 VAL A C 1
ATOM 2709 O O . VAL A 1 326 ? 33.569 -0.083 -56.925 1.00 75.12 326 VAL A O 1
ATOM 2712 N N . PHE A 1 327 ? 32.721 -1.247 -55.196 1.00 74.88 327 PHE A N 1
ATOM 2713 C CA . PHE A 1 327 ? 33.103 -2.561 -55.712 1.00 74.88 327 PHE A CA 1
ATOM 2714 C C . PHE A 1 327 ? 32.457 -2.847 -57.080 1.00 74.88 327 PHE A C 1
ATOM 2716 O O . PHE A 1 327 ? 33.137 -3.312 -58.003 1.00 74.88 327 PHE A O 1
ATOM 2723 N N . THR A 1 328 ? 31.176 -2.495 -57.248 1.00 75.19 328 THR A N 1
ATOM 2724 C CA . THR A 1 328 ? 30.462 -2.629 -58.525 1.00 75.19 328 THR A CA 1
ATOM 2725 C C . THR A 1 328 ? 31.084 -1.760 -59.619 1.00 75.19 328 THR A C 1
ATOM 2727 O O . THR A 1 328 ? 31.297 -2.249 -60.726 1.00 75.19 328 THR A O 1
ATOM 2730 N N . ILE A 1 329 ? 31.443 -0.503 -59.327 1.00 71.50 329 ILE A N 1
ATOM 2731 C CA . ILE A 1 329 ? 32.078 0.407 -60.302 1.00 71.50 329 ILE A CA 1
ATOM 2732 C C . ILE A 1 329 ? 33.440 -0.129 -60.752 1.00 71.50 329 ILE A C 1
ATOM 2734 O O . ILE A 1 329 ? 33.708 -0.192 -61.953 1.00 71.50 329 ILE A O 1
ATOM 2738 N N . VAL A 1 330 ? 34.290 -0.538 -59.804 1.00 74.81 330 VAL A N 1
ATOM 2739 C CA . VAL A 1 330 ? 35.610 -1.112 -60.113 1.00 74.81 330 VAL A CA 1
ATOM 2740 C C . VAL A 1 330 ? 35.439 -2.337 -61.008 1.00 74.81 330 VAL A C 1
ATOM 2742 O O . VAL A 1 330 ? 36.105 -2.450 -62.032 1.00 74.81 330 VAL A O 1
ATOM 2745 N N . THR A 1 331 ? 34.483 -3.209 -60.699 1.00 76.19 331 THR A N 1
ATOM 2746 C CA . THR A 1 331 ? 34.230 -4.404 -61.508 1.00 76.19 331 THR A CA 1
ATOM 2747 C C . THR A 1 331 ? 33.722 -4.045 -62.911 1.00 76.19 331 THR A C 1
ATOM 2749 O O . THR A 1 331 ? 34.224 -4.594 -63.885 1.00 76.19 331 THR A O 1
ATOM 2752 N N . ILE A 1 332 ? 32.805 -3.080 -63.056 1.00 72.31 332 ILE A N 1
ATOM 2753 C CA . ILE A 1 332 ? 32.285 -2.643 -64.367 1.00 72.31 332 ILE A CA 1
ATOM 2754 C C . ILE A 1 332 ? 33.385 -2.046 -65.262 1.00 72.31 332 ILE A C 1
ATOM 2756 O O . ILE A 1 332 ? 33.345 -2.246 -66.473 1.00 72.31 332 ILE A O 1
ATOM 2760 N N . VAL A 1 333 ? 34.367 -1.333 -64.698 1.00 69.94 333 VAL A N 1
ATOM 2761 C CA . VAL A 1 333 ? 35.461 -0.711 -65.471 1.00 69.94 333 VAL A CA 1
ATOM 2762 C C . VAL A 1 333 ? 36.591 -1.697 -65.771 1.00 69.94 333 VAL A C 1
ATOM 2764 O O . VAL A 1 333 ? 37.084 -1.748 -66.899 1.00 69.94 333 VAL A O 1
ATOM 2767 N N . PHE A 1 334 ? 37.018 -2.487 -64.783 1.00 68.88 334 PHE A N 1
ATOM 2768 C CA . PHE A 1 334 ? 38.173 -3.374 -64.938 1.00 68.88 334 PHE A CA 1
ATOM 2769 C C . PHE A 1 334 ? 37.845 -4.653 -65.697 1.00 68.88 334 PHE A C 1
ATOM 2771 O O . PHE A 1 334 ? 38.699 -5.137 -66.428 1.00 68.88 334 PHE A O 1
ATOM 2778 N N . LEU A 1 335 ? 36.624 -5.177 -65.601 1.00 75.75 335 LEU A N 1
ATOM 2779 C CA . LEU A 1 335 ? 36.238 -6.393 -66.319 1.00 75.75 335 LEU A CA 1
ATOM 2780 C C . LEU A 1 335 ? 36.399 -6.265 -67.852 1.00 75.75 335 LEU A C 1
ATOM 2782 O O . LEU A 1 335 ? 37.049 -7.132 -68.442 1.00 75.75 335 LEU A O 1
ATOM 2786 N N . PRO A 1 336 ? 35.921 -5.198 -68.527 1.00 74.31 336 PRO A N 1
ATOM 2787 C CA . PRO A 1 336 ? 36.171 -5.018 -69.958 1.00 74.31 336 PRO A CA 1
ATOM 2788 C C . PRO A 1 336 ? 37.635 -4.679 -70.267 1.00 74.31 336 PRO A C 1
ATOM 2790 O O . PRO A 1 336 ? 38.145 -5.085 -71.310 1.00 74.31 336 PRO A O 1
ATOM 2793 N N . LEU A 1 337 ? 38.343 -3.988 -69.369 1.00 71.19 337 LEU A N 1
ATOM 2794 C CA . LEU A 1 337 ? 39.759 -3.680 -69.573 1.00 71.19 337 LEU A CA 1
ATOM 2795 C C . LEU A 1 337 ? 40.636 -4.942 -69.497 1.00 71.19 337 LEU A C 1
ATOM 2797 O O . LEU A 1 337 ? 41.487 -5.143 -70.358 1.00 71.19 337 LEU A O 1
ATOM 2801 N N . SER A 1 338 ? 40.382 -5.826 -68.529 1.00 78.94 338 SER A N 1
ATOM 2802 C CA . SER A 1 338 ? 41.013 -7.147 -68.414 1.00 78.94 338 SER A CA 1
ATOM 2803 C C . SER A 1 338 ? 40.697 -8.040 -69.612 1.00 78.94 338 SER A C 1
ATOM 2805 O O . SER A 1 338 ? 41.538 -8.818 -70.058 1.00 78.94 338 SER A O 1
ATOM 2807 N N . PHE A 1 339 ? 39.494 -7.912 -70.172 1.00 76.06 339 PHE A N 1
ATOM 2808 C CA . PHE A 1 339 ? 39.158 -8.586 -71.417 1.00 76.06 339 PHE A CA 1
ATOM 2809 C C . PHE A 1 339 ? 40.018 -8.064 -72.582 1.00 76.06 339 PHE A C 1
ATOM 2811 O O . PHE A 1 339 ? 40.625 -8.864 -73.292 1.00 76.06 339 PHE A O 1
ATOM 2818 N N . ILE A 1 340 ? 40.163 -6.745 -72.741 1.00 73.00 340 ILE A N 1
ATOM 2819 C CA . ILE A 1 340 ? 40.999 -6.152 -73.801 1.00 73.00 340 ILE A CA 1
ATOM 2820 C C . ILE A 1 340 ? 42.472 -6.564 -73.656 1.00 73.00 340 ILE A C 1
ATOM 2822 O O . ILE A 1 340 ? 43.102 -6.923 -74.651 1.00 73.00 340 ILE A O 1
ATOM 2826 N N . THR A 1 341 ? 43.026 -6.576 -72.439 1.00 74.56 341 THR A N 1
ATOM 2827 C CA . THR A 1 341 ? 44.412 -7.031 -72.228 1.00 74.56 341 THR A CA 1
ATOM 2828 C C . THR A 1 341 ? 44.587 -8.509 -72.563 1.00 74.56 341 THR A C 1
ATOM 2830 O O . THR A 1 341 ? 45.599 -8.871 -73.159 1.00 74.56 341 THR A O 1
ATOM 2833 N N . SER A 1 342 ? 43.595 -9.356 -72.264 1.00 76.75 342 SER A N 1
ATOM 2834 C CA . SER A 1 342 ? 43.619 -10.766 -72.673 1.00 76.75 342 SER A CA 1
ATOM 2835 C C . SER A 1 342 ? 43.611 -10.933 -74.196 1.00 76.75 342 SER A C 1
ATOM 2837 O O . SER A 1 342 ? 44.313 -11.797 -74.706 1.00 76.75 342 SER A O 1
ATOM 2839 N N . VAL A 1 343 ? 42.900 -10.066 -74.931 1.00 72.81 343 VAL A N 1
ATOM 2840 C CA . VAL A 1 343 ? 42.888 -10.070 -76.404 1.00 72.81 343 VAL A CA 1
ATOM 2841 C C . VAL A 1 343 ? 44.256 -9.685 -76.973 1.00 72.81 343 VAL A C 1
ATOM 2843 O O . VAL A 1 343 ? 44.698 -10.306 -77.935 1.00 72.81 343 VAL A O 1
ATOM 2846 N N . PHE A 1 344 ? 44.951 -8.717 -76.369 1.00 69.12 344 PHE A N 1
ATOM 2847 C CA . PHE A 1 344 ? 46.313 -8.339 -76.774 1.00 69.12 344 PHE A CA 1
ATOM 2848 C C . PHE A 1 344 ? 47.394 -9.344 -76.350 1.00 69.12 344 PHE A C 1
ATOM 2850 O O . PHE A 1 344 ? 48.459 -9.369 -76.957 1.00 69.12 344 PHE A O 1
ATOM 2857 N N . ALA A 1 345 ? 47.137 -10.174 -75.336 1.00 71.25 345 ALA A N 1
ATOM 2858 C CA . ALA A 1 345 ? 48.035 -11.256 -74.929 1.00 71.25 345 ALA A CA 1
ATOM 2859 C C . ALA A 1 345 ? 47.964 -12.488 -75.854 1.00 71.25 345 ALA A C 1
ATOM 2861 O O . ALA A 1 345 ? 48.798 -13.387 -75.748 1.00 71.25 345 ALA A O 1
ATOM 2862 N N . ILE A 1 346 ? 46.977 -12.556 -76.755 1.00 71.19 346 ILE A N 1
ATOM 2863 C CA . ILE A 1 346 ? 46.907 -13.600 -77.780 1.00 71.19 346 ILE A CA 1
ATOM 2864 C C . ILE A 1 346 ? 47.986 -13.307 -78.829 1.00 71.19 346 ILE A C 1
ATOM 2866 O O . ILE A 1 346 ? 48.006 -12.228 -79.417 1.00 71.19 346 ILE A O 1
ATOM 2870 N N . ASN A 1 347 ? 48.864 -14.279 -79.089 1.00 62.16 347 ASN A N 1
ATOM 2871 C CA . ASN A 1 347 ? 49.886 -14.180 -80.133 1.00 62.16 347 ASN A CA 1
ATOM 2872 C C . ASN A 1 347 ? 49.218 -14.074 -81.517 1.00 62.16 347 ASN A C 1
ATOM 2874 O O . ASN A 1 347 ? 48.754 -15.067 -82.080 1.00 62.16 347 ASN A O 1
ATOM 2878 N N . LEU A 1 348 ? 49.138 -12.849 -82.038 1.00 60.00 348 LEU A N 1
ATOM 2879 C CA . LEU A 1 348 ? 48.554 -12.509 -83.336 1.00 60.00 348 LEU A CA 1
ATOM 2880 C C . LEU A 1 348 ? 49.660 -12.437 -84.398 1.00 60.00 348 LEU A C 1
ATOM 2882 O O . LEU A 1 348 ? 50.721 -11.867 -84.154 1.00 60.00 348 LEU A O 1
ATOM 2886 N N . ALA A 1 349 ? 49.391 -12.977 -85.589 1.00 53.88 349 ALA A N 1
ATOM 2887 C CA . ALA A 1 349 ? 50.366 -13.127 -86.680 1.00 53.88 349 ALA A CA 1
ATOM 2888 C C . ALA A 1 349 ? 50.989 -11.818 -87.211 1.00 53.88 349 ALA A C 1
ATOM 2890 O O . ALA A 1 349 ? 52.011 -11.864 -87.888 1.00 53.88 349 ALA A O 1
ATOM 2891 N N . ASP A 1 350 ? 50.391 -10.661 -86.914 1.00 53.91 350 ASP A N 1
ATOM 2892 C CA . ASP A 1 350 ? 50.816 -9.359 -87.449 1.00 53.91 350 ASP A CA 1
ATOM 2893 C C . ASP A 1 350 ? 51.899 -8.656 -86.600 1.00 53.91 350 ASP A C 1
ATOM 2895 O O . ASP A 1 350 ? 52.436 -7.631 -87.020 1.00 53.91 350 ASP A O 1
ATOM 2899 N N . PHE A 1 351 ? 52.270 -9.200 -85.430 1.00 54.78 351 PHE A N 1
ATOM 2900 C CA . PHE A 1 351 ? 53.450 -8.762 -84.672 1.00 54.78 351 PHE A CA 1
ATOM 2901 C C . PHE A 1 351 ? 54.620 -9.715 -84.960 1.00 54.78 351 PHE A C 1
ATOM 2903 O O . PHE A 1 351 ? 54.649 -10.847 -84.490 1.00 54.78 351 PHE A O 1
ATOM 2910 N N . GLN A 1 352 ? 55.571 -9.257 -85.781 1.00 48.84 352 GLN A N 1
ATOM 2911 C CA . GLN A 1 352 ? 56.698 -10.045 -86.295 1.00 48.84 352 GLN A CA 1
ATOM 2912 C C . GLN A 1 352 ? 57.507 -10.754 -85.192 1.00 48.84 352 GLN A C 1
ATOM 2914 O O . GLN A 1 352 ? 58.208 -10.111 -84.412 1.00 48.84 352 GLN A O 1
ATOM 2919 N N . GLY A 1 353 ? 57.491 -12.088 -85.214 1.00 51.62 353 GLY A N 1
ATOM 2920 C CA . GLY A 1 353 ? 58.524 -12.949 -84.640 1.00 51.62 353 GLY A CA 1
ATOM 2921 C C . GLY A 1 353 ? 59.039 -13.892 -85.734 1.00 51.62 353 GLY A C 1
ATOM 2922 O O . GLY A 1 353 ? 58.215 -14.480 -86.438 1.00 51.62 353 GLY A O 1
ATOM 2923 N N . PRO A 1 354 ? 60.361 -14.006 -85.952 1.00 53.72 354 PRO A N 1
ATOM 2924 C CA . PRO A 1 354 ? 60.898 -14.919 -86.947 1.00 53.72 354 PRO A CA 1
ATOM 2925 C C . PRO A 1 354 ? 60.706 -16.365 -86.470 1.00 53.72 354 PRO A C 1
ATOM 2927 O O . PRO A 1 354 ? 60.949 -16.680 -85.309 1.00 53.72 354 PRO A O 1
ATOM 2930 N N . ASP A 1 355 ? 60.297 -17.208 -87.415 1.00 51.62 355 ASP A N 1
ATOM 2931 C CA . ASP A 1 355 ? 60.272 -18.674 -87.373 1.00 51.62 355 ASP A CA 1
ATOM 2932 C C . ASP A 1 355 ? 58.986 -19.361 -86.853 1.00 51.62 355 ASP A C 1
ATOM 2934 O O . ASP A 1 355 ? 58.858 -19.818 -85.720 1.00 51.62 355 ASP A O 1
ATOM 2938 N N . GLY A 1 356 ? 58.053 -19.568 -87.792 1.00 55.72 356 GLY A N 1
ATOM 2939 C CA . GLY A 1 356 ? 57.595 -20.927 -88.118 1.00 55.72 356 GLY A CA 1
ATOM 2940 C C . GLY A 1 356 ? 56.570 -21.620 -87.215 1.00 55.72 356 GLY A C 1
ATOM 2941 O O . GLY A 1 356 ? 56.446 -22.839 -87.305 1.00 55.72 356 GL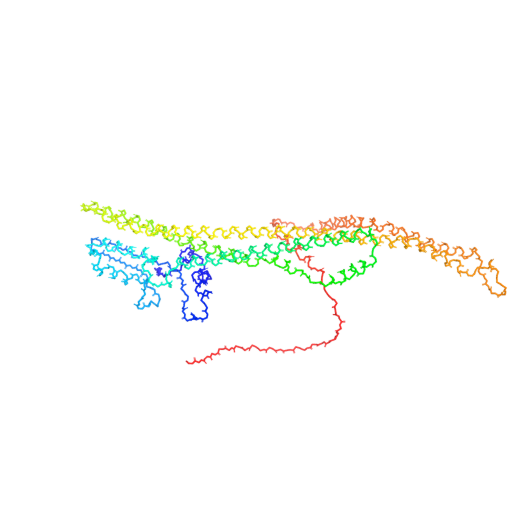Y A O 1
ATOM 2942 N N . THR A 1 357 ? 55.809 -20.903 -86.390 1.00 54.75 357 THR A N 1
ATOM 2943 C CA . THR A 1 357 ? 54.640 -21.473 -85.685 1.00 54.75 357 THR A CA 1
ATOM 2944 C C . THR A 1 357 ? 53.334 -20.861 -86.200 1.00 54.75 357 THR A C 1
ATOM 2946 O O . THR A 1 357 ? 53.272 -19.662 -86.459 1.00 54.75 357 THR A O 1
ATOM 2949 N N . GLU A 1 358 ? 52.304 -21.693 -86.413 1.00 55.91 358 GLU A N 1
ATOM 2950 C CA . GLU A 1 358 ? 50.997 -21.283 -86.954 1.00 55.91 358 GLU A CA 1
ATOM 2951 C C . GLU A 1 358 ? 50.349 -20.203 -86.075 1.00 55.91 358 GLU A C 1
ATOM 2953 O O . GLU A 1 358 ? 49.869 -20.469 -84.973 1.00 55.91 358 GLU A O 1
ATOM 2958 N N . LEU A 1 359 ? 50.340 -18.966 -86.571 1.00 56.00 359 LEU A N 1
ATOM 2959 C CA . LEU A 1 359 ? 49.755 -17.815 -85.892 1.00 56.00 359 LEU A CA 1
ATOM 2960 C C . LEU A 1 359 ? 48.318 -17.577 -86.381 1.00 56.00 359 LEU A C 1
ATOM 2962 O O . LEU A 1 359 ? 48.014 -17.663 -87.571 1.00 56.00 359 LEU A O 1
ATOM 2966 N N . LEU A 1 360 ? 47.419 -17.254 -85.451 1.00 60.22 360 LEU A N 1
ATOM 2967 C CA . LEU A 1 360 ? 45.998 -17.038 -85.730 1.00 60.22 360 LEU A CA 1
ATOM 2968 C C . LEU A 1 360 ? 45.767 -15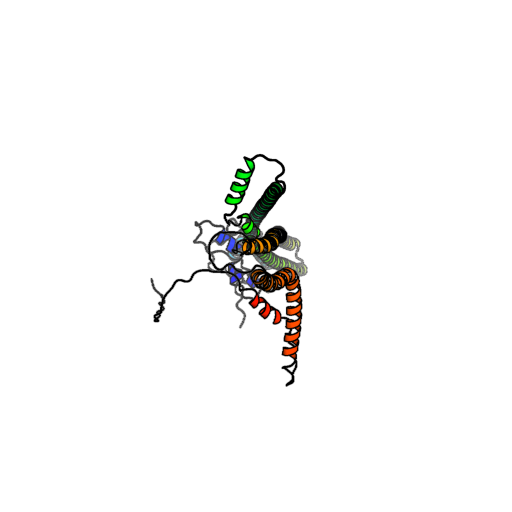.686 -86.433 1.00 60.22 360 LEU A C 1
ATOM 2970 O O . LEU A 1 360 ? 46.241 -14.644 -85.976 1.00 60.22 360 LEU A O 1
ATOM 2974 N N . HIS A 1 361 ? 44.981 -15.687 -87.516 1.00 63.78 361 HIS A N 1
ATOM 2975 C CA . HIS A 1 361 ? 44.580 -14.467 -88.228 1.00 63.78 361 HIS A CA 1
ATOM 2976 C C . HIS A 1 361 ? 43.714 -13.549 -87.343 1.00 63.78 361 HIS A C 1
ATOM 2978 O O . HIS A 1 361 ? 42.689 -13.967 -86.797 1.00 63.78 361 HIS A O 1
ATOM 2984 N N . LEU A 1 362 ? 44.073 -12.263 -87.283 1.00 64.62 362 LEU A N 1
ATOM 2985 C CA . LEU A 1 362 ? 43.395 -11.206 -86.520 1.00 64.62 362 LEU A CA 1
ATOM 2986 C C . LEU A 1 362 ? 41.858 -11.142 -86.704 1.00 64.62 362 LEU A C 1
ATOM 2988 O O . LEU A 1 362 ? 41.155 -11.058 -85.694 1.00 64.62 362 LEU A O 1
ATOM 2992 N N . PRO A 1 363 ? 41.280 -11.269 -87.922 1.00 70.94 363 PRO A N 1
ATOM 2993 C CA . PRO A 1 363 ? 39.822 -11.301 -88.090 1.00 70.94 363 PRO A CA 1
ATOM 2994 C C . PRO A 1 363 ? 39.149 -12.557 -87.511 1.00 70.94 363 PRO A C 1
ATOM 2996 O O . PRO A 1 363 ? 37.989 -12.490 -87.104 1.00 70.94 363 PRO A O 1
ATOM 2999 N N . TYR A 1 364 ? 39.851 -13.693 -87.438 1.00 72.19 364 TYR A N 1
ATOM 3000 C CA . TYR A 1 364 ? 39.327 -14.915 -86.820 1.00 72.19 364 TYR A CA 1
ATOM 3001 C C . TYR A 1 364 ? 39.268 -14.765 -85.297 1.00 72.19 364 TYR A C 1
ATOM 3003 O O . TYR A 1 364 ? 38.222 -15.004 -84.693 1.00 72.19 364 TYR A O 1
ATOM 3011 N N . VAL A 1 365 ? 40.356 -14.287 -84.686 1.00 71.94 365 VAL A N 1
ATOM 3012 C CA . VAL A 1 365 ? 40.421 -14.031 -83.239 1.00 71.94 365 VAL A CA 1
ATOM 3013 C C . VAL A 1 365 ? 39.384 -12.982 -82.839 1.00 71.94 365 VAL A C 1
ATOM 3015 O O . VAL A 1 365 ? 38.581 -13.247 -81.951 1.00 71.94 365 VAL A O 1
ATOM 3018 N N . ALA A 1 366 ? 39.314 -11.851 -83.549 1.00 71.69 366 ALA A N 1
ATOM 3019 C CA . ALA A 1 366 ? 38.363 -10.775 -83.268 1.00 71.69 366 ALA A CA 1
ATOM 3020 C C . ALA A 1 366 ? 36.893 -11.225 -83.362 1.00 71.69 366 ALA A C 1
ATOM 3022 O O . ALA A 1 366 ? 36.076 -10.835 -82.527 1.00 71.69 366 ALA A O 1
ATOM 3023 N N . LYS A 1 367 ? 36.540 -12.074 -84.340 1.00 77.69 367 LYS A N 1
ATOM 3024 C CA . LYS A 1 367 ? 35.166 -12.581 -84.495 1.00 77.69 367 LYS A CA 1
ATOM 3025 C C . LYS A 1 367 ? 34.713 -13.385 -83.274 1.00 77.69 367 LYS A C 1
ATOM 3027 O O . LYS A 1 367 ? 33.581 -13.210 -82.822 1.00 77.69 367 LYS A O 1
ATOM 3032 N N . TYR A 1 368 ? 35.574 -14.252 -82.744 1.00 73.25 368 TYR A N 1
ATOM 3033 C CA . TYR A 1 368 ? 35.224 -15.094 -81.600 1.00 73.25 368 TYR A CA 1
ATOM 3034 C C . TYR A 1 368 ? 35.393 -14.372 -80.261 1.00 73.25 368 TYR A C 1
ATOM 3036 O O . TYR A 1 368 ? 34.516 -14.502 -79.411 1.00 73.25 368 TYR A O 1
ATOM 3044 N N . THR A 1 369 ? 36.441 -13.564 -80.071 1.00 74.06 369 THR A N 1
ATOM 3045 C CA . THR A 1 369 ? 36.651 -12.840 -78.807 1.00 74.06 369 THR A CA 1
ATOM 3046 C C . THR A 1 369 ? 35.583 -11.773 -78.598 1.00 74.06 369 THR A C 1
ATOM 3048 O O . THR A 1 369 ? 34.897 -11.809 -77.578 1.00 74.06 369 THR A O 1
ATOM 3051 N N . PHE A 1 370 ? 35.352 -10.874 -79.561 1.00 76.00 370 PHE A N 1
ATOM 3052 C CA . PHE A 1 370 ? 34.312 -9.851 -79.416 1.00 76.00 370 PHE A CA 1
ATOM 3053 C C . PHE A 1 370 ? 32.904 -10.448 -79.464 1.00 76.00 370 PHE A C 1
ATOM 3055 O O . PHE A 1 370 ? 32.048 -10.029 -78.690 1.00 76.00 370 PHE A O 1
ATOM 3062 N N . GLY A 1 371 ? 32.658 -11.453 -80.313 1.00 79.00 371 GLY A N 1
ATOM 3063 C CA . GLY A 1 371 ? 31.349 -12.105 -80.409 1.00 79.00 371 GLY A CA 1
ATOM 3064 C C . GLY A 1 371 ? 30.926 -12.784 -79.103 1.00 79.00 371 GLY A C 1
ATOM 3065 O O . GLY A 1 371 ? 29.834 -12.525 -78.598 1.00 79.00 371 GLY A O 1
ATOM 3066 N N . ILE A 1 372 ? 31.805 -13.605 -78.519 1.00 77.00 372 ILE A N 1
ATOM 3067 C CA . ILE A 1 372 ? 31.540 -14.294 -77.244 1.00 77.00 372 ILE A CA 1
ATOM 3068 C C . ILE A 1 372 ? 31.580 -13.293 -76.076 1.00 77.00 372 ILE A C 1
ATOM 3070 O O . ILE A 1 372 ? 30.746 -13.364 -75.173 1.00 77.00 372 ILE A O 1
ATOM 3074 N N . GLY A 1 373 ? 32.487 -12.311 -76.120 1.00 73.50 373 GLY A N 1
ATOM 3075 C CA . GLY A 1 373 ? 32.614 -11.259 -75.110 1.00 73.50 373 GLY A CA 1
ATOM 3076 C C . GLY A 1 373 ? 31.367 -10.379 -74.991 1.00 73.50 373 GLY A C 1
ATOM 3077 O O . GLY A 1 373 ? 30.878 -10.163 -73.882 1.00 73.50 373 GLY A O 1
ATOM 3078 N N . PHE A 1 374 ? 30.791 -9.915 -76.104 1.00 77.00 374 PHE A N 1
ATOM 3079 C CA . PHE A 1 374 ? 29.538 -9.147 -76.085 1.00 77.00 374 PHE A CA 1
ATOM 3080 C C . PHE A 1 374 ? 28.329 -10.008 -75.712 1.00 77.00 374 PHE A C 1
ATOM 3082 O O . PHE A 1 374 ? 27.471 -9.549 -74.957 1.00 77.00 374 PHE A O 1
ATOM 3089 N N . ALA A 1 375 ? 28.284 -11.262 -76.173 1.00 77.31 375 ALA A N 1
ATOM 3090 C CA . ALA A 1 375 ? 27.208 -12.189 -75.831 1.00 77.31 375 ALA A CA 1
ATOM 3091 C C . ALA A 1 375 ? 27.136 -12.493 -74.326 1.00 77.31 375 ALA A C 1
ATOM 3093 O O . ALA A 1 375 ? 26.048 -12.738 -73.815 1.00 77.31 375 ALA A O 1
ATOM 3094 N N . ILE A 1 376 ? 28.267 -12.454 -73.613 1.00 75.19 376 ILE A N 1
ATOM 3095 C CA . ILE A 1 376 ? 28.323 -12.683 -72.162 1.00 75.19 376 ILE A CA 1
ATOM 3096 C C . ILE A 1 376 ? 28.190 -11.366 -71.377 1.00 75.19 376 ILE A C 1
ATOM 3098 O O . ILE A 1 376 ? 27.444 -11.305 -70.400 1.00 75.19 376 ILE A O 1
ATOM 3102 N N . SER A 1 377 ? 28.862 -10.294 -71.807 1.00 72.12 377 SER A N 1
ATOM 3103 C CA . SER A 1 377 ? 28.896 -9.018 -71.073 1.00 72.12 377 SER A CA 1
ATOM 3104 C C . SER A 1 377 ? 27.583 -8.241 -71.123 1.00 72.12 377 SER A C 1
ATOM 3106 O O . SER A 1 377 ? 27.173 -7.711 -70.094 1.00 72.12 377 SER A O 1
ATOM 3108 N N . ILE A 1 378 ? 26.886 -8.192 -72.266 1.00 77.38 378 ILE A N 1
ATOM 3109 C CA . ILE A 1 378 ? 25.636 -7.426 -72.387 1.00 77.38 378 ILE A CA 1
ATOM 3110 C C . ILE A 1 378 ? 24.558 -7.982 -71.441 1.00 77.38 378 ILE A C 1
ATOM 3112 O O . ILE A 1 378 ? 24.007 -7.190 -70.676 1.00 77.38 378 ILE A O 1
ATOM 3116 N N . PRO A 1 379 ? 24.287 -9.304 -71.384 1.00 77.19 379 PRO A N 1
ATOM 3117 C CA . PRO A 1 379 ? 23.350 -9.854 -70.407 1.00 77.19 379 PRO A CA 1
ATOM 3118 C C . PRO A 1 379 ? 23.791 -9.632 -68.961 1.00 77.19 379 PRO A C 1
ATOM 3120 O O . PRO A 1 379 ? 22.957 -9.290 -68.132 1.00 77.19 379 PRO A O 1
ATOM 3123 N N . LEU A 1 380 ? 25.083 -9.781 -68.647 1.00 70.25 380 LEU A N 1
ATOM 3124 C CA . LEU A 1 380 ? 25.595 -9.579 -67.286 1.00 70.25 380 LEU A CA 1
ATOM 3125 C C . LEU A 1 380 ? 25.464 -8.126 -66.817 1.00 70.25 380 LEU A C 1
ATOM 3127 O O . LEU A 1 380 ? 25.084 -7.894 -65.673 1.00 70.25 380 LEU A O 1
ATOM 3131 N N . ILE A 1 381 ? 25.729 -7.154 -67.693 1.00 73.88 381 ILE A N 1
ATOM 3132 C CA . ILE A 1 381 ? 25.565 -5.724 -67.396 1.00 73.88 381 ILE A CA 1
ATOM 3133 C C . ILE A 1 381 ? 24.083 -5.383 -67.240 1.00 73.88 381 ILE A C 1
ATOM 3135 O O . ILE A 1 381 ? 23.714 -4.656 -66.322 1.00 73.88 381 ILE A O 1
ATOM 3139 N N . LEU A 1 382 ? 23.222 -5.932 -68.098 1.00 70.69 382 LEU A N 1
ATOM 3140 C CA . LEU A 1 382 ? 21.779 -5.708 -68.029 1.00 70.69 382 LEU A CA 1
ATOM 3141 C C . LEU A 1 382 ? 21.192 -6.324 -66.750 1.00 70.69 382 LEU A C 1
ATOM 3143 O O . LEU A 1 382 ? 20.401 -5.674 -66.074 1.00 70.69 382 LEU A O 1
ATOM 3147 N N . VAL A 1 383 ? 21.661 -7.514 -66.354 1.00 70.19 383 VAL A N 1
ATOM 3148 C CA . VAL A 1 383 ? 21.350 -8.126 -65.056 1.00 70.19 383 VAL A CA 1
ATOM 3149 C C . VAL A 1 383 ? 21.845 -7.237 -63.916 1.00 70.19 383 VAL A C 1
ATOM 3151 O O . VAL A 1 383 ? 21.045 -6.895 -63.055 1.00 70.19 383 VAL A O 1
ATOM 3154 N N . ALA A 1 384 ? 23.102 -6.787 -63.933 1.00 68.19 384 ALA A N 1
ATOM 3155 C CA . ALA A 1 384 ? 23.673 -5.945 -62.880 1.00 68.19 384 ALA A CA 1
ATOM 3156 C C . ALA A 1 384 ? 22.946 -4.599 -62.710 1.00 68.19 384 ALA A C 1
ATOM 3158 O O . ALA A 1 384 ? 22.713 -4.184 -61.580 1.00 68.19 384 ALA A O 1
ATOM 3159 N N . LEU A 1 385 ? 22.539 -3.946 -63.804 1.00 69.19 385 LEU A N 1
ATOM 3160 C CA . LEU A 1 385 ? 21.745 -2.711 -63.757 1.00 69.19 385 LEU A CA 1
ATOM 3161 C C . LEU A 1 385 ? 20.295 -2.970 -63.332 1.00 69.19 385 LEU A C 1
ATOM 3163 O O . LEU A 1 385 ? 19.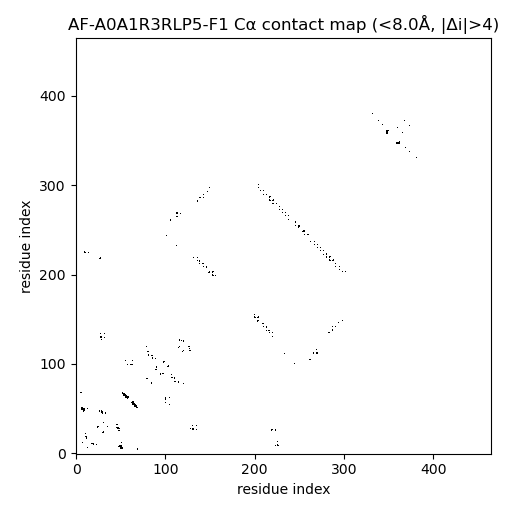685 -2.126 -62.688 1.00 69.19 385 LEU A O 1
ATOM 3167 N N . SER A 1 386 ? 19.751 -4.146 -63.649 1.00 64.75 386 SER A N 1
ATOM 3168 C CA . SER A 1 386 ? 18.407 -4.535 -63.217 1.00 64.75 386 SER A CA 1
ATOM 3169 C C . SER A 1 386 ? 18.338 -5.039 -61.773 1.00 64.75 386 SER A C 1
ATOM 3171 O O . SER A 1 386 ? 17.241 -5.163 -61.249 1.00 64.75 386 SER A O 1
ATOM 3173 N N . VAL A 1 387 ? 19.460 -5.338 -61.105 1.00 62.72 387 VAL A N 1
ATOM 3174 C CA . VAL A 1 387 ? 19.458 -5.875 -59.728 1.00 62.72 387 VAL A CA 1
ATOM 3175 C C . VAL A 1 387 ? 18.862 -4.884 -58.723 1.00 62.72 387 VAL A C 1
ATOM 3177 O O . VAL A 1 387 ? 18.128 -5.319 -57.834 1.00 62.72 387 VAL A O 1
ATOM 3180 N N . ASP A 1 388 ? 19.091 -3.580 -58.900 1.00 57.75 388 ASP A N 1
ATOM 3181 C CA . ASP A 1 388 ? 18.495 -2.550 -58.038 1.00 57.75 388 ASP A CA 1
ATOM 3182 C C . ASP A 1 388 ? 16.972 -2.421 -58.278 1.00 57.75 388 ASP A C 1
ATOM 3184 O O . ASP A 1 388 ? 16.204 -2.335 -57.322 1.00 57.75 388 ASP A O 1
ATOM 3188 N N . ASP A 1 389 ? 16.507 -2.548 -59.529 1.00 57.81 389 ASP A N 1
ATOM 3189 C CA . ASP A 1 389 ? 15.075 -2.502 -59.887 1.00 57.81 389 ASP A CA 1
ATOM 3190 C C . ASP A 1 389 ? 14.321 -3.821 -59.588 1.00 57.81 389 ASP A C 1
ATOM 3192 O O . ASP A 1 389 ? 13.114 -3.835 -59.317 1.00 57.81 389 ASP A O 1
ATOM 3196 N N . ILE A 1 390 ? 15.016 -4.964 -59.612 1.00 53.06 390 ILE A N 1
ATOM 3197 C CA . ILE A 1 390 ? 14.451 -6.293 -59.321 1.00 53.06 390 ILE A CA 1
ATOM 3198 C C . ILE A 1 390 ? 14.093 -6.427 -57.835 1.00 53.06 390 ILE A C 1
ATOM 3200 O O . ILE A 1 390 ? 13.148 -7.156 -57.510 1.00 53.06 390 ILE A O 1
ATOM 3204 N N . GLY A 1 391 ? 14.780 -5.705 -56.942 1.00 52.09 391 GLY A N 1
ATOM 3205 C CA . GLY A 1 391 ? 14.426 -5.633 -55.521 1.00 52.09 391 GLY A CA 1
ATOM 3206 C C . GLY A 1 391 ? 12.995 -5.130 -55.306 1.00 52.09 391 GLY A C 1
ATOM 3207 O O . GLY A 1 391 ? 12.200 -5.784 -54.620 1.00 52.09 391 GLY A O 1
ATOM 3208 N N . ASP A 1 392 ? 12.633 -4.046 -55.991 1.00 56.19 392 ASP A N 1
ATOM 3209 C CA . ASP A 1 392 ? 11.309 -3.422 -55.895 1.00 56.19 392 ASP A CA 1
ATOM 3210 C C . ASP A 1 392 ? 10.250 -4.181 -56.719 1.00 56.19 392 ASP A C 1
ATOM 3212 O O . ASP A 1 392 ? 9.110 -4.385 -56.276 1.00 56.19 392 ASP A O 1
ATOM 3216 N N . GLY A 1 393 ? 10.629 -4.712 -57.888 1.00 55.56 393 GLY A N 1
ATOM 3217 C CA . GLY A 1 393 ? 9.742 -5.511 -58.743 1.00 55.56 393 GLY A CA 1
ATOM 3218 C C . GLY A 1 393 ? 9.343 -6.867 -58.140 1.00 55.56 393 GLY A C 1
ATOM 3219 O O . GLY A 1 393 ? 8.194 -7.305 -58.284 1.00 55.56 393 GLY A O 1
ATOM 3220 N N . CYS A 1 394 ? 10.252 -7.525 -57.413 1.00 50.69 394 CYS A N 1
ATOM 3221 C CA . CYS A 1 394 ? 9.987 -8.800 -56.739 1.00 50.69 394 CYS A CA 1
ATOM 3222 C C . CYS A 1 394 ? 8.948 -8.639 -55.619 1.00 50.69 394 CYS A C 1
ATOM 3224 O O . CYS A 1 394 ? 8.073 -9.494 -55.446 1.00 50.69 394 CYS A O 1
ATOM 3226 N N . GLN A 1 395 ? 8.961 -7.505 -54.913 1.00 57.59 395 GLN A N 1
ATOM 3227 C CA . GLN A 1 395 ? 7.994 -7.213 -53.855 1.00 57.59 395 GLN A CA 1
ATOM 3228 C C . GLN A 1 395 ? 6.569 -7.035 -54.414 1.00 57.59 395 GLN A C 1
ATOM 3230 O O . GLN A 1 395 ? 5.596 -7.533 -53.827 1.00 57.59 395 GLN A O 1
ATOM 3235 N N . GLU A 1 396 ? 6.439 -6.424 -55.595 1.00 60.25 396 GLU A N 1
ATOM 3236 C CA . GLU A 1 396 ? 5.152 -6.238 -56.276 1.00 60.25 396 GLU A CA 1
ATOM 3237 C C . GLU A 1 396 ? 4.660 -7.529 -56.963 1.00 60.25 396 GLU A C 1
ATOM 3239 O O . GLU A 1 396 ? 3.463 -7.854 -56.927 1.00 60.25 396 GLU A O 1
ATOM 3244 N N . GLY A 1 397 ? 5.585 -8.343 -57.485 1.00 65.19 397 GLY A N 1
ATOM 3245 C CA . GLY A 1 397 ? 5.321 -9.700 -57.975 1.00 65.19 397 GLY A CA 1
ATOM 3246 C C . GLY A 1 397 ? 4.829 -10.637 -56.867 1.00 65.19 397 GLY A C 1
ATOM 3247 O O . GLY A 1 397 ? 3.801 -11.302 -57.021 1.00 65.19 397 GLY A O 1
ATOM 3248 N N . MET A 1 398 ? 5.469 -10.608 -55.696 1.00 62.72 398 MET A N 1
ATOM 3249 C CA . MET A 1 398 ? 5.079 -11.401 -54.526 1.00 62.72 398 MET A CA 1
ATOM 3250 C C . MET A 1 398 ? 3.725 -10.946 -53.954 1.00 62.72 398 MET A C 1
ATOM 3252 O O . MET A 1 398 ? 2.921 -11.774 -53.513 1.00 62.72 398 MET A O 1
ATOM 3256 N N . ARG A 1 399 ? 3.400 -9.644 -54.030 1.00 66.81 399 ARG A N 1
ATOM 3257 C CA . ARG A 1 399 ? 2.059 -9.110 -53.714 1.00 66.81 399 ARG A CA 1
ATOM 3258 C C . ARG A 1 399 ? 0.988 -9.563 -54.705 1.00 66.81 399 ARG A C 1
ATOM 3260 O O . ARG A 1 399 ? -0.152 -9.791 -54.290 1.00 66.81 399 ARG A O 1
ATOM 3267 N N . ARG A 1 400 ? 1.305 -9.686 -55.996 1.00 70.62 400 ARG A N 1
ATOM 3268 C CA . ARG A 1 400 ? 0.372 -10.211 -57.012 1.00 70.62 400 ARG A CA 1
ATOM 3269 C C . ARG A 1 400 ? 0.175 -11.721 -56.876 1.00 70.62 400 ARG A C 1
ATOM 3271 O O . ARG A 1 400 ? -0.966 -12.174 -56.913 1.00 70.62 400 ARG A O 1
ATOM 3278 N N . ILE A 1 401 ? 1.234 -12.475 -56.586 1.00 69.50 401 ILE A N 1
ATOM 3279 C CA . ILE A 1 401 ? 1.168 -13.922 -56.325 1.00 69.50 401 ILE A CA 1
ATOM 3280 C C . ILE A 1 401 ? 0.402 -14.215 -55.028 1.00 69.50 401 ILE A C 1
ATOM 3282 O O . ILE A 1 401 ? -0.440 -15.111 -55.008 1.00 69.50 401 ILE A O 1
ATOM 3286 N N . ARG A 1 402 ? 0.591 -13.419 -53.964 1.00 71.62 402 ARG A N 1
ATOM 3287 C CA . ARG A 1 402 ? -0.196 -13.543 -52.722 1.00 71.62 402 ARG A CA 1
ATOM 3288 C C . ARG A 1 402 ? -1.686 -13.259 -52.960 1.00 71.62 402 ARG A C 1
ATOM 3290 O O . ARG A 1 402 ? -2.517 -13.996 -52.438 1.00 71.62 402 ARG A O 1
ATOM 3297 N N . ARG A 1 403 ? -2.024 -12.252 -53.781 1.00 70.06 403 ARG A N 1
ATOM 3298 C CA . ARG A 1 403 ? -3.411 -11.947 -54.200 1.00 70.06 403 ARG A CA 1
ATOM 3299 C C . ARG A 1 403 ? -4.020 -13.030 -55.100 1.00 70.06 403 ARG A C 1
ATOM 3301 O O . ARG A 1 403 ? -5.226 -13.258 -55.052 1.00 70.06 403 ARG A O 1
ATOM 3308 N N . TRP A 1 404 ? -3.209 -13.704 -55.911 1.00 66.81 404 TRP A N 1
ATOM 3309 C CA . TRP A 1 404 ? -3.657 -14.816 -56.751 1.00 66.81 404 TRP A CA 1
ATOM 3310 C C . TRP A 1 404 ? -3.862 -16.105 -55.939 1.00 66.81 404 TRP A C 1
ATOM 3312 O O . TRP A 1 404 ? -4.879 -16.774 -56.101 1.00 66.81 404 TRP A O 1
ATOM 3322 N N . MET A 1 405 ? -2.976 -16.400 -54.983 1.00 63.31 405 MET A N 1
ATOM 3323 C CA . MET A 1 405 ? -3.101 -17.536 -54.057 1.00 63.31 405 MET A CA 1
ATOM 3324 C C . MET A 1 405 ? -4.330 -17.430 -53.142 1.00 63.31 405 MET A C 1
ATOM 3326 O O . MET A 1 405 ? -4.999 -18.436 -52.904 1.00 63.31 405 MET A O 1
ATOM 3330 N N . THR A 1 406 ? -4.681 -16.231 -5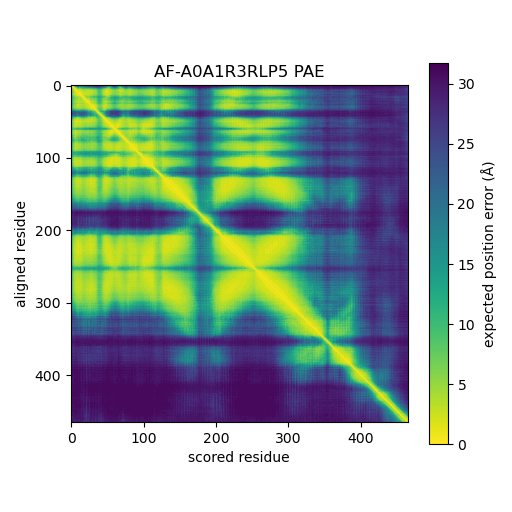2.662 1.00 60.62 406 THR A N 1
ATOM 3331 C CA . THR A 1 406 ? -5.914 -16.038 -51.876 1.00 60.62 406 THR A CA 1
ATOM 3332 C C . THR A 1 406 ? -7.178 -16.165 -52.726 1.00 60.62 406 THR A C 1
ATOM 3334 O O . THR A 1 406 ? -8.174 -16.691 -52.240 1.00 60.62 406 THR A O 1
ATOM 3337 N N . ARG A 1 407 ? -7.141 -15.776 -54.010 1.00 59.75 407 ARG A N 1
ATOM 3338 C CA . ARG A 1 407 ? -8.258 -16.002 -54.947 1.00 59.75 407 ARG A CA 1
ATOM 3339 C C . ARG A 1 407 ? -8.416 -17.471 -55.343 1.00 59.75 407 ARG A C 1
ATOM 3341 O O . ARG A 1 407 ? -9.544 -17.932 -55.467 1.00 59.75 407 ARG A O 1
ATOM 3348 N N . LYS A 1 408 ? -7.317 -18.225 -55.470 1.00 55.69 408 LYS A N 1
ATOM 3349 C CA . LYS A 1 408 ? -7.374 -19.666 -55.770 1.00 55.69 408 LYS A CA 1
ATOM 3350 C C . LYS A 1 408 ? -7.891 -20.496 -54.590 1.00 55.69 408 LYS A C 1
ATOM 3352 O O . LYS A 1 408 ? -8.658 -21.420 -54.809 1.00 55.69 408 LYS A O 1
ATOM 3357 N N . ARG A 1 409 ? -7.572 -20.109 -53.347 1.00 51.84 409 ARG A N 1
ATOM 3358 C CA . ARG A 1 409 ? -8.136 -20.741 -52.136 1.00 51.84 409 ARG A CA 1
ATOM 3359 C C . ARG A 1 409 ? -9.600 -20.384 -51.852 1.00 51.84 409 ARG A C 1
ATOM 3361 O O . ARG A 1 409 ? -10.257 -21.136 -51.150 1.00 51.84 409 ARG A O 1
ATOM 3368 N N . ALA A 1 410 ? -10.124 -19.290 -52.408 1.00 51.75 410 ALA A N 1
ATOM 3369 C CA . ALA A 1 410 ? -11.549 -18.947 -52.316 1.00 51.75 410 ALA A CA 1
ATOM 3370 C C . ALA A 1 410 ? -12.418 -19.641 -53.389 1.00 51.75 410 ALA A C 1
ATOM 3372 O O . ALA A 1 410 ? -13.639 -19.640 -53.276 1.00 51.75 410 ALA A O 1
ATOM 3373 N N . SER A 1 411 ? -11.802 -20.243 -54.415 1.00 47.25 411 SER A N 1
ATOM 3374 C CA . SER A 1 411 ? -12.499 -20.961 -55.495 1.00 47.25 411 SER A CA 1
ATOM 3375 C C . SER A 1 411 ? -12.647 -22.469 -55.236 1.00 47.25 411 SER A C 1
ATOM 3377 O O . SER A 1 411 ? -13.225 -23.163 -56.065 1.00 47.25 411 SER A O 1
ATOM 3379 N N . GLU A 1 412 ? -12.142 -22.978 -54.107 1.00 46.62 412 GLU A N 1
ATOM 3380 C CA . GLU A 1 412 ? -12.152 -24.408 -53.755 1.00 46.62 412 GLU A CA 1
ATOM 3381 C C . GLU A 1 412 ? -12.979 -24.699 -52.485 1.00 46.62 412 GLU A C 1
ATOM 3383 O O . GLU A 1 412 ? -12.782 -25.695 -51.799 1.00 46.62 412 GLU A O 1
ATOM 3388 N N . SER A 1 413 ? -13.942 -23.825 -52.171 1.00 44.88 413 SER A N 1
ATOM 3389 C CA . SER A 1 413 ? -14.977 -24.086 -51.165 1.00 44.88 413 SER A CA 1
ATOM 3390 C C . SER A 1 413 ? -16.315 -23.486 -51.603 1.00 44.88 413 SER A C 1
ATOM 3392 O O . SER A 1 413 ? -16.785 -22.479 -51.072 1.00 44.88 413 SER A O 1
ATOM 3394 N N . THR A 1 414 ? -16.938 -24.086 -52.614 1.00 40.78 414 THR A N 1
ATOM 3395 C CA . THR A 1 414 ? -18.362 -23.869 -52.904 1.00 40.78 414 THR A CA 1
ATOM 3396 C C . THR A 1 414 ? -19.057 -25.221 -52.906 1.00 40.78 414 THR A C 1
ATOM 3398 O O . THR A 1 414 ? -19.234 -25.865 -53.932 1.00 40.78 414 THR A O 1
ATOM 3401 N N . GLY A 1 415 ? -19.398 -25.669 -51.702 1.00 38.91 415 GLY A N 1
ATOM 3402 C CA . GLY A 1 415 ? -20.178 -26.869 -51.461 1.00 38.91 415 GLY A CA 1
ATOM 3403 C C . GLY A 1 415 ? -20.478 -27.005 -49.973 1.00 38.91 415 GLY A C 1
ATOM 3404 O O . GLY A 1 415 ? -19.621 -27.449 -49.224 1.00 38.91 415 GLY A O 1
ATOM 3405 N N . VAL A 1 416 ? -21.716 -26.664 -49.601 1.00 34.47 416 VAL A N 1
ATOM 3406 C CA . VAL A 1 416 ? -22.407 -26.972 -48.328 1.00 34.47 416 VAL A CA 1
ATOM 3407 C C . VAL A 1 416 ? -22.250 -25.968 -47.160 1.00 34.47 416 VAL A C 1
ATOM 3409 O O . VAL A 1 416 ? -21.381 -26.060 -46.308 1.00 34.47 416 VAL A O 1
ATOM 3412 N N . GLN A 1 417 ? -23.153 -24.978 -47.177 1.00 37.91 417 GLN A N 1
ATOM 3413 C CA . GLN A 1 417 ? -24.169 -24.624 -46.161 1.00 37.91 417 GLN A CA 1
ATOM 3414 C C . GLN A 1 417 ? -23.845 -24.708 -44.646 1.00 37.91 417 GLN A C 1
ATOM 3416 O O . GLN A 1 417 ? -23.680 -25.790 -44.098 1.00 37.91 417 GLN A O 1
ATOM 3421 N N . GLY A 1 418 ? -23.958 -23.557 -43.954 1.00 33.09 418 GLY A N 1
ATOM 3422 C CA . GLY A 1 418 ? -24.234 -23.468 -42.506 1.00 33.09 418 GLY A CA 1
ATOM 3423 C C . GLY A 1 418 ? -23.415 -22.419 -41.732 1.00 33.09 418 GLY A C 1
ATOM 3424 O O . GLY A 1 418 ? -22.276 -22.664 -41.366 1.00 33.09 418 GLY A O 1
ATOM 3425 N N . SER A 1 419 ? -24.003 -21.254 -41.441 1.00 35.44 419 SER A N 1
ATOM 3426 C CA . SER A 1 419 ? -23.534 -20.274 -40.432 1.00 35.44 419 SER A CA 1
ATOM 3427 C C . SER A 1 419 ? -23.712 -20.826 -38.995 1.00 35.44 419 SER A C 1
ATOM 3429 O O . SER A 1 419 ? -24.633 -21.628 -38.838 1.00 35.44 419 SER A O 1
ATOM 3431 N N . PRO A 1 420 ? -22.981 -20.387 -37.935 1.00 41.41 420 PRO A N 1
ATOM 3432 C CA . PRO A 1 420 ? -22.630 -18.989 -37.645 1.00 41.41 420 PRO A CA 1
ATOM 3433 C C . PRO A 1 420 ? -21.169 -18.711 -37.210 1.00 41.41 420 PRO A C 1
ATOM 3435 O O . PRO A 1 420 ? -20.392 -19.599 -36.887 1.00 41.41 420 PRO A O 1
ATOM 3438 N N . ARG A 1 421 ? -20.815 -17.418 -37.248 1.00 46.22 421 ARG A N 1
ATOM 3439 C CA . ARG A 1 421 ? -19.502 -16.793 -36.968 1.00 46.22 421 ARG A CA 1
ATOM 3440 C C . ARG A 1 421 ? -18.777 -17.308 -35.708 1.00 46.22 421 ARG A C 1
ATOM 3442 O O . ARG A 1 421 ? -19.410 -17.362 -34.656 1.00 46.22 421 ARG A O 1
ATOM 3449 N N . PRO A 1 422 ? -17.431 -17.381 -35.751 1.00 39.84 422 PRO A N 1
ATOM 3450 C CA . PRO A 1 422 ? -16.588 -17.052 -34.609 1.00 39.84 422 PRO A CA 1
ATOM 3451 C C . PRO A 1 422 ? -15.742 -15.787 -34.844 1.00 39.84 422 PRO A C 1
ATOM 3453 O O . PRO A 1 422 ? -15.486 -15.341 -35.963 1.00 39.84 422 PRO A O 1
ATOM 3456 N N . THR A 1 423 ? -15.401 -15.176 -33.719 1.00 44.34 423 THR A N 1
ATOM 3457 C CA . THR A 1 423 ? -14.825 -13.853 -33.473 1.00 44.34 423 THR A CA 1
ATOM 3458 C C . THR A 1 423 ? -13.312 -13.788 -33.716 1.00 44.34 423 THR A C 1
ATOM 3460 O O . THR A 1 423 ? -12.625 -14.801 -33.788 1.00 44.34 423 THR A O 1
ATOM 3463 N N . ALA A 1 424 ? -12.790 -12.562 -33.828 1.00 41.72 424 ALA A N 1
ATOM 3464 C CA . ALA A 1 424 ? -11.437 -12.174 -34.251 1.00 41.72 424 ALA A CA 1
ATOM 3465 C C . ALA A 1 424 ? -10.238 -12.729 -33.437 1.00 41.72 424 ALA A C 1
ATOM 3467 O O . ALA A 1 424 ? -9.106 -12.319 -33.676 1.00 41.72 424 ALA A O 1
ATOM 3468 N N . PHE A 1 425 ? -10.453 -13.657 -32.504 1.00 40.69 425 PHE A N 1
ATOM 3469 C CA . PHE A 1 425 ? -9.461 -14.069 -31.508 1.00 40.69 425 PHE A CA 1
ATOM 3470 C C . PHE A 1 425 ? -8.573 -15.257 -31.936 1.00 40.69 425 PHE A C 1
ATOM 3472 O O . PHE A 1 425 ? -7.464 -15.407 -31.433 1.00 40.69 425 PHE A O 1
ATOM 3479 N N . GLU A 1 426 ? -8.975 -16.079 -32.913 1.00 39.88 426 GLU A N 1
ATOM 3480 C CA . GLU A 1 426 ? -8.128 -17.198 -33.383 1.00 39.88 426 GLU A CA 1
ATOM 3481 C C . GLU A 1 426 ? -7.074 -16.808 -34.434 1.00 39.88 426 GLU A C 1
ATOM 3483 O O . GLU A 1 426 ? -6.110 -17.544 -34.658 1.00 39.88 426 GLU A O 1
ATOM 3488 N N . ILE A 1 427 ? -7.199 -15.633 -35.057 1.00 44.41 427 ILE A N 1
ATOM 3489 C CA . ILE A 1 427 ? -6.277 -15.196 -36.118 1.00 44.41 427 ILE A CA 1
ATOM 3490 C C . ILE A 1 427 ? -4.912 -14.777 -35.535 1.00 44.41 427 ILE A C 1
ATOM 3492 O O . ILE A 1 427 ? -3.882 -14.958 -36.187 1.00 44.41 427 ILE A O 1
ATOM 3496 N N . GLU A 1 428 ? -4.863 -14.310 -34.283 1.00 44.69 428 GLU A N 1
ATOM 3497 C CA . GLU A 1 428 ? -3.609 -13.927 -33.617 1.00 44.69 428 GLU A CA 1
ATOM 3498 C C . GLU A 1 428 ? -2.733 -15.124 -33.222 1.00 44.69 428 GLU A C 1
ATOM 3500 O O . GLU A 1 428 ? -1.503 -15.044 -33.297 1.00 44.69 428 GLU A O 1
ATOM 3505 N N . LYS A 1 429 ? -3.334 -16.274 -32.893 1.00 39.72 429 LYS A N 1
ATOM 3506 C CA . LYS A 1 429 ? -2.583 -17.459 -32.442 1.00 39.72 429 LYS A CA 1
ATOM 3507 C C . LYS A 1 429 ? -1.821 -18.156 -33.577 1.00 39.72 429 LYS A C 1
ATOM 3509 O O . LYS A 1 429 ? -0.825 -18.832 -33.335 1.00 39.72 429 LYS A O 1
ATOM 3514 N N . ILE A 1 430 ? -2.246 -17.955 -34.827 1.00 42.31 430 ILE A N 1
ATOM 3515 C CA . ILE A 1 430 ? -1.591 -18.521 -36.021 1.00 42.31 430 ILE A CA 1
ATOM 3516 C C . ILE A 1 430 ? -0.479 -17.592 -36.549 1.00 42.31 430 ILE A C 1
ATOM 3518 O O . ILE A 1 430 ? 0.472 -18.054 -37.183 1.00 42.31 430 ILE A O 1
ATOM 3522 N N . LEU A 1 431 ? -0.544 -16.288 -36.257 1.00 41.12 431 LEU A N 1
ATOM 3523 C CA . LEU A 1 431 ? 0.479 -15.316 -36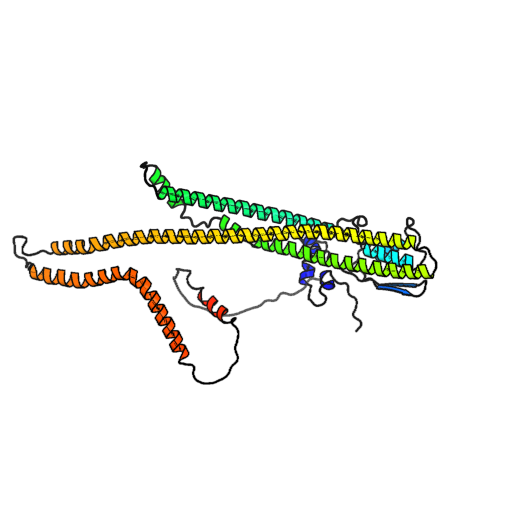.665 1.00 41.12 431 LEU A CA 1
ATOM 3524 C C . LEU A 1 431 ? 1.711 -15.318 -35.745 1.00 41.12 431 LEU A C 1
ATOM 3526 O O . LEU A 1 431 ? 2.825 -15.107 -36.234 1.00 41.12 431 LEU A O 1
ATOM 3530 N N . SER A 1 432 ? 1.552 -15.627 -34.455 1.00 40.66 432 SER A N 1
ATOM 3531 C CA . SER A 1 432 ? 2.665 -15.677 -33.493 1.00 40.66 432 SER A CA 1
ATOM 3532 C C . SER A 1 432 ? 3.607 -16.873 -33.700 1.00 40.66 432 SER A C 1
ATOM 3534 O O . SER A 1 432 ? 4.812 -16.754 -33.483 1.00 40.66 432 SER A O 1
ATOM 3536 N N . ALA A 1 433 ? 3.115 -17.9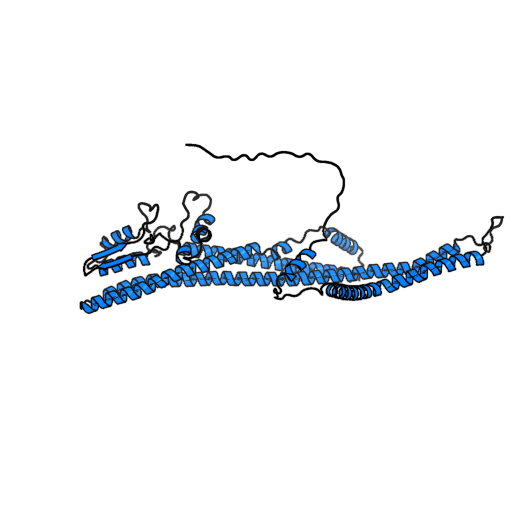94 -34.239 1.00 39.59 433 ALA A N 1
ATOM 3537 C CA . ALA A 1 433 ? 3.917 -19.202 -34.468 1.00 39.59 433 ALA A CA 1
ATOM 3538 C C . ALA A 1 433 ? 4.929 -19.096 -35.631 1.00 39.59 433 ALA A C 1
ATOM 3540 O O . ALA A 1 433 ? 5.771 -19.978 -35.800 1.00 39.59 433 ALA A O 1
ATOM 3541 N N . ARG A 1 434 ? 4.880 -18.033 -36.452 1.00 36.22 434 ARG A N 1
ATOM 3542 C CA . ARG A 1 434 ? 5.713 -17.911 -37.667 1.00 36.22 434 ARG A CA 1
ATOM 3543 C C . ARG A 1 434 ? 6.918 -16.975 -37.529 1.00 36.22 434 ARG A C 1
ATOM 3545 O O . ARG A 1 434 ? 7.685 -16.850 -38.481 1.00 36.22 434 ARG A O 1
ATOM 3552 N N . ARG A 1 435 ? 7.104 -16.326 -36.373 1.00 35.44 435 ARG A N 1
ATOM 3553 C CA . ARG A 1 435 ? 8.205 -15.366 -36.152 1.00 35.44 435 ARG A CA 1
ATOM 3554 C C . ARG A 1 435 ? 9.433 -15.959 -35.450 1.00 35.44 435 ARG A C 1
ATOM 3556 O O . ARG A 1 435 ? 10.466 -15.306 -35.411 1.00 35.44 435 ARG A O 1
ATOM 3563 N N . SER A 1 436 ? 9.358 -17.204 -34.983 1.00 34.66 436 SER A N 1
ATOM 3564 C CA . SER A 1 436 ? 10.504 -17.934 -34.433 1.00 34.66 436 SER A CA 1
ATOM 3565 C C . SER A 1 436 ? 11.017 -18.950 -35.452 1.00 34.66 436 SER A C 1
ATOM 3567 O O . SER A 1 436 ? 10.488 -20.054 -35.543 1.00 34.66 436 SER A O 1
ATOM 3569 N N . ARG A 1 437 ? 11.976 -18.539 -36.293 1.00 35.62 437 ARG A N 1
ATOM 3570 C CA . ARG A 1 437 ? 12.949 -19.409 -36.992 1.00 35.62 437 ARG A CA 1
ATOM 3571 C C . ARG A 1 437 ? 13.903 -18.552 -37.827 1.00 35.62 437 ARG A C 1
ATOM 3573 O O . ARG A 1 437 ? 13.708 -18.376 -39.029 1.00 35.62 437 ARG A O 1
ATOM 3580 N N . LYS A 1 438 ? 14.929 -18.018 -37.167 1.00 31.95 438 LYS A N 1
ATOM 3581 C CA . LYS A 1 438 ? 16.287 -17.857 -37.713 1.00 31.95 438 LYS A CA 1
ATOM 3582 C C . LYS A 1 438 ? 17.214 -17.395 -36.588 1.00 31.95 438 LYS A C 1
ATOM 3584 O O . LYS A 1 438 ? 17.323 -16.203 -36.338 1.00 31.95 438 LYS A O 1
ATOM 3589 N N . SER A 1 439 ? 17.820 -18.355 -35.897 1.00 27.73 439 SER A N 1
ATOM 3590 C CA . SER A 1 439 ? 19.024 -18.155 -35.089 1.00 27.73 439 SER A CA 1
ATOM 3591 C C . SER A 1 439 ? 19.630 -19.523 -34.753 1.00 27.73 439 SER A C 1
ATOM 3593 O O . SER A 1 439 ? 18.872 -20.379 -34.296 1.00 27.73 439 SER A O 1
ATOM 3595 N N . LEU A 1 440 ? 20.951 -19.658 -34.960 1.00 32.31 440 LEU A N 1
ATOM 3596 C CA . LEU A 1 440 ? 21.879 -20.677 -34.418 1.00 32.31 440 LEU A CA 1
ATOM 3597 C C . LEU A 1 440 ? 21.739 -22.098 -35.022 1.00 32.31 440 LEU A C 1
ATOM 3599 O O . LEU A 1 440 ? 20.639 -22.546 -35.324 1.00 32.31 440 LEU A O 1
ATOM 3603 N N . ASP A 1 441 ? 22.781 -22.895 -35.255 1.00 30.64 441 ASP A N 1
ATOM 3604 C CA . ASP A 1 441 ? 24.227 -22.723 -35.107 1.00 30.64 441 ASP A CA 1
ATOM 3605 C C . ASP A 1 441 ? 24.951 -23.824 -35.899 1.00 30.64 441 ASP A C 1
ATOM 3607 O O . ASP A 1 441 ? 24.378 -24.863 -36.245 1.00 30.64 441 ASP A O 1
ATOM 3611 N N . THR A 1 442 ? 26.223 -23.561 -36.171 1.00 35.78 442 THR A N 1
ATOM 3612 C CA . THR A 1 442 ? 27.272 -24.519 -36.518 1.00 35.78 442 THR A CA 1
ATOM 3613 C C . THR A 1 442 ? 27.481 -25.543 -35.402 1.00 35.78 442 THR A C 1
ATOM 3615 O O . THR A 1 442 ? 27.708 -25.153 -34.268 1.00 35.78 442 THR A O 1
ATOM 3618 N N . ASP A 1 443 ? 27.400 -26.835 -35.730 1.00 29.50 443 ASP A N 1
ATOM 3619 C CA . ASP A 1 443 ? 28.399 -27.864 -35.390 1.00 29.50 443 ASP A CA 1
ATOM 3620 C C . ASP A 1 443 ? 27.850 -29.260 -35.711 1.00 29.50 443 ASP A C 1
ATOM 3622 O O . ASP A 1 443 ? 26.838 -29.713 -35.177 1.00 29.50 443 ASP A O 1
ATOM 3626 N N . PHE A 1 444 ? 28.531 -29.954 -36.624 1.00 28.48 444 PHE A N 1
ATOM 3627 C CA . PHE A 1 444 ? 28.272 -31.354 -36.946 1.00 28.48 444 PHE A CA 1
ATOM 3628 C C . PHE A 1 444 ? 29.596 -32.094 -37.157 1.00 28.48 444 PHE A C 1
ATOM 3630 O O . PHE A 1 444 ? 30.199 -32.045 -38.226 1.00 28.48 444 PHE A O 1
ATOM 3637 N N . ALA A 1 445 ? 29.998 -32.832 -36.130 1.00 30.20 445 ALA A N 1
ATOM 3638 C CA . ALA A 1 445 ? 30.733 -34.093 -36.200 1.00 30.20 445 ALA A CA 1
ATOM 3639 C C . ALA A 1 445 ? 30.444 -34.806 -34.867 1.00 30.20 445 ALA A C 1
ATOM 3641 O O . ALA A 1 445 ? 30.619 -34.213 -33.816 1.00 30.20 445 ALA A O 1
ATOM 3642 N N . GLY A 1 446 ? 29.957 -36.034 -34.759 1.00 30.56 446 GLY A N 1
ATOM 3643 C CA . GLY A 1 446 ? 29.611 -37.074 -35.708 1.00 30.56 446 GLY A CA 1
ATOM 3644 C C . GLY A 1 446 ? 29.556 -38.389 -34.918 1.00 30.56 446 GLY A C 1
ATOM 3645 O O . GLY A 1 446 ? 30.453 -38.659 -34.127 1.00 30.56 446 GLY A O 1
ATOM 3646 N N . SER A 1 447 ? 28.540 -39.214 -35.199 1.00 30.83 447 SER A N 1
ATOM 3647 C CA . SER A 1 447 ? 28.394 -40.639 -34.825 1.00 30.83 447 SER A CA 1
ATOM 3648 C C . SER A 1 447 ? 28.025 -40.984 -33.369 1.00 30.83 447 SER A C 1
ATOM 3650 O O . SER A 1 447 ? 28.410 -40.280 -32.452 1.00 30.83 447 SER A O 1
ATOM 3652 N N . LEU A 1 448 ? 27.323 -42.075 -33.035 1.00 33.00 448 LEU A N 1
ATOM 3653 C CA . LEU A 1 448 ? 26.441 -43.034 -33.722 1.00 33.00 448 LEU A CA 1
ATOM 3654 C C . LEU A 1 448 ? 25.773 -43.869 -32.594 1.00 33.00 448 LEU A C 1
ATOM 3656 O O . LEU A 1 448 ? 26.474 -44.442 -31.771 1.00 33.00 448 LEU A O 1
ATOM 3660 N N . LEU A 1 449 ? 24.443 -44.000 -32.660 1.00 33.81 449 LEU A N 1
ATOM 3661 C CA . LEU A 1 449 ? 23.586 -45.130 -32.237 1.00 33.81 449 LEU A CA 1
ATOM 3662 C C . LEU A 1 449 ? 23.286 -45.467 -30.744 1.00 33.81 449 LEU A C 1
ATOM 3664 O O . LEU A 1 449 ? 24.040 -45.119 -29.843 1.00 33.81 449 LEU A O 1
ATOM 3668 N N . PRO A 1 450 ? 22.121 -46.128 -30.489 1.00 44.00 450 PRO A N 1
ATOM 3669 C CA . PRO A 1 450 ? 21.343 -46.039 -29.249 1.00 44.00 450 PRO A CA 1
ATOM 3670 C C . PRO A 1 450 ? 21.212 -47.374 -28.491 1.00 44.00 450 PRO A C 1
ATOM 3672 O O . PRO A 1 450 ? 21.240 -48.437 -29.104 1.00 44.00 450 PRO A O 1
ATOM 3675 N N . VAL A 1 451 ? 20.914 -47.335 -27.186 1.00 28.97 451 VAL A N 1
ATOM 3676 C CA . VAL A 1 451 ? 20.316 -48.477 -26.467 1.00 28.97 451 VAL A CA 1
ATOM 3677 C C . VAL A 1 451 ? 19.329 -47.989 -25.401 1.00 28.97 451 VAL A C 1
ATOM 3679 O O . VAL A 1 451 ? 19.625 -47.137 -24.571 1.00 28.97 451 VAL A O 1
ATOM 3682 N N . SER A 1 452 ? 18.132 -48.565 -25.466 1.00 29.25 452 SER A N 1
ATOM 3683 C CA . SER A 1 452 ? 17.027 -48.491 -24.512 1.00 29.25 452 SER A CA 1
ATOM 3684 C C . SER A 1 452 ? 17.296 -49.359 -23.274 1.00 29.25 452 SER A C 1
ATOM 3686 O O . SER A 1 452 ? 17.813 -50.462 -23.421 1.00 29.25 452 SER A O 1
ATOM 3688 N N . THR A 1 453 ? 16.891 -48.922 -22.074 1.00 30.81 453 THR A N 1
ATOM 3689 C CA . THR A 1 453 ? 15.872 -49.580 -21.212 1.00 30.81 453 THR A CA 1
ATOM 3690 C C . THR A 1 453 ? 15.965 -49.160 -19.733 1.00 30.81 453 THR A C 1
ATOM 3692 O O . THR A 1 453 ? 17.053 -49.068 -19.186 1.00 30.81 453 THR A O 1
ATOM 3695 N N . ARG A 1 454 ? 14.775 -49.033 -19.105 1.00 28.91 454 ARG A N 1
ATOM 3696 C CA . ARG A 1 454 ? 14.432 -49.167 -17.661 1.00 28.91 454 ARG A CA 1
ATOM 3697 C C . ARG A 1 454 ? 15.143 -48.213 -16.678 1.00 28.91 454 ARG A C 1
ATOM 3699 O O . ARG A 1 454 ? 16.347 -48.241 -16.540 1.00 28.91 454 ARG A O 1
ATOM 3706 N N . GLY A 1 455 ? 14.482 -47.355 -15.902 1.00 29.55 455 GLY A N 1
ATOM 3707 C CA . GLY A 1 455 ? 13.186 -47.475 -15.240 1.00 29.55 455 GLY A CA 1
ATOM 3708 C C . GLY A 1 455 ? 13.372 -48.006 -13.818 1.00 29.55 455 GLY A C 1
ATOM 3709 O O . GLY A 1 455 ? 13.410 -49.216 -13.669 1.00 29.55 455 GLY A O 1
ATOM 3710 N N . THR A 1 456 ? 13.425 -47.122 -12.814 1.00 30.59 456 THR A N 1
ATOM 3711 C CA . THR A 1 456 ? 12.962 -47.382 -11.434 1.00 30.59 456 THR A CA 1
ATOM 3712 C C . THR A 1 456 ? 12.798 -46.077 -10.657 1.00 30.59 456 THR A C 1
ATOM 3714 O O . THR A 1 456 ? 13.735 -45.305 -10.481 1.00 30.59 456 THR A O 1
ATOM 3717 N N . VAL A 1 457 ? 11.569 -45.894 -10.186 1.00 31.12 457 VAL A N 1
ATOM 3718 C CA . VAL A 1 457 ? 11.120 -45.017 -9.105 1.00 31.12 457 VAL A CA 1
ATOM 3719 C C . VAL A 1 457 ? 11.604 -45.593 -7.773 1.00 31.12 457 VAL A C 1
ATOM 3721 O O . VAL A 1 457 ? 11.472 -46.796 -7.561 1.00 31.12 457 VAL A O 1
ATOM 3724 N N . THR A 1 458 ? 12.057 -44.750 -6.845 1.00 30.33 458 THR A N 1
ATOM 3725 C CA . THR A 1 458 ? 12.110 -45.098 -5.416 1.00 30.33 458 THR A CA 1
ATOM 3726 C C . THR A 1 458 ? 11.585 -43.948 -4.568 1.00 30.33 458 THR A C 1
ATOM 3728 O O . THR A 1 458 ? 12.224 -42.910 -4.418 1.00 30.33 458 THR A O 1
ATOM 3731 N N . SER A 1 459 ? 10.389 -44.194 -4.036 1.00 30.59 459 SER A N 1
ATOM 3732 C CA . SER A 1 459 ? 9.770 -43.563 -2.872 1.00 30.59 459 SER A CA 1
ATOM 3733 C C . SER A 1 459 ? 10.634 -43.762 -1.621 1.00 30.59 459 SER A C 1
ATOM 3735 O O . SER A 1 459 ? 11.239 -44.825 -1.459 1.00 30.59 459 SER A O 1
ATOM 3737 N N . ARG A 1 460 ? 10.655 -42.773 -0.719 1.00 29.72 460 ARG A N 1
ATOM 3738 C CA . ARG A 1 460 ? 11.157 -42.932 0.651 1.00 29.72 460 ARG A CA 1
ATOM 3739 C C . ARG A 1 460 ? 10.254 -42.171 1.635 1.00 29.72 460 ARG A C 1
ATOM 3741 O O . ARG A 1 460 ? 10.295 -40.950 1.715 1.00 29.72 460 ARG A O 1
ATOM 3748 N N . ARG A 1 461 ? 9.439 -42.957 2.334 1.00 30.61 461 ARG A N 1
ATOM 3749 C CA . ARG A 1 461 ? 8.803 -42.793 3.657 1.00 30.61 461 ARG A CA 1
ATOM 3750 C C . ARG A 1 461 ? 9.254 -44.046 4.436 1.00 30.61 461 ARG A C 1
ATOM 3752 O O . ARG A 1 461 ? 9.491 -45.062 3.783 1.00 30.61 461 ARG A O 1
ATOM 3759 N N . ASP A 1 462 ? 9.450 -44.115 5.742 1.00 35.38 462 ASP A N 1
ATOM 3760 C CA . ASP A 1 462 ? 9.158 -43.269 6.899 1.00 35.38 462 ASP A CA 1
ATOM 3761 C C . ASP A 1 462 ? 10.117 -43.704 8.042 1.00 35.38 462 ASP A C 1
ATOM 3763 O O . ASP A 1 462 ? 10.935 -44.611 7.859 1.00 35.38 462 ASP A O 1
ATOM 3767 N N . ASP A 1 463 ? 9.929 -43.067 9.200 1.00 34.34 463 ASP A N 1
ATOM 3768 C CA . ASP A 1 463 ? 10.171 -43.537 10.574 1.00 34.34 463 ASP A CA 1
ATOM 3769 C C . ASP A 1 463 ? 11.455 -43.094 11.282 1.00 34.34 463 ASP A C 1
ATOM 3771 O O . ASP A 1 463 ? 12.545 -43.602 11.032 1.00 34.34 463 ASP A O 1
ATOM 3775 N N . PHE A 1 464 ? 11.265 -42.230 12.288 1.00 36.41 464 PHE A N 1
ATOM 3776 C CA . PHE A 1 464 ? 11.805 -42.440 13.632 1.00 36.41 464 PHE A CA 1
ATOM 3777 C C . PHE A 1 464 ? 10.810 -41.951 14.700 1.00 36.41 464 PHE A C 1
ATOM 3779 O O . PHE A 1 464 ? 10.074 -40.990 14.484 1.00 36.41 464 PHE A O 1
ATOM 3786 N N . TYR A 1 465 ? 10.817 -42.711 15.798 1.00 45.25 465 TYR A N 1
ATOM 3787 C CA . TYR A 1 465 ? 10.025 -42.662 17.031 1.00 45.25 465 TYR A CA 1
ATOM 3788 C C . TYR A 1 465 ? 10.008 -41.329 17.779 1.00 45.25 465 TYR A C 1
ATOM 3790 O O . TYR A 1 465 ? 11.042 -40.623 17.754 1.00 45.25 465 TYR A O 1
#

Foldseek 3Di:
DPDDQDKAFLCCVVCVPDDCPVVQCVALQNCLVVVVDDPPPPPDDGDGHIDKDKDWDDDPWADIDIDIDDDPPQDPDHLLPLVVVLVCQQPDPVDDHDPTPLSSVLSSLLSVLCSQPPVSDPDPSRNVLVSLVVLLVVLVVLLVVLVVLQVVLLVVVVVVVVVVVVLVVCVVDPPDDDPVVVVVNVVVVVVPPPPDPDPSVCSLPDCPSLVVSLVSLVSSLVSLVSVLVVLVVSLVVLVVSLVVVVVVCVVVVHDSVVVVVSSVVSNVSSVVSNVSSVVSSVSSVVSNVSSVVVVVVSVVSVVVVVVVVVVVVVVVVVVVVVVVVVVVVCCLVVVVVVLVVVLVVQQAPPPDDDDDDDHDHPVVSCCVSVVVVCVPVVVVVVCVVCVVVVVVVVVVVVVVVVVVVVVVVVVPDDDDDDDDDDDPPPVVVVVVVPPPDDDDDDDDDDDDDDDDDDDDDDDDDDDDD